Protein AF-0000000073401811 (afdb_homodimer)

Radius of gyration: 30.56 Å; Cα contacts (8 Å, |Δi|>4): 1460; chains: 2; bounding box: 52×94×84 Å

Organism: Burkholderia thailandensis (strain ATCC 700388 / DSM 13276 / CCUG 48851 / CIP 106301 / E264) (NCBI:txid271848)

Foldseek 3Di:
DDDDDDDDAAEDDQFALLQHGPDDFDDQPPPVLSCVVLLLLLLLLVLLLVVLLVCCVVVNFAKAFELFWQLLQLSLLLVLFDLQAEEQEARHNVSVVVSNPQASLLNRCVRRVHCVSQCGDRSNRYGGHDHPFLQSLQVQLVVLLVCVVVVHLYAYEYEGELLSLLDPSNLVSLLSQLVSLGRYEYEYEYQQDDQQDGSVRRDVDPDSQCSSVVNPAHGYEYASLRSSGSNVVSSVSNNCSSVSVTYGYYYHYIHDLDHRISVGDNVVRDDPVVSVVRVSRGNSSNSQSNCVVVVNDDDVVVVVSSVVSNVSSVVSSVVNVPDQDDALLVVVPPPDPDRDPVCVVVSVVSNVPPDDSPVPDD/DDDDDDDDAAEDDQFALLQHGPDDFDPQPPPVLSCVVLLLLLLLLQLLLVVLLVCCVQVNFAKAFRLFWQLLQLSLLLVLFDLQAEEQEARHNVSVVVSNPQASLLNRCVRRVHCVSQCGDRSNRYGGHDHPFQQSLQVQLVVLLVCVVVVHLYAYEYEGELLSLLDPSNLVSLLSQLVSLGRYEYEYEYQQDDQQDGSVRRDVDPDSQCSSVVNPAHGYEYASLRSSGSNVVSSVSNNCSSVSVTYGYYYHYIHDLDHRISVGDNVVRDDPVVSVVRVSRGNSSNSQSNCVVVVNDDDVNVVVSSVVSNVSSVVSVVVNVPDQDDALLVVVPPPDPDRDPVCVVVSVVSNVPPPDSPVPDD

Secondary structure (DSSP, 8-state):
-EEEEEEEEEEE-SB-TTS-BSSPPPGGGSSGGGGHHHHHHHHHHHHHHHHHHHHHHTTSS------TT-HHHHHHHHHH--TTSEEE-BTT-HHHHHHHT--HHHHHHHHTT-GGGGS-SS-TTSPPPB-STTHHHHHHHHHHHHHHHHT----EEEEEEGGGGGSHHHHHHHHHHHHTT--EEEEEEE-SBSSS-BHHHH---S-SGGGGGGGTSEEEEEETT-HHHHHHHHHHHHHHIIIII--EEEEEE----S-SSTT--GGGTS-HHHHHHHHTT-HHHHHHHHHHHTTS--HHHHHHHHHHHHHHHHHHHHHHHHSPPPPGGGGTTTT-SS--HHHHHHHHHHHHSS--TTS---/-EEEEEEEEEEE-SB-TTS-BSSPPPGGGSSGGGGHHHHHHHHHHHHHHHHHHHHHHTTSS------TT-HHHHHHHHHH--TTSEEE-BTT-HHHHHHHT--HHHHHHHHTT-GGGGS-SS-TTS---B-SSSHHHHHHHHHHHHHHHHT----EEEEEEGGGGGSHHHHHHHHHHHHTT--EEEEEEE-SBSSS-BHHHH---S-SGGGGGGGTSEEEEEETT-HHHHHHHHHHHHHHIIIII--EEEEEE----S-SSTT--GGGTS-HHHHHHHHTT-HHHHHHHHHHHTTS--HHHHHHHHHHHHHHHHHHHHHHHHSPPPPGGGGTTTT-SS--HHHHHHHHHHHHSS--TTS---

Solvent-accessible surface area (backbone atoms only — not comparable to full-atom values): 36147 Å² total; per-residue (Å²): 120,43,77,75,46,75,48,70,31,37,37,34,62,30,45,38,61,75,22,46,66,73,44,85,62,56,81,76,55,66,48,61,69,66,46,47,66,56,51,52,50,37,50,36,42,50,42,39,38,55,50,49,54,53,35,30,77,70,64,68,28,46,76,46,45,58,42,52,37,42,38,21,38,25,40,14,45,40,71,43,50,57,91,78,33,28,46,21,33,29,62,50,36,58,37,19,38,43,72,56,43,38,48,67,31,31,52,49,29,39,39,46,73,35,70,74,25,56,62,42,82,68,31,66,72,38,51,54,70,27,74,64,70,24,54,34,38,40,54,25,32,53,50,8,39,50,27,55,76,68,69,44,82,36,33,20,37,20,40,37,46,52,54,19,68,58,36,29,47,30,52,31,23,47,20,51,22,28,38,66,43,13,13,28,34,38,36,30,46,31,32,50,52,36,82,87,47,48,47,79,67,64,30,42,28,90,48,76,20,47,37,24,46,40,18,42,32,50,28,30,32,32,36,13,30,22,37,67,29,29,21,50,54,48,29,53,45,46,52,38,12,40,72,64,66,14,28,33,32,38,25,25,39,43,43,60,71,58,38,57,28,73,85,46,68,47,75,79,79,48,59,66,68,61,53,55,58,49,62,66,49,26,22,65,65,16,51,48,43,31,31,38,74,69,67,69,44,52,68,67,60,49,52,49,48,51,52,51,31,45,50,52,43,49,51,28,49,54,54,40,74,64,53,79,79,79,57,68,62,55,79,57,53,82,74,40,98,63,78,51,76,85,48,47,58,55,49,53,51,46,55,68,65,41,72,64,85,77,79,66,85,124,123,42,77,74,45,76,48,69,29,38,38,36,65,28,45,37,62,74,22,45,68,72,45,85,62,56,80,77,57,65,48,58,67,66,46,48,66,58,51,51,50,37,52,35,40,50,41,40,39,54,48,50,54,52,35,31,76,70,64,69,29,44,75,47,44,59,42,52,38,41,39,22,38,25,42,12,46,39,71,44,50,59,91,76,32,29,45,21,33,28,62,50,36,57,37,20,39,42,72,56,43,38,49,66,31,31,53,48,29,38,38,47,73,34,69,75,24,54,62,42,82,67,30,65,71,38,53,54,69,28,75,63,70,23,54,35,38,39,55,25,34,52,51,9,39,51,27,55,75,68,69,43,80,36,34,21,37,20,40,37,46,52,53,19,68,58,35,28,48,31,53,33,24,46,21,50,22,30,39,64,43,12,13,29,36,38,36,32,46,30,32,50,51,35,81,88,46,48,47,79,66,64,30,41,29,89,49,77,18,47,38,24,45,39,17,42,32,52,28,30,33,32,36,14,31,22,38,67,28,28,22,50,55,46,28,52,44,45,54,36,12,40,73,65,66,14,27,36,31,39,25,26,40,43,42,59,70,57,38,57,28,73,85,45,67,49,77,78,79,46,56,66,68,60,53,55,57,47,62,66,49,26,25,66,63,14,52,50,42,30,32,37,73,69,66,69,44,51,68,68,59,49,53,50,48,52,53,51,32,45,51,53,43,51,52,29,49,54,54,40,73,65,53,77,78,78,58,67,61,54,81,57,54,80,74,41,99,63,77,51,76,84,47,48,58,58,49,53,50,46,56,66,66,40,73,64,86,77,80,65,84,126

Structure (mmCIF, N/CA/C/O backbone):
data_AF-0000000073401811-model_v1
#
loop_
_entity.id
_entity.type
_entity.pdbx_description
1 polymer 'Pyruvate dehydrogenase E1 component subunit alpha'
#
loop_
_atom_site.group_PDB
_atom_site.id
_atom_site.type_symbol
_atom_site.label_atom_id
_atom_site.label_alt_id
_atom_site.label_comp_id
_atom_site.label_asym_id
_atom_site.label_entity_id
_atom_site.label_seq_id
_atom_site.pdbx_PDB_ins_code
_atom_site.Cartn_x
_atom_site.Cartn_y
_atom_site.Cartn_z
_atom_site.occupancy
_atom_site.B_iso_or_equiv
_atom_site.auth_seq_id
_atom_site.auth_comp_id
_atom_site.auth_asym_id
_atom_site.auth_atom_id
_atom_site.pdbx_PDB_model_num
ATOM 1 N N . MET A 1 1 ? 5.414 5.086 26.844 1 85.56 1 MET A N 1
ATOM 2 C CA . MET A 1 1 ? 4.953 4.484 25.594 1 85.56 1 MET A CA 1
ATOM 3 C C . MET A 1 1 ? 4.266 3.148 25.859 1 85.56 1 MET A C 1
ATOM 5 O O . MET A 1 1 ? 4.73 2.359 26.688 1 85.56 1 MET A O 1
ATOM 9 N N . THR A 1 2 ? 3.049 3.033 25.344 1 94.81 2 THR A N 1
ATOM 10 C CA . THR A 1 2 ? 2.264 1.815 25.516 1 94.81 2 THR A CA 1
ATOM 11 C C . THR A 1 2 ? 2.059 1.109 24.172 1 94.81 2 THR A C 1
ATOM 13 O O . THR A 1 2 ? 1.76 1.753 23.172 1 94.81 2 THR A O 1
ATOM 16 N N . THR A 1 3 ? 2.279 -0.188 24.156 1 97.12 3 THR A N 1
ATOM 17 C CA . THR A 1 3 ? 2.002 -0.966 22.953 1 97.12 3 THR A CA 1
ATOM 18 C C . THR A 1 3 ? 0.497 -1.1 22.734 1 97.12 3 THR A C 1
ATOM 20 O O . THR A 1 3 ? -0.226 -1.576 23.609 1 97.12 3 THR A O 1
ATOM 23 N N . ILE A 1 4 ? 0.045 -0.695 21.562 1 97.56 4 ILE A N 1
ATOM 24 C CA . ILE A 1 4 ? -1.397 -0.669 21.344 1 97.56 4 ILE A CA 1
ATOM 25 C C . ILE A 1 4 ? -1.79 -1.746 20.328 1 97.56 4 ILE A C 1
ATOM 27 O O . ILE A 1 4 ? -2.971 -2.074 20.188 1 97.56 4 ILE A O 1
ATOM 31 N N . ALA A 1 5 ? -0.879 -2.301 19.625 1 97.75 5 ALA A N 1
ATOM 32 C CA . ALA A 1 5 ? -1.143 -3.385 18.672 1 97.75 5 ALA A CA 1
ATOM 33 C C . ALA A 1 5 ? 0.094 -4.258 18.484 1 97.75 5 ALA A C 1
ATOM 35 O O . ALA A 1 5 ? 1.223 -3.76 18.516 1 97.75 5 ALA A O 1
ATOM 36 N N . SER A 1 6 ? -0.059 -5.539 18.297 1 98.25 6 SER A N 1
ATOM 37 C CA . SER A 1 6 ? 0.99 -6.512 18.016 1 98.25 6 SER A CA 1
ATOM 38 C C . SER A 1 6 ? 0.578 -7.449 16.875 1 98.25 6 SER A C 1
ATOM 40 O O . SER A 1 6 ? -0.578 -7.875 16.812 1 98.25 6 SER A O 1
ATOM 42 N N . PHE A 1 7 ? 1.518 -7.742 16.016 1 98.31 7 PHE A N 1
ATOM 43 C CA . PHE A 1 7 ? 1.26 -8.594 14.859 1 98.31 7 PHE A CA 1
ATOM 44 C C . PHE A 1 7 ? 2.355 -9.641 14.703 1 98.31 7 PHE A C 1
ATOM 46 O O . PHE A 1 7 ? 3.525 -9.367 14.977 1 98.31 7 PHE A O 1
ATOM 53 N N . ASP A 1 8 ? 1.964 -10.797 14.258 1 98.25 8 ASP A N 1
ATOM 54 C CA . ASP A 1 8 ? 2.914 -11.875 13.992 1 98.25 8 ASP A CA 1
ATOM 55 C C . ASP A 1 8 ? 2.734 -12.43 12.586 1 98.25 8 ASP A C 1
ATOM 57 O O . ASP A 1 8 ? 1.62 -12.453 12.055 1 98.25 8 ASP A O 1
ATOM 61 N N . ILE A 1 9 ? 3.789 -12.828 11.992 1 98.62 9 ILE A N 1
ATOM 62 C CA . ILE A 1 9 ? 3.789 -13.586 10.742 1 98.62 9 ILE A CA 1
ATOM 63 C C . ILE A 1 9 ? 4.336 -14.992 10.984 1 98.62 9 ILE A C 1
ATOM 65 O O . ILE A 1 9 ? 5.465 -15.148 11.469 1 98.62 9 ILE A O 1
ATOM 69 N N . ASP A 1 10 ? 3.555 -15.961 10.625 1 98.5 10 ASP A N 1
ATOM 70 C CA . ASP A 1 10 ? 3.977 -17.344 10.805 1 98.5 10 ASP A CA 1
ATOM 71 C C . ASP A 1 10 ? 4.484 -17.938 9.492 1 98.5 10 ASP A C 1
ATOM 73 O O . ASP A 1 10 ? 4.133 -17.469 8.414 1 98.5 10 ASP A O 1
ATOM 77 N N . TYR A 1 11 ? 5.363 -18.906 9.617 1 98.62 11 TYR A N 1
ATOM 78 C CA . TYR A 1 11 ? 5.883 -19.719 8.523 1 98.62 11 TYR A CA 1
ATOM 79 C C . TYR A 1 11 ? 5.488 -21.188 8.68 1 98.62 11 TYR A C 1
ATOM 81 O O . TYR A 1 11 ? 5.586 -21.734 9.773 1 98.62 11 TYR A O 1
ATOM 89 N N . THR A 1 12 ? 4.996 -21.703 7.594 1 98.56 12 THR A N 1
ATOM 90 C CA . THR A 1 12 ? 4.562 -23.109 7.645 1 98.56 12 THR A CA 1
ATOM 91 C C . THR A 1 12 ? 5.277 -23.938 6.582 1 98.56 12 THR A C 1
ATOM 93 O O . THR A 1 12 ? 5.426 -23.484 5.441 1 98.56 12 THR A O 1
ATOM 96 N N . GLN A 1 13 ? 5.762 -25.031 6.941 1 98.62 13 GLN A N 1
ATOM 97 C CA . GLN A 1 13 ? 6.336 -26.094 6.121 1 98.62 13 GLN A CA 1
ATOM 98 C C . GLN A 1 13 ? 5.945 -27.469 6.648 1 98.62 13 GLN A C 1
ATOM 100 O O . GLN A 1 13 ? 5.926 -27.688 7.859 1 98.62 13 GLN A O 1
ATOM 105 N N . TYR A 1 14 ? 5.598 -28.375 5.789 1 98.75 14 TYR A N 1
ATOM 106 C CA . TYR A 1 14 ? 5.258 -29.719 6.219 1 98.75 14 TYR A CA 1
ATOM 107 C C . TYR A 1 14 ? 6.305 -30.719 5.754 1 98.75 14 TYR A C 1
ATOM 109 O O . TYR A 1 14 ? 6.656 -31.656 6.488 1 98.75 14 TYR A O 1
ATOM 117 N N . LEU A 1 15 ? 6.762 -30.547 4.5 1 98.62 15 LEU A N 1
ATOM 118 C CA . LEU A 1 15 ? 7.824 -31.391 3.953 1 98.62 15 LEU A CA 1
ATOM 119 C C . LEU A 1 15 ? 9.125 -30.594 3.824 1 98.62 15 LEU A C 1
ATOM 121 O O . LEU A 1 15 ? 9.148 -29.531 3.197 1 98.62 15 LEU A O 1
ATOM 125 N N . GLY A 1 16 ? 10.18 -31.109 4.398 1 98 16 GLY A N 1
ATOM 126 C CA . GLY A 1 16 ? 11.484 -30.5 4.215 1 98 16 GLY A CA 1
ATOM 127 C C . GLY A 1 16 ? 12.047 -30.703 2.82 1 98 16 GLY A C 1
ATOM 128 O O . GLY A 1 16 ? 11.469 -31.438 2.014 1 98 16 GLY A O 1
ATOM 129 N N . PRO A 1 17 ? 13.148 -30.047 2.514 1 96.12 17 PRO A N 1
ATOM 130 C CA . PRO A 1 17 ? 13.727 -30.125 1.173 1 96.12 17 PRO A CA 1
ATOM 131 C C . PRO A 1 17 ? 14.07 -31.562 0.77 1 96.12 17 PRO A C 1
ATOM 133 O O . PRO A 1 17 ? 14.117 -31.875 -0.422 1 96.12 17 PRO A O 1
ATOM 136 N N . ASP A 1 18 ? 14.234 -32.438 1.703 1 96.5 18 ASP A N 1
ATOM 137 C CA . ASP A 1 18 ? 14.602 -33.812 1.399 1 96.5 18 ASP A CA 1
ATOM 138 C C . ASP A 1 18 ? 13.359 -34.688 1.319 1 96.5 18 ASP A C 1
ATOM 140 O O . ASP A 1 18 ? 13.469 -35.906 1.2 1 96.5 18 ASP A O 1
ATOM 144 N N . GLY A 1 19 ? 12.211 -34.062 1.489 1 97.56 19 GLY A N 1
ATOM 145 C CA . GLY A 1 19 ? 10.977 -34.812 1.361 1 97.56 19 GLY A CA 1
ATOM 146 C C . GLY A 1 19 ? 10.508 -35.438 2.674 1 97.56 19 GLY A C 1
ATOM 147 O O . GLY A 1 19 ? 9.477 -36.094 2.719 1 97.56 19 GLY A O 1
ATOM 148 N N . GLU A 1 20 ? 11.25 -35.156 3.725 1 98 20 GLU A N 1
ATOM 149 C CA . GLU A 1 20 ? 10.859 -35.656 5.031 1 98 20 GLU A CA 1
ATOM 150 C C . GLU A 1 20 ? 9.93 -34.688 5.75 1 98 20 GLU A C 1
ATOM 152 O O . GLU A 1 20 ? 10.156 -33.469 5.738 1 98 20 GLU A O 1
ATOM 157 N N . PRO A 1 21 ? 8.859 -35.25 6.34 1 98.25 21 PRO A N 1
ATOM 158 C CA . PRO A 1 21 ? 7.992 -34.375 7.121 1 98.25 21 PRO A CA 1
ATOM 159 C C . PRO A 1 21 ? 8.734 -33.656 8.258 1 98.25 21 PRO A C 1
ATOM 161 O O . PRO A 1 21 ? 9.547 -34.281 8.945 1 98.25 21 PRO A O 1
ATOM 164 N N . VAL A 1 22 ? 8.492 -32.406 8.398 1 98.06 22 VAL A N 1
ATOM 165 C CA . VAL A 1 22 ? 9.141 -31.656 9.484 1 98.06 22 VAL A CA 1
ATOM 166 C C . VAL A 1 22 ? 8.125 -31.375 10.594 1 98.06 22 VAL A C 1
ATOM 168 O O . VAL A 1 22 ? 8.469 -30.781 11.617 1 98.06 22 VAL A O 1
ATOM 171 N N . GLN A 1 23 ? 6.941 -31.766 10.438 1 97.94 23 GLN A N 1
ATOM 172 C CA . GLN A 1 23 ? 5.828 -31.766 11.383 1 97.94 23 GLN A CA 1
ATOM 173 C C . GLN A 1 23 ? 4.711 -32.688 10.922 1 97.94 23 GLN A C 1
ATOM 175 O O . GLN A 1 23 ? 4.777 -33.25 9.828 1 97.94 23 GLN A O 1
ATOM 180 N N . SER A 1 24 ? 3.709 -32.812 11.797 1 97.94 24 SER A N 1
ATOM 181 C CA . SER A 1 24 ? 2.6 -33.688 11.422 1 97.94 24 SER A CA 1
ATOM 182 C C . SER A 1 24 ? 1.906 -33.188 10.156 1 97.94 24 SER A C 1
ATOM 184 O O . SER A 1 24 ? 1.579 -32 10.047 1 97.94 24 SER A O 1
ATOM 186 N N . LEU A 1 25 ? 1.757 -34.094 9.234 1 98.44 25 LEU A N 1
ATOM 187 C CA . LEU A 1 25 ? 1.108 -33.75 7.973 1 98.44 25 LEU A CA 1
ATOM 188 C C . LEU A 1 25 ? -0.386 -33.5 8.172 1 98.44 25 LEU A C 1
ATOM 190 O O . LEU A 1 25 ? -0.996 -34.125 9.055 1 98.44 25 LEU A O 1
ATOM 194 N N . PRO A 1 26 ? -0.953 -32.625 7.422 1 98.25 26 PRO A N 1
ATOM 195 C CA . PRO A 1 26 ? -2.406 -32.469 7.496 1 98.25 26 PRO A CA 1
ATOM 196 C C . PRO A 1 26 ? -3.162 -33.688 6.988 1 98.25 26 PRO A C 1
ATOM 198 O O . PRO A 1 26 ? -2.562 -34.562 6.375 1 98.25 26 PRO A O 1
ATOM 201 N N . ALA A 1 27 ? -4.457 -33.719 7.148 1 97.88 27 ALA A N 1
ATOM 202 C CA . ALA A 1 27 ? -5.289 -34.875 6.914 1 97.88 27 ALA A CA 1
ATOM 203 C C . ALA A 1 27 ? -5.18 -35.344 5.465 1 97.88 27 ALA A C 1
ATOM 205 O O . ALA A 1 27 ? -5.004 -36.531 5.199 1 97.88 27 ALA A O 1
ATOM 206 N N . PHE A 1 28 ? -5.191 -34.469 4.535 1 97.31 28 PHE A N 1
ATOM 207 C CA . PHE A 1 28 ? -5.254 -34.844 3.125 1 97.31 28 PHE A CA 1
ATOM 208 C C . PHE A 1 28 ? -3.928 -35.438 2.66 1 97.31 28 PHE A C 1
ATOM 210 O O . PHE A 1 28 ? -3.865 -36.094 1.62 1 97.31 28 PHE A O 1
ATOM 217 N N . ALA A 1 29 ? -2.859 -35.188 3.428 1 98.25 29 ALA A N 1
ATOM 218 C CA . ALA A 1 29 ? -1.52 -35.594 2.998 1 98.25 29 ALA A CA 1
ATOM 219 C C . ALA A 1 29 ? -1.013 -36.781 3.811 1 98.25 29 ALA A C 1
ATOM 221 O O . ALA A 1 29 ? 0.119 -37.219 3.621 1 98.25 29 ALA A O 1
ATOM 222 N N . GLN A 1 30 ? -1.864 -37.344 4.699 1 97.62 30 GLN A N 1
ATOM 223 C CA . GLN A 1 30 ? -1.46 -38.469 5.523 1 97.62 30 GLN A CA 1
ATOM 224 C C . GLN A 1 30 ? -1.23 -39.719 4.676 1 97.62 30 GLN A C 1
ATOM 226 O O . GLN A 1 30 ? -0.322 -40.5 4.949 1 97.62 30 GLN A O 1
ATOM 231 N N . ASP A 1 31 ? -2.17 -39.844 3.713 1 97.31 31 ASP A N 1
ATOM 232 C CA . ASP A 1 31 ? -1.933 -40.875 2.695 1 97.31 31 ASP A CA 1
ATOM 233 C C . ASP A 1 31 ? -1.064 -40.312 1.563 1 97.31 31 ASP A C 1
ATOM 235 O O . ASP A 1 31 ? -1.522 -39.5 0.76 1 97.31 31 ASP A O 1
ATOM 239 N N . ALA A 1 32 ? 0.097 -40.875 1.498 1 97 32 ALA A N 1
ATOM 240 C CA . ALA A 1 32 ? 1.052 -40.344 0.516 1 97 32 ALA A CA 1
ATOM 241 C C . ALA A 1 32 ? 0.519 -40.531 -0.905 1 97 32 ALA A C 1
ATOM 243 O O . ALA A 1 32 ? 0.791 -39.688 -1.778 1 97 32 ALA A O 1
ATOM 244 N N . ALA A 1 33 ? -0.242 -41.531 -1.18 1 97.62 33 ALA A N 1
ATOM 245 C CA . ALA A 1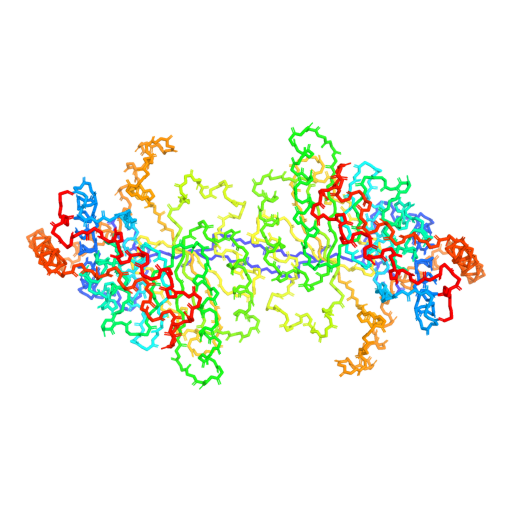 33 ? -0.785 -41.812 -2.51 1 97.62 33 ALA A CA 1
ATOM 246 C C . ALA A 1 33 ? -1.717 -40.688 -2.955 1 97.62 33 ALA A C 1
ATOM 248 O O . ALA A 1 33 ? -1.867 -40.438 -4.152 1 97.62 33 ALA A O 1
ATOM 249 N N . ALA A 1 34 ? -2.264 -40.031 -2.002 1 97.5 34 ALA A N 1
ATOM 250 C CA . ALA A 1 34 ? -3.184 -38.906 -2.289 1 97.5 34 ALA A CA 1
ATOM 251 C C . ALA A 1 34 ? -2.441 -37.719 -2.875 1 97.5 34 ALA A C 1
ATOM 253 O O . ALA A 1 34 ? -3.059 -36.812 -3.439 1 97.5 34 ALA A O 1
ATOM 254 N N . LEU A 1 35 ? -1.111 -37.75 -2.82 1 98.69 35 LEU A N 1
ATOM 255 C CA . LEU A 1 35 ? -0.312 -36.625 -3.311 1 98.69 35 LEU A CA 1
ATOM 256 C C . LEU A 1 35 ? 0.124 -36.844 -4.754 1 98.69 35 LEU A C 1
ATOM 258 O O . LEU A 1 35 ? 0.672 -35.969 -5.395 1 98.69 35 LEU A O 1
ATOM 262 N N . LEU A 1 36 ? -0.117 -38.031 -5.316 1 98.69 36 LEU A N 1
ATOM 263 C CA . LEU A 1 36 ? 0.37 -38.406 -6.637 1 98.69 36 LEU A CA 1
ATOM 264 C C . LEU A 1 36 ? -0.212 -37.5 -7.715 1 98.69 36 LEU A C 1
ATOM 266 O O . LEU A 1 36 ? 0.5 -37.062 -8.633 1 98.69 36 LEU A O 1
ATOM 270 N N . PRO A 1 37 ? -1.519 -37.156 -7.598 1 98.56 37 PRO A N 1
ATOM 271 C CA . PRO A 1 37 ? -2.047 -36.219 -8.609 1 98.56 37 PRO A CA 1
ATOM 272 C C . PRO A 1 37 ? -1.334 -34.875 -8.625 1 98.56 37 PRO A C 1
ATOM 274 O O . PRO A 1 37 ? -1.161 -34.281 -9.688 1 98.56 37 PRO A O 1
ATOM 277 N N . LEU A 1 38 ? -0.934 -34.438 -7.484 1 98.81 38 LEU A N 1
ATOM 278 C CA . LEU A 1 38 ? -0.193 -33.188 -7.41 1 98.81 38 LEU A CA 1
ATOM 279 C C . LEU A 1 38 ? 1.178 -33.312 -8.062 1 98.81 38 LEU A C 1
ATOM 281 O O . LEU A 1 38 ? 1.618 -32.406 -8.789 1 98.81 38 LEU A O 1
ATOM 285 N N . TYR A 1 39 ? 1.82 -34.406 -7.789 1 98.88 39 TYR A N 1
ATOM 286 C CA . TYR A 1 39 ? 3.119 -34.656 -8.398 1 98.88 39 TYR A CA 1
ATOM 287 C C . TYR A 1 39 ? 3.012 -34.719 -9.914 1 98.88 39 TYR A C 1
ATOM 289 O O . TYR A 1 39 ? 3.803 -34.094 -10.625 1 98.88 39 TYR A O 1
ATOM 297 N N . ARG A 1 40 ? 2.064 -35.406 -10.398 1 98.75 40 ARG A N 1
ATOM 298 C CA . ARG A 1 40 ? 1.853 -35.531 -11.836 1 98.75 40 ARG A CA 1
ATOM 299 C C . ARG A 1 40 ? 1.612 -34.188 -12.477 1 98.75 40 ARG A C 1
ATOM 301 O O . ARG A 1 40 ? 2.125 -33.906 -13.562 1 98.75 40 ARG A O 1
ATOM 308 N N . ALA A 1 41 ? 0.819 -33.406 -11.82 1 98.81 41 ALA A N 1
ATOM 309 C CA . ALA A 1 41 ? 0.535 -32.062 -12.336 1 98.81 41 ALA A CA 1
ATOM 310 C C . ALA A 1 41 ? 1.809 -31.234 -12.422 1 98.81 41 ALA A C 1
ATOM 312 O O . ALA A 1 41 ? 2.004 -30.484 -13.391 1 98.81 41 ALA A O 1
ATOM 313 N N . MET A 1 42 ? 2.646 -31.344 -11.445 1 98.88 42 MET A N 1
ATOM 314 C CA . MET A 1 42 ? 3.893 -30.578 -11.453 1 98.88 42 MET A CA 1
ATOM 315 C C . MET A 1 42 ? 4.82 -31.062 -12.555 1 98.88 42 MET A C 1
ATOM 317 O O . MET A 1 42 ? 5.473 -30.266 -13.227 1 98.88 42 MET A O 1
ATOM 321 N N . VAL A 1 43 ? 4.883 -32.375 -12.758 1 98.81 43 VAL A N 1
ATOM 322 C CA . VAL A 1 43 ? 5.723 -32.938 -13.805 1 98.81 43 VAL A CA 1
ATOM 323 C C . VAL A 1 43 ? 5.227 -32.5 -15.172 1 98.81 43 VAL A C 1
ATOM 325 O O . VAL A 1 43 ? 6.023 -32.156 -16.047 1 98.81 43 VAL A O 1
ATOM 328 N N . LEU A 1 44 ? 3.961 -32.531 -15.312 1 98.75 44 LEU A N 1
ATOM 329 C CA . LEU A 1 44 ? 3.381 -32.094 -16.578 1 98.75 44 LEU A CA 1
ATOM 330 C C . LEU A 1 44 ? 3.723 -30.625 -16.844 1 98.75 44 LEU A C 1
ATOM 332 O O . LEU A 1 44 ? 4.062 -30.266 -17.969 1 98.75 44 LEU A O 1
ATOM 336 N N . THR A 1 45 ? 3.574 -29.828 -15.836 1 98.56 45 THR A N 1
ATOM 337 C CA . THR A 1 45 ? 3.893 -28.406 -15.961 1 98.56 45 THR A CA 1
ATOM 338 C C . THR A 1 45 ? 5.344 -28.219 -16.391 1 98.56 45 THR A C 1
ATOM 340 O O . THR A 1 45 ? 5.629 -27.391 -17.266 1 98.56 45 THR A O 1
ATOM 343 N N . ARG A 1 46 ? 6.246 -28.938 -15.781 1 98.25 46 ARG A N 1
ATOM 344 C CA . ARG A 1 46 ? 7.664 -28.844 -16.125 1 98.25 46 ARG A CA 1
ATOM 345 C C . ARG A 1 46 ? 7.914 -29.281 -17.562 1 98.25 46 ARG A C 1
ATOM 347 O O . ARG A 1 46 ? 8.719 -28.672 -18.266 1 98.25 46 ARG A O 1
ATOM 354 N N . ALA A 1 47 ? 7.285 -30.359 -17.938 1 98.56 47 ALA A N 1
ATOM 355 C CA . ALA A 1 47 ? 7.406 -30.812 -19.312 1 98.56 47 ALA A CA 1
ATOM 356 C C . ALA A 1 47 ? 6.93 -29.75 -20.297 1 98.56 47 ALA A C 1
ATOM 358 O O . ALA A 1 47 ? 7.574 -29.5 -21.312 1 98.56 47 ALA A O 1
ATOM 359 N N . PHE A 1 48 ? 5.828 -29.156 -19.953 1 98.62 48 PHE A N 1
ATOM 360 C CA . PHE A 1 48 ? 5.285 -28.094 -20.797 1 98.62 48 PHE A CA 1
ATOM 361 C C . PHE A 1 48 ? 6.258 -26.922 -20.875 1 98.62 48 PHE A C 1
ATOM 363 O O . PHE A 1 48 ? 6.504 -26.391 -21.969 1 98.62 48 PHE A O 1
ATOM 370 N N . ASP A 1 49 ? 6.785 -26.484 -19.75 1 97.75 49 ASP A N 1
ATOM 371 C CA . ASP A 1 49 ? 7.742 -25.391 -19.703 1 97.75 49 ASP A CA 1
ATOM 372 C C . ASP A 1 49 ? 8.93 -25.656 -20.625 1 97.75 49 ASP A C 1
ATOM 374 O O . ASP A 1 49 ? 9.336 -24.781 -21.391 1 97.75 49 ASP A O 1
ATOM 378 N N . THR A 1 50 ? 9.422 -26.797 -20.5 1 97.06 50 THR A N 1
ATOM 379 C CA . THR A 1 50 ? 10.578 -27.188 -21.312 1 97.06 50 THR A CA 1
ATOM 380 C C . THR A 1 50 ? 10.266 -27.078 -22.797 1 97.06 50 THR A C 1
ATOM 382 O O . THR A 1 50 ? 11.039 -26.5 -23.562 1 97.06 50 THR A O 1
ATOM 385 N N . LYS A 1 51 ? 9.18 -27.594 -23.141 1 98 51 LYS A N 1
ATOM 386 C CA . LYS A 1 51 ? 8.781 -27.578 -24.547 1 98 51 LYS A CA 1
ATOM 387 C C . LYS A 1 51 ? 8.484 -26.156 -25.016 1 98 51 LYS A C 1
ATOM 389 O O . LYS A 1 51 ? 8.859 -25.781 -26.125 1 98 51 LYS A O 1
ATOM 394 N N . ALA A 1 52 ? 7.801 -25.406 -24.203 1 97.94 52 ALA A N 1
ATOM 395 C CA . ALA A 1 52 ? 7.441 -24.031 -24.562 1 97.94 52 ALA A CA 1
ATOM 396 C C . ALA A 1 52 ? 8.688 -23.188 -24.797 1 97.94 52 ALA A C 1
ATOM 398 O O . ALA A 1 52 ? 8.727 -22.391 -25.734 1 97.94 52 ALA A O 1
ATOM 399 N N . VAL A 1 53 ? 9.672 -23.312 -24 1 96.81 53 VAL A N 1
ATOM 400 C CA . VAL A 1 53 ? 10.93 -22.594 -24.188 1 96.81 53 VAL A CA 1
ATOM 401 C C . VAL A 1 53 ? 11.555 -22.984 -25.516 1 96.81 53 VAL A C 1
ATOM 403 O O . VAL A 1 53 ? 12.031 -22.109 -26.266 1 96.81 53 VAL A O 1
ATOM 406 N N . ALA A 1 54 ? 11.555 -24.266 -25.797 1 96.81 54 ALA A N 1
ATOM 407 C CA . ALA A 1 54 ? 12.102 -24.734 -27.062 1 96.81 54 ALA A CA 1
ATOM 408 C C . ALA A 1 54 ? 11.32 -24.156 -28.25 1 96.81 54 ALA A C 1
ATOM 410 O O . ALA A 1 54 ? 11.906 -23.781 -29.266 1 96.81 54 ALA A O 1
ATOM 411 N N . LEU A 1 55 ? 10 -24.156 -28.125 1 97.25 55 LEU A N 1
ATOM 412 C CA . LEU A 1 55 ? 9.148 -23.609 -29.172 1 97.25 55 LEU A CA 1
ATOM 413 C C . LEU A 1 55 ? 9.469 -22.125 -29.406 1 97.25 55 LEU A C 1
ATOM 415 O O . LEU A 1 55 ? 9.477 -21.672 -30.547 1 97.25 55 LEU A O 1
ATOM 419 N N . GLN A 1 56 ? 9.656 -21.406 -28.344 1 96.5 56 GLN A N 1
ATOM 420 C CA . GLN A 1 56 ? 9.992 -20 -28.469 1 96.5 56 GLN A CA 1
ATOM 421 C C . GLN A 1 56 ? 11.328 -19.812 -29.188 1 96.5 56 GLN A C 1
ATOM 423 O O . GLN A 1 56 ? 11.461 -18.938 -30.047 1 96.5 56 GLN A O 1
ATOM 428 N N . ARG A 1 57 ? 12.305 -20.609 -28.922 1 94.25 57 ARG A N 1
ATOM 429 C CA . ARG A 1 57 ? 13.633 -20.531 -29.516 1 94.25 57 ARG A CA 1
ATOM 430 C C . ARG A 1 57 ? 13.57 -20.812 -31.016 1 94.25 57 ARG A C 1
ATOM 432 O O . ARG A 1 57 ? 14.383 -20.281 -31.781 1 94.25 57 ARG A O 1
ATOM 439 N N . THR A 1 58 ? 12.555 -21.516 -31.406 1 95.25 58 THR A N 1
ATOM 440 C CA . THR A 1 58 ? 12.406 -21.844 -32.844 1 95.25 58 THR A CA 1
ATOM 441 C C . THR A 1 58 ? 11.359 -20.938 -33.5 1 95.25 58 THR A C 1
ATOM 443 O O . THR A 1 58 ? 10.961 -21.188 -34.625 1 95.25 58 THR A O 1
ATOM 446 N N . GLY A 1 59 ? 10.859 -20.016 -32.75 1 94.44 59 GLY A N 1
ATOM 447 C CA . GLY A 1 59 ? 9.984 -18.984 -33.312 1 94.44 59 GLY A CA 1
ATOM 448 C C . GLY A 1 59 ? 8.547 -19.438 -33.438 1 94.44 59 GLY A C 1
ATOM 449 O O . GLY A 1 59 ? 7.75 -18.797 -34.125 1 94.44 59 GLY A O 1
ATOM 450 N N . LYS A 1 60 ? 8.211 -20.469 -32.75 1 95.44 60 LYS A N 1
ATOM 451 C CA . LYS A 1 60 ? 6.871 -21.047 -32.906 1 95.44 60 LYS A CA 1
ATOM 452 C C . LYS A 1 60 ? 5.898 -20.422 -31.922 1 95.44 60 LYS A C 1
ATOM 454 O O . LYS A 1 60 ? 4.68 -20.562 -32.062 1 95.44 60 LYS A O 1
ATOM 459 N N . ILE A 1 61 ? 6.406 -19.812 -30.906 1 95.62 61 ILE A N 1
ATOM 460 C CA . ILE A 1 61 ? 5.598 -18.984 -30.016 1 95.62 61 ILE A CA 1
ATOM 461 C C . ILE A 1 61 ? 6.355 -17.703 -29.672 1 95.62 61 ILE A C 1
ATOM 463 O O . ILE A 1 61 ? 7.52 -17.547 -30.047 1 95.62 61 ILE A O 1
ATOM 467 N N . GLY A 1 62 ? 5.613 -16.75 -29.094 1 93.88 62 GLY A N 1
ATOM 468 C CA . GLY A 1 62 ? 6.234 -15.508 -28.656 1 93.88 62 GLY A CA 1
ATOM 469 C C . GLY A 1 62 ? 6.945 -15.648 -27.312 1 93.88 62 GLY A C 1
ATOM 470 O O . GLY A 1 62 ? 7.238 -16.766 -26.875 1 93.88 62 GLY A O 1
ATOM 471 N N . THR A 1 63 ? 7.207 -14.516 -26.703 1 94 63 THR A N 1
ATOM 472 C CA . THR A 1 63 ? 7.871 -14.469 -25.406 1 94 63 THR A CA 1
ATOM 473 C C . THR A 1 63 ? 7.105 -15.289 -24.375 1 94 63 THR A C 1
ATOM 475 O O . THR A 1 63 ? 5.879 -15.203 -24.297 1 94 63 THR A O 1
ATOM 478 N N . PHE A 1 64 ? 7.836 -16.156 -23.688 1 95.69 64 PHE A N 1
ATOM 479 C CA . PHE A 1 64 ? 7.234 -17.078 -22.734 1 95.69 64 PHE A CA 1
ATOM 480 C C . PHE A 1 64 ? 7.895 -16.938 -21.375 1 95.69 64 PHE A C 1
ATOM 482 O O . PHE A 1 64 ? 9.109 -16.781 -21.281 1 95.69 64 PHE A O 1
ATOM 489 N N . ALA A 1 65 ? 7.051 -17.016 -20.312 1 95.62 65 ALA A N 1
ATOM 490 C CA . ALA A 1 65 ? 7.52 -16.969 -18.922 1 95.62 65 ALA A CA 1
ATOM 491 C C . ALA A 1 65 ? 7.41 -18.344 -18.266 1 95.62 65 ALA A C 1
ATOM 493 O O . ALA A 1 65 ? 6.328 -18.75 -17.828 1 95.62 65 ALA A O 1
ATOM 494 N N . SER A 1 66 ? 8.547 -18.984 -18.141 1 95.69 66 SER A N 1
ATOM 495 C CA . SER A 1 66 ? 8.594 -20.312 -17.531 1 95.69 66 SER A CA 1
ATOM 496 C C . SER A 1 66 ? 8.281 -20.25 -16.047 1 95.69 66 SER A C 1
ATOM 498 O O . SER A 1 66 ? 8.648 -19.297 -15.367 1 95.69 66 SER A O 1
ATOM 500 N N . SER A 1 67 ? 7.574 -21.266 -15.523 1 96.69 67 SER A N 1
ATOM 501 C CA . SER A 1 67 ? 7.277 -21.359 -14.102 1 96.69 67 SER A CA 1
ATOM 502 C C . SER A 1 67 ? 8.25 -22.297 -13.391 1 96.69 67 SER A C 1
ATOM 504 O O . SER A 1 67 ? 8.023 -22.672 -12.242 1 96.69 67 SER A O 1
ATOM 506 N N . ILE A 1 68 ? 9.352 -22.641 -14.055 1 96.69 68 ILE A N 1
ATOM 507 C CA . ILE A 1 68 ? 10.297 -23.609 -13.523 1 96.69 68 ILE A CA 1
ATOM 508 C C . ILE A 1 68 ? 10.781 -23.156 -12.148 1 96.69 68 ILE A C 1
ATOM 510 O O . ILE A 1 68 ? 11.227 -22.016 -11.984 1 96.69 68 ILE A O 1
ATOM 514 N N . GLY A 1 69 ? 10.617 -24.031 -11.141 1 96.44 69 GLY A N 1
ATOM 515 C CA . GLY A 1 69 ? 11.031 -23.766 -9.773 1 96.44 69 GLY A CA 1
ATOM 516 C C . GLY A 1 69 ? 9.875 -23.422 -8.859 1 96.44 69 GLY A C 1
ATOM 517 O O . GLY A 1 69 ? 10.023 -23.438 -7.633 1 96.44 69 GLY A O 1
ATOM 518 N N . GLN A 1 70 ? 8.727 -23.125 -9.43 1 96.94 70 GLN A N 1
ATOM 519 C CA . GLN A 1 70 ? 7.609 -22.688 -8.609 1 96.94 70 GLN A CA 1
ATOM 520 C C . GLN A 1 70 ? 6.336 -23.469 -8.93 1 96.94 70 GLN A C 1
ATOM 522 O O . GLN A 1 70 ? 5.227 -22.953 -8.75 1 96.94 70 GLN A O 1
ATOM 527 N N . GLU A 1 71 ? 6.406 -24.688 -9.492 1 98.56 71 GLU A N 1
ATOM 528 C CA . GLU A 1 71 ? 5.273 -25.5 -9.914 1 98.56 71 GLU A CA 1
ATOM 529 C C . GLU A 1 71 ? 4.344 -25.797 -8.742 1 98.56 71 GLU A C 1
ATOM 531 O O . GLU A 1 71 ? 3.121 -25.812 -8.898 1 98.56 71 GLU A O 1
ATOM 536 N N . ALA A 1 72 ? 4.949 -25.953 -7.586 1 98.88 72 ALA A N 1
ATOM 537 C CA . ALA A 1 72 ? 4.184 -26.344 -6.406 1 98.88 72 ALA A CA 1
ATOM 538 C C . ALA A 1 72 ? 3.172 -25.281 -6.02 1 98.88 72 ALA A C 1
ATOM 540 O O . ALA A 1 72 ? 2.082 -25.594 -5.535 1 98.88 72 ALA A O 1
ATOM 541 N N . ILE A 1 73 ? 3.502 -24.047 -6.227 1 98.88 73 ILE A N 1
ATOM 542 C CA . ILE A 1 73 ? 2.615 -22.953 -5.844 1 98.88 73 ILE A CA 1
ATOM 543 C C . ILE A 1 73 ? 1.331 -23.016 -6.664 1 98.88 73 ILE A C 1
ATOM 545 O O . ILE A 1 73 ? 0.232 -23.078 -6.105 1 98.88 73 ILE A O 1
ATOM 549 N N . GLY A 1 74 ? 1.487 -23.047 -7.988 1 98.81 74 GLY A N 1
ATOM 550 C CA . GLY A 1 74 ? 0.308 -23.109 -8.836 1 98.81 74 GLY A CA 1
ATOM 551 C C . GLY A 1 74 ? -0.542 -24.344 -8.594 1 98.81 74 GLY A C 1
ATOM 552 O O . GLY A 1 74 ? -1.764 -24.234 -8.461 1 98.81 74 GLY A O 1
ATOM 553 N N . VAL A 1 75 ? 0.099 -25.484 -8.539 1 98.88 75 VAL A N 1
ATOM 554 C CA . VAL A 1 75 ? -0.605 -26.75 -8.359 1 98.88 75 VAL A CA 1
ATOM 555 C C . VAL A 1 75 ? -1.302 -26.766 -7.004 1 98.88 75 VAL A C 1
ATOM 557 O O . VAL A 1 75 ? -2.465 -27.172 -6.902 1 98.88 75 VAL A O 1
ATOM 560 N N . GLY A 1 76 ? -0.573 -26.344 -5.961 1 98.94 76 GLY A N 1
ATOM 561 C CA . GLY A 1 76 ? -1.157 -26.297 -4.629 1 98.94 76 GLY A CA 1
ATOM 562 C C . GLY A 1 76 ? -2.363 -25.375 -4.539 1 98.94 76 GLY A C 1
ATOM 563 O O . GLY A 1 76 ? -3.381 -25.734 -3.943 1 98.94 76 GLY A O 1
ATOM 564 N N . VAL A 1 77 ? -2.279 -24.219 -5.145 1 98.94 77 VAL A N 1
ATOM 565 C CA . VAL A 1 77 ? -3.359 -23.25 -5.129 1 98.94 77 VAL A CA 1
ATOM 566 C C . VAL A 1 77 ? -4.594 -23.828 -5.812 1 98.94 77 VAL A C 1
ATOM 568 O O . VAL A 1 77 ? -5.68 -23.859 -5.223 1 98.94 77 VAL A O 1
ATOM 571 N N . ALA A 1 78 ? -4.43 -24.297 -7.023 1 98.88 78 ALA A N 1
ATOM 572 C CA . ALA A 1 78 ? -5.559 -24.797 -7.805 1 98.88 78 ALA A CA 1
ATOM 573 C C . ALA A 1 78 ? -6.203 -26 -7.129 1 98.88 78 ALA A C 1
ATOM 575 O O . ALA A 1 78 ? -7.426 -26.172 -7.168 1 98.88 78 ALA A O 1
ATOM 576 N N . SER A 1 79 ? -5.387 -26.844 -6.547 1 98.75 79 SER A N 1
ATOM 577 C CA . SER A 1 79 ? -5.898 -28.062 -5.91 1 98.75 79 SER A CA 1
ATOM 578 C C . SER A 1 79 ? -6.762 -27.719 -4.699 1 98.75 79 SER A C 1
ATOM 580 O O . SER A 1 79 ? -7.578 -28.531 -4.27 1 98.75 79 SER A O 1
ATOM 582 N N . ALA A 1 80 ? -6.57 -26.562 -4.145 1 98.69 80 ALA A N 1
ATOM 583 C CA . ALA A 1 80 ? -7.332 -26.141 -2.977 1 98.69 80 ALA A CA 1
ATOM 584 C C . ALA A 1 80 ? -8.641 -25.469 -3.389 1 98.69 80 ALA A C 1
ATOM 586 O O . ALA A 1 80 ? -9.531 -25.266 -2.557 1 98.69 80 ALA A O 1
ATOM 587 N N . MET A 1 81 ? -8.781 -25.141 -4.645 1 98.69 81 MET A N 1
ATOM 588 C CA . MET A 1 81 ? -9.922 -24.375 -5.129 1 98.69 81 MET A CA 1
ATOM 589 C C . MET A 1 81 ? -11.078 -25.297 -5.508 1 98.69 81 MET A C 1
ATOM 591 O O . MET A 1 81 ? -10.852 -26.406 -5.973 1 98.69 81 MET A O 1
ATOM 595 N N . ARG A 1 82 ? -12.266 -24.797 -5.336 1 98.06 82 ARG A N 1
ATOM 596 C CA . ARG A 1 82 ? -13.453 -25.453 -5.875 1 98.06 82 ARG A CA 1
ATOM 597 C C . ARG A 1 82 ? -13.727 -24.984 -7.301 1 98.06 82 ARG A C 1
ATOM 599 O O . ARG A 1 82 ? -13.164 -24 -7.758 1 98.06 82 ARG A O 1
ATOM 606 N N . ALA A 1 83 ? -14.602 -25.734 -7.953 1 96.5 83 ALA A N 1
ATOM 607 C CA . ALA A 1 83 ? -14.914 -25.453 -9.352 1 96.5 83 ALA A CA 1
ATOM 608 C C . ALA A 1 83 ? -15.539 -24.078 -9.516 1 96.5 83 ALA A C 1
ATOM 610 O O . ALA A 1 83 ? -15.336 -23.406 -10.531 1 96.5 83 ALA A O 1
ATOM 611 N N . ASP A 1 84 ? -16.234 -23.625 -8.477 1 96.81 84 ASP A N 1
ATOM 612 C CA . ASP A 1 84 ? -16.969 -22.375 -8.602 1 96.81 84 ASP A CA 1
ATOM 613 C C . ASP A 1 84 ? -16.141 -21.188 -8.102 1 96.81 84 ASP A C 1
ATOM 615 O O . ASP A 1 84 ? -16.562 -20.031 -8.203 1 96.81 84 ASP A O 1
ATOM 619 N N . ASP A 1 85 ? -14.984 -21.469 -7.539 1 98.44 85 ASP A N 1
ATOM 620 C CA . ASP A 1 85 ? -14.047 -20.391 -7.273 1 98.44 85 ASP A CA 1
ATOM 621 C C . ASP A 1 85 ? -13.484 -19.812 -8.57 1 98.44 85 ASP A C 1
ATOM 623 O O . ASP A 1 85 ? -13.664 -20.406 -9.641 1 98.44 85 ASP A O 1
ATOM 627 N N . VAL A 1 86 ? -12.906 -18.609 -8.453 1 98.81 86 VAL A N 1
ATOM 628 C CA . VAL A 1 86 ? -12.422 -17.969 -9.664 1 98.81 86 VAL A CA 1
ATOM 629 C C . VAL A 1 86 ? -10.938 -17.625 -9.5 1 98.81 86 VAL A C 1
ATOM 631 O O . VAL A 1 86 ? -10.547 -17 -8.516 1 98.81 86 VAL A O 1
ATOM 634 N N . LEU A 1 87 ? -10.172 -18.047 -10.461 1 98.81 87 LEU A N 1
ATOM 635 C CA . LEU A 1 87 ? -8.742 -17.781 -10.469 1 98.81 87 LEU A CA 1
ATOM 636 C C . LEU A 1 87 ? -8.43 -16.516 -11.273 1 98.81 87 LEU A C 1
ATOM 638 O O . LEU A 1 87 ? -8.953 -16.328 -12.367 1 98.81 87 LEU A O 1
ATOM 642 N N . PHE A 1 88 ? -7.629 -15.664 -10.703 1 98.69 88 PHE A N 1
ATOM 643 C CA . PHE A 1 88 ? -7.039 -14.5 -11.359 1 98.69 88 PHE A CA 1
ATOM 644 C C . PHE A 1 88 ? -5.523 -14.633 -11.43 1 98.69 88 PHE A C 1
ATOM 646 O O . PHE A 1 88 ? -4.809 -14.148 -10.547 1 98.69 88 PHE A O 1
ATOM 653 N N . PRO A 1 89 ? -5.043 -15.18 -12.484 1 98 89 PRO A N 1
ATOM 654 C CA . PRO A 1 89 ? -3.637 -15.578 -12.57 1 98 89 PRO A CA 1
ATOM 655 C C . PRO A 1 89 ? -2.742 -14.453 -13.094 1 98 89 PRO A C 1
ATOM 657 O O . PRO A 1 89 ? -3.229 -13.523 -13.742 1 98 89 PRO A O 1
ATOM 660 N N . SER A 1 90 ? -1.452 -14.531 -12.695 1 96.44 90 SER A N 1
ATOM 661 C CA . SER A 1 90 ? -0.413 -13.828 -13.438 1 96.44 90 SER A CA 1
ATOM 662 C C . SER A 1 90 ? -0.011 -14.602 -14.688 1 96.44 90 SER A C 1
ATOM 664 O O . SER A 1 90 ? -0.56 -15.672 -14.969 1 96.44 90 SER A O 1
ATOM 666 N N . TYR A 1 91 ? 0.931 -14.086 -15.398 1 95.44 91 TYR A N 1
ATOM 667 C CA . TYR A 1 91 ? 1.363 -14.656 -16.672 1 95.44 91 TYR A CA 1
ATOM 668 C C . TYR A 1 91 ? 2.219 -15.898 -16.453 1 95.44 91 TYR A C 1
ATOM 670 O O . TYR A 1 91 ? 2.619 -16.562 -17.406 1 95.44 91 TYR A O 1
ATOM 678 N N . ARG A 1 92 ? 2.482 -16.25 -15.242 1 96.19 92 ARG A N 1
ATOM 679 C CA . ARG A 1 92 ? 3.389 -17.359 -14.961 1 96.19 92 ARG A CA 1
ATOM 680 C C . ARG A 1 92 ? 2.68 -18.453 -14.188 1 96.19 92 ARG A C 1
ATOM 682 O O . ARG A 1 92 ? 3.328 -19.328 -13.602 1 96.19 92 ARG A O 1
ATOM 689 N N . ASP A 1 93 ? 1.406 -18.453 -14.172 1 97.31 93 ASP A N 1
ATOM 690 C CA . ASP A 1 93 ? 0.667 -19.344 -13.281 1 97.31 93 ASP A CA 1
ATOM 691 C C . ASP A 1 93 ? -0.032 -20.453 -14.062 1 97.31 93 ASP A C 1
ATOM 693 O O . ASP A 1 93 ? -1.128 -20.891 -13.695 1 97.31 93 ASP A O 1
ATOM 697 N N . HIS A 1 94 ? 0.612 -20.969 -15.133 1 97.81 94 HIS A N 1
ATOM 698 C CA . HIS A 1 94 ? -0.046 -21.953 -15.984 1 97.81 94 HIS A CA 1
ATOM 699 C C . HIS A 1 94 ? -0.184 -23.297 -15.266 1 97.81 94 HIS A C 1
ATOM 701 O O . HIS A 1 94 ? -1.039 -24.109 -15.625 1 97.81 94 HIS A O 1
ATOM 707 N N . ALA A 1 95 ? 0.638 -23.562 -14.203 1 98.5 95 ALA A N 1
ATOM 708 C CA . ALA A 1 95 ? 0.421 -24.766 -13.406 1 98.5 95 ALA A CA 1
ATOM 709 C C . ALA A 1 95 ? -0.988 -24.797 -12.82 1 98.5 95 ALA A C 1
ATOM 711 O O . ALA A 1 95 ? -1.674 -25.812 -12.883 1 98.5 95 ALA A O 1
ATOM 712 N N . ALA A 1 96 ? -1.371 -23.688 -12.25 1 98.75 96 ALA A N 1
ATOM 713 C CA . ALA A 1 96 ? -2.719 -23.578 -11.695 1 98.75 96 ALA A CA 1
ATOM 714 C C . ALA A 1 96 ? -3.771 -23.672 -12.797 1 98.75 96 ALA A C 1
ATOM 716 O O . ALA A 1 96 ? -4.781 -24.359 -12.648 1 98.75 96 ALA A O 1
ATOM 717 N N . GLN A 1 97 ? -3.498 -23.016 -13.875 1 98.5 97 GLN A N 1
ATOM 718 C CA . GLN A 1 97 ? -4.441 -22.969 -14.984 1 98.5 97 GLN A CA 1
ATOM 719 C C . GLN A 1 97 ? -4.68 -24.375 -15.555 1 98.5 97 GLN A C 1
ATOM 721 O O . GLN A 1 97 ? -5.82 -24.766 -15.797 1 98.5 97 GLN A O 1
ATOM 726 N N . PHE A 1 98 ? -3.602 -25.125 -15.734 1 98.5 98 PHE A N 1
ATOM 727 C CA . PHE A 1 98 ? -3.727 -26.469 -16.266 1 98.5 98 PHE A CA 1
ATOM 728 C C . PHE A 1 98 ? -4.57 -27.344 -15.344 1 98.5 98 PHE A C 1
ATOM 730 O O . PHE A 1 98 ? -5.445 -28.078 -15.805 1 98.5 98 PHE A O 1
ATOM 737 N N . LEU A 1 99 ? -4.289 -27.234 -14.102 1 97.88 99 LEU A N 1
ATOM 738 C CA . LEU A 1 99 ? -5.023 -28.047 -13.148 1 97.88 99 LEU A CA 1
ATOM 739 C C . LEU A 1 99 ? -6.496 -27.656 -13.117 1 97.88 99 LEU A C 1
ATOM 741 O O . LEU A 1 9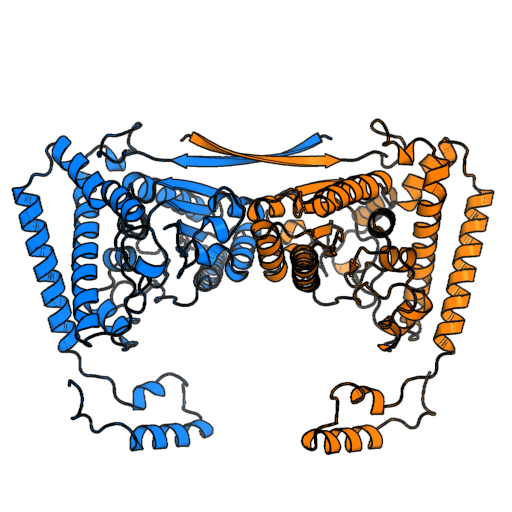9 ? -7.359 -28.5 -12.844 1 97.88 99 LEU A O 1
ATOM 745 N N . ARG A 1 100 ? -6.816 -26.469 -13.438 1 98 100 ARG A N 1
ATOM 746 C CA . ARG A 1 100 ? -8.195 -25.984 -13.406 1 98 100 ARG A CA 1
ATOM 747 C C . ARG A 1 100 ? -8.898 -26.266 -14.734 1 98 100 ARG A C 1
ATOM 749 O O . ARG A 1 100 ? -10.094 -25.984 -14.875 1 98 100 ARG A O 1
ATOM 756 N N . GLY A 1 101 ? -8.094 -26.656 -15.727 1 97.56 101 GLY A N 1
ATOM 757 C CA . GLY A 1 101 ? -8.758 -27.141 -16.922 1 97.56 101 GLY A CA 1
ATOM 758 C C . GLY A 1 101 ? -8.352 -26.391 -18.188 1 97.56 101 GLY A C 1
ATOM 759 O O . GLY A 1 101 ? -8.773 -26.75 -19.281 1 97.56 101 GLY A O 1
ATOM 760 N N . VAL A 1 102 ? -7.555 -25.375 -18.016 1 98.25 102 VAL A N 1
ATOM 761 C CA . VAL A 1 102 ? -7.02 -24.734 -19.219 1 98.25 102 VAL A CA 1
ATOM 762 C C . VAL A 1 102 ? -6.141 -25.719 -19.984 1 98.25 102 VAL A C 1
ATOM 764 O O . VAL A 1 102 ? -5.246 -26.344 -19.406 1 98.25 102 VAL A O 1
ATOM 767 N N . THR A 1 103 ? -6.375 -25.859 -21.234 1 98 103 THR A N 1
ATOM 768 C CA . THR A 1 103 ? -5.586 -26.812 -22.016 1 98 103 THR A CA 1
ATOM 769 C C . THR A 1 103 ? -4.23 -26.219 -22.391 1 98 103 THR A C 1
ATOM 771 O O . THR A 1 103 ? -4.082 -25 -22.453 1 98 103 THR A O 1
ATOM 774 N N . MET A 1 104 ? -3.27 -27.094 -22.578 1 98.5 104 MET A N 1
ATOM 775 C CA . MET A 1 104 ? -1.951 -26.641 -23 1 98.5 104 MET A CA 1
ATOM 776 C C . MET A 1 104 ? -2.029 -25.984 -24.375 1 98.5 104 MET A C 1
ATOM 778 O O . MET A 1 104 ? -1.287 -25.031 -24.656 1 98.5 104 MET A O 1
ATOM 782 N N . THR A 1 105 ? -2.951 -26.422 -25.203 1 98.12 105 THR A N 1
ATOM 783 C CA . THR A 1 105 ? -3.174 -25.797 -26.516 1 98.12 105 THR A CA 1
ATOM 784 C C . THR A 1 105 ? -3.639 -24.359 -26.359 1 98.12 105 THR A C 1
ATOM 786 O O . THR A 1 105 ? -3.139 -23.469 -27.047 1 98.12 105 THR A O 1
ATOM 789 N N . GLU A 1 106 ? -4.551 -24.125 -25.5 1 97.81 106 GLU A N 1
ATOM 790 C CA . GLU A 1 106 ? -5.016 -22.766 -25.219 1 97.81 106 GLU A CA 1
ATOM 791 C C . GLU A 1 106 ? -3.867 -21.875 -24.75 1 97.81 106 GLU A C 1
ATOM 793 O O . GLU A 1 106 ? -3.744 -20.734 -25.188 1 97.81 106 GLU A O 1
ATOM 798 N N . SER A 1 107 ? -3.084 -22.422 -23.844 1 97.94 107 SER A N 1
ATOM 799 C CA . SER A 1 107 ? -1.928 -21.688 -23.359 1 97.94 107 SER A CA 1
ATOM 800 C C . SER A 1 107 ? -0.969 -21.344 -24.5 1 97.94 107 SER A C 1
ATOM 802 O O . SER A 1 107 ? -0.477 -20.219 -24.594 1 97.94 107 SER A O 1
ATOM 804 N N . LEU A 1 108 ? -0.7 -22.297 -25.375 1 98 108 LEU A N 1
ATOM 805 C CA . LEU A 1 108 ? 0.2 -22.094 -26.5 1 98 108 LEU A CA 1
ATOM 806 C C . LEU A 1 108 ? -0.378 -21.062 -27.469 1 98 108 LEU A C 1
ATOM 808 O O . LEU A 1 108 ? 0.361 -20.266 -28.047 1 98 108 LEU A O 1
ATOM 812 N N . LEU A 1 109 ? -1.651 -21.109 -27.672 1 96.44 109 LEU A N 1
ATOM 813 C CA . LEU A 1 109 ? -2.291 -20.094 -28.516 1 96.44 109 LEU A CA 1
ATOM 814 C C . LEU A 1 109 ? -2.043 -18.703 -27.969 1 96.44 109 LEU A C 1
ATOM 816 O O . LEU A 1 109 ? -1.608 -17.812 -28.703 1 96.44 109 LEU A O 1
ATOM 820 N N . TYR A 1 110 ? -2.256 -18.516 -26.719 1 95.5 110 TYR A N 1
ATOM 821 C CA . TYR A 1 110 ? -2.033 -17.219 -26.078 1 95.5 110 TYR A CA 1
ATOM 822 C C . TYR A 1 110 ? -0.592 -16.75 -26.266 1 95.5 110 TYR A C 1
ATOM 824 O O . TYR A 1 110 ? -0.347 -15.641 -26.734 1 95.5 110 TYR A O 1
ATOM 832 N N . TRP A 1 111 ? 0.315 -17.609 -25.969 1 95.81 111 TRP A N 1
ATOM 833 C CA . TRP A 1 111 ? 1.725 -17.25 -26.047 1 95.81 111 TRP A CA 1
ATOM 834 C C . TRP A 1 111 ? 2.182 -17.156 -27.5 1 95.81 111 TRP A C 1
ATOM 836 O O . TRP A 1 111 ? 3.238 -16.594 -27.797 1 95.81 111 TRP A O 1
ATOM 846 N N . GLY A 1 112 ? 1.408 -17.734 -28.375 1 93.69 112 GLY A N 1
ATOM 847 C CA . GLY A 1 112 ? 1.651 -17.578 -29.812 1 93.69 112 GLY A CA 1
ATOM 848 C C . GLY A 1 112 ? 1.071 -16.312 -30.391 1 93.69 112 GLY A C 1
ATOM 849 O O . GLY A 1 112 ? 1.212 -16.047 -31.578 1 93.69 112 GLY A O 1
ATOM 850 N N . GLY A 1 113 ? 0.387 -15.555 -29.609 1 91.25 113 GLY A N 1
ATOM 851 C CA . GLY A 1 113 ? -0.156 -14.273 -30.031 1 91.25 113 GLY A CA 1
ATOM 852 C C . GLY A 1 113 ? -1.608 -14.359 -30.469 1 91.25 113 GLY A C 1
ATOM 853 O O . GLY A 1 113 ? -2.117 -13.453 -31.125 1 91.25 113 GLY A O 1
ATOM 854 N N . ASP A 1 114 ? -2.252 -15.438 -30.172 1 91.25 114 ASP A N 1
ATOM 855 C CA . ASP A 1 114 ? -3.643 -15.688 -30.547 1 91.25 114 ASP A CA 1
ATOM 856 C C . ASP A 1 114 ? -4.562 -15.602 -29.328 1 91.25 114 ASP A C 1
ATOM 858 O O . ASP A 1 114 ? -4.586 -16.516 -28.5 1 91.25 114 ASP A O 1
ATOM 862 N N . GLU A 1 115 ? -5.434 -14.586 -29.219 1 88.38 115 GLU A N 1
ATOM 863 C CA . GLU A 1 115 ? -6.25 -14.305 -28.047 1 88.38 115 GLU A CA 1
ATOM 864 C C . GLU A 1 115 ? -7.355 -15.344 -27.875 1 88.38 115 GLU A C 1
ATOM 866 O O . GLU A 1 115 ? -7.996 -15.414 -26.828 1 88.38 115 GLU A O 1
ATOM 871 N N . ARG A 1 116 ? -7.617 -16.141 -28.984 1 89.5 116 ARG A N 1
ATOM 872 C CA . ARG A 1 116 ? -8.555 -17.25 -28.844 1 89.5 116 ARG A CA 1
ATOM 873 C C . ARG A 1 116 ? -8.117 -18.188 -27.734 1 89.5 116 ARG A C 1
ATOM 875 O O . ARG A 1 116 ? -8.93 -18.938 -27.172 1 89.5 116 ARG A O 1
ATOM 882 N N . GLY A 1 117 ? -6.789 -18.078 -27.312 1 92.94 117 GLY A N 1
ATOM 883 C CA . GLY A 1 117 ? -6.227 -18.859 -26.219 1 92.94 117 GLY A CA 1
ATOM 884 C C . GLY A 1 117 ? -6.738 -18.438 -24.859 1 92.94 117 GLY A C 1
ATOM 885 O O . GLY A 1 117 ? -6.578 -19.156 -23.875 1 92.94 117 GLY A O 1
ATOM 886 N N . SER A 1 118 ? -7.293 -17.297 -24.797 1 93 118 SER A N 1
ATOM 887 C CA . SER A 1 118 ? -7.797 -16.781 -23.531 1 93 118 SER A CA 1
ATOM 888 C C . SER A 1 118 ? -9.266 -17.141 -23.328 1 93 118 SER A C 1
ATOM 890 O O . SER A 1 118 ? -9.844 -16.859 -22.281 1 93 118 SER A O 1
ATOM 892 N N . ASP A 1 119 ? -9.875 -17.672 -24.344 1 92.88 119 ASP A N 1
ATOM 893 C CA . ASP A 1 119 ? -11.258 -18.141 -24.25 1 92.88 119 ASP A CA 1
ATOM 894 C C . ASP A 1 119 ? -11.32 -19.578 -23.781 1 92.88 119 ASP A C 1
ATOM 896 O O . ASP A 1 119 ? -11.633 -20.484 -24.562 1 92.88 119 ASP A O 1
ATOM 900 N N . PHE A 1 120 ? -11.172 -19.766 -22.5 1 95.56 120 PHE A N 1
ATOM 901 C CA . PHE A 1 120 ? -11.031 -21.109 -21.922 1 95.56 120 PHE A CA 1
ATOM 902 C C . PHE A 1 120 ? -12.328 -21.891 -22.047 1 95.56 120 PHE A C 1
ATOM 904 O O . PHE A 1 120 ? -13.391 -21.422 -21.625 1 95.56 120 PHE A O 1
ATOM 911 N N . ALA A 1 121 ? -12.227 -23.047 -22.5 1 94.88 121 ALA A N 1
ATOM 912 C CA . ALA A 1 121 ? -13.414 -23.875 -22.688 1 94.88 121 ALA A CA 1
ATOM 913 C C . ALA A 1 121 ? -13.906 -24.438 -21.375 1 94.88 121 ALA A C 1
ATOM 915 O O . ALA A 1 121 ? -15.109 -24.438 -21.094 1 94.88 121 ALA A O 1
ATOM 916 N N . ALA A 1 122 ? -12.992 -24.938 -20.578 1 94.88 122 ALA A N 1
ATOM 917 C CA . ALA A 1 122 ? -13.359 -25.625 -19.359 1 94.88 122 ALA A CA 1
ATOM 918 C C . ALA A 1 122 ? -13.328 -24.688 -18.156 1 94.88 122 ALA A C 1
ATOM 920 O O . ALA A 1 122 ? -14.227 -24.719 -17.312 1 94.88 122 ALA A O 1
ATOM 921 N N . ALA A 1 123 ? -12.344 -23.828 -18.078 1 94.88 123 ALA A N 1
ATOM 922 C CA . ALA A 1 123 ? -12.195 -22.875 -16.984 1 94.88 123 ALA A CA 1
ATOM 923 C C . ALA A 1 123 ? -12.906 -21.562 -17.312 1 94.88 123 ALA A C 1
ATOM 925 O O . ALA A 1 123 ? -12.281 -20.5 -17.297 1 94.88 123 ALA A O 1
ATOM 926 N N . ARG A 1 124 ? -14.172 -21.562 -17.406 1 93.69 124 ARG A N 1
ATOM 927 C CA . ARG A 1 124 ? -14.969 -20.469 -17.969 1 93.69 124 ARG A CA 1
ATOM 928 C C . ARG A 1 124 ? -15.023 -19.281 -17 1 93.69 124 ARG A C 1
ATOM 930 O O . ARG A 1 124 ? -15.18 -18.141 -17.438 1 93.69 124 ARG A O 1
ATOM 937 N N . LEU A 1 125 ? -14.867 -19.594 -15.758 1 95.94 125 LEU A N 1
ATOM 938 C CA . LEU A 1 125 ? -15.023 -18.531 -14.758 1 95.94 125 LEU A CA 1
ATOM 939 C C . LEU A 1 125 ? -13.688 -17.844 -14.492 1 95.94 125 LEU A C 1
ATOM 941 O O . LEU A 1 125 ? -13.656 -16.734 -13.953 1 95.94 125 LEU A O 1
ATOM 945 N N . ASP A 1 126 ? -12.578 -18.547 -14.789 1 97.81 126 ASP A N 1
ATOM 946 C CA . ASP A 1 126 ? -11.25 -18.016 -14.5 1 97.81 126 ASP A CA 1
ATOM 947 C C . ASP A 1 126 ? -10.891 -16.891 -15.461 1 97.81 126 ASP A C 1
ATOM 949 O O . ASP A 1 126 ? -11.383 -16.844 -16.594 1 97.81 126 ASP A O 1
ATOM 953 N N . PHE A 1 127 ? -10.102 -15.977 -15.008 1 97.19 127 PHE A N 1
ATOM 954 C CA . PHE A 1 127 ? -9.688 -14.844 -15.82 1 97.19 127 PHE A CA 1
ATOM 955 C C . PHE A 1 127 ? -8.438 -15.188 -16.625 1 97.19 127 PHE A C 1
ATOM 957 O O . PHE A 1 127 ? -7.688 -16.094 -16.266 1 97.19 127 PHE A O 1
ATOM 964 N N . PRO A 1 128 ? -8.242 -14.477 -17.75 1 94.56 128 PRO A N 1
ATOM 965 C CA . PRO A 1 128 ? -7.023 -14.695 -18.547 1 94.56 128 PRO A CA 1
ATOM 966 C C . PRO A 1 128 ? -5.766 -14.188 -17.844 1 94.56 128 PRO A C 1
ATOM 968 O O . PRO A 1 128 ? -5.852 -13.586 -16.781 1 94.56 128 PRO A O 1
ATOM 971 N N . ASN A 1 129 ? -4.664 -14.477 -18.453 1 94.44 129 ASN A N 1
ATOM 972 C CA . ASN A 1 129 ? -3.377 -14.016 -17.938 1 94.44 129 ASN A CA 1
ATOM 973 C C . ASN A 1 129 ? -3.34 -12.5 -17.781 1 94.44 129 ASN A C 1
ATOM 975 O O . ASN A 1 129 ? -3.865 -11.773 -18.625 1 94.44 129 ASN A O 1
ATOM 979 N N . CYS A 1 130 ? -2.818 -12.133 -16.703 1 92.69 130 CYS A N 1
ATOM 980 C CA . CYS A 1 130 ? -2.486 -10.727 -16.516 1 92.69 130 CYS A CA 1
ATOM 981 C C . CYS A 1 130 ? -0.984 -10.5 -16.625 1 92.69 130 CYS A C 1
ATOM 983 O O . CYS A 1 130 ? -0.214 -11 -15.805 1 92.69 130 CYS A O 1
ATOM 985 N N . VAL A 1 131 ? -0.606 -9.711 -17.562 1 87.25 131 VAL A N 1
ATOM 986 C CA . VAL A 1 131 ? 0.812 -9.484 -17.812 1 87.25 131 VAL A CA 1
ATOM 987 C C . VAL A 1 131 ? 1.31 -8.32 -16.969 1 87.25 131 VAL A C 1
ATOM 989 O O . VAL A 1 131 ? 2.383 -8.391 -16.359 1 87.25 131 VAL A O 1
ATOM 992 N N . PRO A 1 132 ? 0.48 -7.207 -16.984 1 85.06 132 PRO A N 1
ATOM 993 C CA . PRO A 1 132 ? 0.904 -6.188 -16.016 1 85.06 132 PRO A CA 1
ATOM 994 C C . PRO A 1 132 ? 0.893 -6.691 -14.578 1 85.06 132 PRO A C 1
ATOM 996 O O . PRO A 1 132 ? -0.029 -7.406 -14.18 1 85.06 132 PRO A O 1
ATOM 999 N N . ILE A 1 133 ? 1.887 -6.25 -13.875 1 85 133 ILE A N 1
ATOM 1000 C CA . ILE A 1 133 ? 2.033 -6.832 -12.547 1 85 133 ILE A CA 1
ATOM 1001 C C . ILE A 1 133 ? 1.087 -6.133 -11.57 1 85 133 ILE A C 1
ATOM 1003 O O . ILE A 1 133 ? 0.993 -4.902 -11.562 1 85 133 ILE A O 1
ATOM 1007 N N . GLY A 1 134 ? 0.207 -6.859 -10.898 1 91.25 134 GLY A N 1
ATOM 1008 C CA . GLY A 1 134 ? -0.607 -6.359 -9.805 1 91.25 134 GLY A CA 1
ATOM 1009 C C . GLY A 1 134 ? -2.043 -6.082 -10.203 1 91.25 134 GLY A C 1
ATOM 1010 O O . GLY A 1 134 ? -2.93 -6.008 -9.352 1 91.25 134 GLY A O 1
ATOM 1011 N N . THR A 1 135 ? -2.344 -5.93 -11.5 1 92.81 135 THR A N 1
ATOM 1012 C CA . THR A 1 135 ? -3.672 -5.535 -11.961 1 92.81 135 THR A CA 1
ATOM 1013 C C . THR A 1 135 ? -4.707 -6.598 -11.602 1 92.81 135 THR A C 1
ATOM 1015 O O . THR A 1 135 ? -5.859 -6.277 -11.305 1 92.81 135 THR A O 1
ATOM 1018 N N . GLN A 1 136 ? -4.289 -7.848 -11.664 1 95.56 136 GLN A N 1
ATOM 1019 C CA . GLN A 1 136 ? -5.23 -8.938 -11.414 1 95.56 136 GLN A CA 1
ATOM 1020 C C . GLN A 1 136 ? -5.781 -8.875 -9.992 1 95.56 136 GLN A C 1
ATOM 1022 O O . GLN A 1 136 ? -6.875 -9.383 -9.727 1 95.56 136 GLN A O 1
ATOM 1027 N N . VAL A 1 137 ? -5.043 -8.25 -9.094 1 97.69 137 VAL A N 1
ATOM 1028 C CA . VAL A 1 137 ? -5.531 -8.148 -7.719 1 97.69 137 VAL A CA 1
ATOM 1029 C C . VAL A 1 137 ? -6.75 -7.234 -7.672 1 97.69 137 VAL A C 1
ATOM 1031 O O . VAL A 1 137 ? -7.703 -7.496 -6.934 1 97.69 137 VAL A O 1
ATOM 1034 N N . CYS A 1 138 ? -6.723 -6.125 -8.43 1 97.31 138 CYS A N 1
ATOM 1035 C CA . CYS A 1 138 ? -7.875 -5.234 -8.508 1 97.31 138 CYS A CA 1
ATOM 1036 C C . CYS A 1 138 ? -9.094 -5.965 -9.047 1 97.31 138 CYS A C 1
ATOM 1038 O O . CYS A 1 138 ? -10.195 -5.84 -8.508 1 97.31 138 CYS A O 1
ATOM 1040 N N . HIS A 1 139 ? -8.906 -6.746 -10.172 1 97.94 139 HIS A N 1
ATOM 1041 C CA . HIS A 1 139 ? -9.992 -7.531 -10.742 1 97.94 139 HIS A CA 1
ATOM 1042 C C . HIS A 1 139 ? -10.562 -8.516 -9.727 1 97.94 139 HIS A C 1
ATOM 1044 O O . HIS A 1 139 ? -11.781 -8.648 -9.594 1 97.94 139 HIS A O 1
ATOM 1050 N N . ALA A 1 140 ? -9.68 -9.18 -9.07 1 98.75 140 ALA A N 1
ATOM 1051 C CA . ALA A 1 140 ? -10.078 -10.18 -8.078 1 98.75 140 ALA A CA 1
ATOM 1052 C C . ALA A 1 140 ? -10.875 -9.539 -6.949 1 98.75 140 ALA A C 1
ATOM 1054 O O . ALA A 1 140 ? -11.875 -10.094 -6.488 1 98.75 140 ALA A O 1
ATOM 1055 N N . ALA A 1 141 ? -10.398 -8.398 -6.445 1 98.38 141 ALA A N 1
ATOM 1056 C CA . ALA A 1 141 ? -11.117 -7.691 -5.387 1 98.38 141 ALA A CA 1
ATOM 1057 C C . ALA A 1 141 ? -12.531 -7.324 -5.828 1 98.38 141 ALA A C 1
ATOM 1059 O O . ALA A 1 141 ? -13.484 -7.461 -5.055 1 98.38 141 ALA A O 1
ATOM 1060 N N . GLY A 1 142 ? -12.594 -6.816 -7.066 1 98.12 142 GLY A N 1
ATOM 1061 C CA . GLY A 1 142 ? -13.914 -6.516 -7.602 1 98.12 142 GLY A CA 1
ATOM 1062 C C . GLY A 1 142 ? -14.82 -7.727 -7.652 1 98.12 142 GLY A C 1
ATOM 1063 O O . GLY A 1 142 ? -15.992 -7.648 -7.27 1 98.12 142 GLY A O 1
ATOM 1064 N N . ALA A 1 143 ? -14.32 -8.828 -8.172 1 98.62 143 ALA A N 1
ATOM 1065 C CA . ALA A 1 143 ? -15.094 -10.062 -8.258 1 98.62 143 ALA A CA 1
ATOM 1066 C C . ALA A 1 143 ? -15.5 -10.547 -6.867 1 98.62 143 ALA A C 1
ATOM 1068 O O . ALA A 1 143 ? -16.656 -10.938 -6.648 1 98.62 143 ALA A O 1
ATOM 1069 N N . ALA A 1 144 ? -14.555 -10.578 -5.953 1 98.75 144 ALA A N 1
ATOM 1070 C CA . ALA A 1 144 ? -14.828 -11 -4.586 1 98.75 144 ALA A CA 1
ATOM 1071 C C . ALA A 1 144 ? -15.961 -10.18 -3.971 1 98.75 144 ALA A C 1
ATOM 1073 O O . ALA A 1 144 ? -16.844 -10.727 -3.307 1 98.75 144 ALA A O 1
ATOM 1074 N N . TYR A 1 145 ? -15.867 -8.914 -4.191 1 97.69 145 TYR A N 1
ATOM 1075 C CA . TYR A 1 145 ? -16.922 -8.047 -3.676 1 97.69 145 TYR A CA 1
ATOM 1076 C C . TYR A 1 145 ? -18.266 -8.391 -4.301 1 97.69 145 TYR A C 1
ATOM 1078 O O . TYR A 1 145 ? -19.297 -8.375 -3.619 1 97.69 145 TYR A O 1
ATOM 1086 N N . ALA A 1 146 ? -18.281 -8.633 -5.617 1 98 146 ALA A N 1
ATOM 1087 C CA . ALA A 1 146 ? -19.516 -9.047 -6.293 1 98 146 ALA A CA 1
ATOM 1088 C C . ALA A 1 146 ? -20.094 -10.312 -5.664 1 98 146 ALA A C 1
ATOM 1090 O O . ALA A 1 146 ? -21.297 -10.422 -5.484 1 98 146 ALA A O 1
ATOM 1091 N N . PHE A 1 147 ? -19.203 -11.344 -5.371 1 98.44 147 PHE A N 1
ATOM 1092 C CA . PHE A 1 147 ? -19.656 -12.562 -4.719 1 98.44 147 PHE A CA 1
ATOM 1093 C C . PHE A 1 147 ? -20.344 -12.25 -3.396 1 98.44 147 PHE A C 1
ATOM 1095 O O . PHE A 1 147 ? -21.422 -12.773 -3.111 1 98.44 147 PHE A O 1
ATOM 1102 N N . ALA A 1 148 ? -19.719 -11.383 -2.596 1 96.88 148 ALA A N 1
ATOM 1103 C CA . ALA A 1 148 ? -20.266 -10.992 -1.3 1 96.88 148 ALA A CA 1
ATOM 1104 C C . ALA A 1 148 ? -21.625 -10.32 -1.464 1 96.88 148 ALA A C 1
ATOM 1106 O O . ALA A 1 148 ? -22.578 -10.648 -0.755 1 96.88 148 ALA A O 1
ATOM 1107 N N . LEU A 1 149 ? -21.734 -9.438 -2.371 1 96.75 149 LEU A N 1
ATOM 1108 C CA . LEU A 1 149 ? -22.969 -8.695 -2.609 1 96.75 149 LEU A CA 1
ATOM 1109 C C . LEU A 1 149 ? -24.094 -9.633 -3.025 1 96.75 149 LEU A C 1
ATOM 1111 O O . LEU A 1 149 ? -25.25 -9.422 -2.658 1 96.75 149 LEU A O 1
ATOM 1115 N N . ARG A 1 150 ? -23.719 -10.641 -3.744 1 97.56 150 ARG A N 1
ATOM 1116 C CA . ARG A 1 150 ? -24.719 -11.562 -4.281 1 97.56 150 ARG A CA 1
ATOM 1117 C C . ARG A 1 150 ? -24.969 -12.727 -3.318 1 97.56 150 ARG A C 1
ATOM 1119 O O . ARG A 1 150 ? -25.781 -13.609 -3.6 1 97.56 150 ARG A O 1
ATOM 1126 N N . GLY A 1 151 ? -24.234 -12.805 -2.25 1 97 151 GLY A N 1
ATOM 1127 C CA . GLY A 1 151 ? -24.375 -13.867 -1.272 1 97 151 GLY A CA 1
ATOM 1128 C C . GLY A 1 151 ? -23.906 -15.219 -1.78 1 97 151 GLY A C 1
ATOM 1129 O O . GLY A 1 151 ? -24.469 -16.25 -1.433 1 97 151 GLY A O 1
ATOM 1130 N N . GLU A 1 152 ? -22.969 -15.188 -2.732 1 97.5 152 GLU A N 1
ATOM 1131 C CA . GLU A 1 152 ? -22.422 -16.422 -3.287 1 97.5 152 GLU A CA 1
ATOM 1132 C C . GLU A 1 152 ? -21.25 -16.938 -2.447 1 97.5 152 GLU A C 1
ATOM 1134 O O . GLU A 1 152 ? -20.359 -16.172 -2.076 1 97.5 152 GLU A O 1
ATOM 1139 N N . ALA A 1 153 ? -21.281 -18.188 -2.162 1 97.25 153 ALA A N 1
ATOM 1140 C CA . ALA A 1 153 ? -20.203 -18.812 -1.404 1 97.25 153 ALA A CA 1
ATOM 1141 C C . ALA A 1 153 ? -19.031 -19.172 -2.314 1 97.25 153 ALA A C 1
ATOM 1143 O O . ALA A 1 153 ? -18.609 -20.328 -2.373 1 97.25 153 ALA A O 1
ATOM 1144 N N . ARG A 1 154 ? -18.516 -18.141 -3.01 1 97.88 154 ARG A N 1
ATOM 1145 C CA . ARG A 1 154 ? -17.391 -18.25 -3.92 1 97.88 154 ARG A CA 1
ATOM 1146 C C . ARG A 1 154 ? -16.203 -17.422 -3.432 1 97.88 154 ARG A C 1
ATOM 1148 O O . ARG A 1 154 ? -16.375 -16.516 -2.605 1 97.88 154 ARG A O 1
ATOM 1155 N N . VAL A 1 155 ? -15.094 -17.781 -3.895 1 98.88 155 VAL A N 1
ATOM 1156 C CA . VAL A 1 155 ? -13.875 -17.078 -3.5 1 98.88 155 VAL A CA 1
ATOM 1157 C C . VAL A 1 155 ? -13.078 -16.703 -4.742 1 98.88 155 VAL A C 1
ATOM 1159 O O . VAL A 1 155 ? -12.969 -17.484 -5.688 1 98.88 155 VAL A O 1
ATOM 1162 N N . ALA A 1 156 ? -12.602 -15.422 -4.758 1 98.94 156 ALA A N 1
ATOM 1163 C CA . ALA A 1 156 ? -11.609 -15.016 -5.758 1 98.94 156 ALA A CA 1
ATOM 1164 C C . ALA A 1 156 ? -10.195 -15.312 -5.281 1 98.94 156 ALA A C 1
ATOM 1166 O O . ALA A 1 156 ? -9.836 -14.992 -4.145 1 98.94 156 ALA A O 1
ATOM 1167 N N . VAL A 1 157 ? -9.406 -15.961 -6.098 1 98.94 157 VAL A N 1
ATOM 1168 C CA . VAL A 1 157 ? -8.008 -16.266 -5.793 1 98.94 157 VAL A CA 1
ATOM 1169 C C . VAL A 1 157 ? -7.098 -15.539 -6.785 1 98.94 157 VAL A C 1
ATOM 1171 O O . VAL A 1 157 ? -7.09 -15.867 -7.977 1 98.94 157 VAL A O 1
ATOM 1174 N N . ALA A 1 158 ? -6.367 -14.594 -6.266 1 98.88 158 ALA A N 1
ATOM 1175 C CA . ALA A 1 158 ? -5.438 -13.844 -7.105 1 98.88 158 ALA A CA 1
ATOM 1176 C C . ALA A 1 158 ? -4 -14.305 -6.871 1 98.88 158 ALA A C 1
ATOM 1178 O O . ALA A 1 158 ? -3.57 -14.461 -5.727 1 98.88 158 ALA A O 1
ATOM 1179 N N . MET A 1 159 ? -3.289 -14.523 -7.949 1 98.69 159 MET A N 1
ATOM 1180 C CA . MET A 1 159 ? -1.872 -14.867 -7.879 1 98.69 159 MET A CA 1
ATOM 1181 C C . MET A 1 159 ? -1.016 -13.773 -8.516 1 98.69 159 MET A C 1
ATOM 1183 O O . MET A 1 159 ? -1.351 -13.258 -9.586 1 98.69 159 MET A O 1
ATOM 1187 N N . LEU A 1 160 ? 0.06 -13.383 -7.844 1 98 160 LEU A N 1
ATOM 1188 C CA . LEU A 1 160 ? 0.99 -12.398 -8.375 1 98 160 LEU A CA 1
ATOM 1189 C C . LEU A 1 160 ? 2.408 -12.656 -7.879 1 98 160 LEU A C 1
ATOM 1191 O O . LEU A 1 160 ? 2.604 -13.406 -6.918 1 98 160 LEU A O 1
ATOM 1195 N N . GLY A 1 161 ? 3.33 -12.086 -8.586 1 97.31 161 GLY A N 1
ATOM 1196 C CA . GLY A 1 161 ? 4.723 -12.203 -8.18 1 97.31 161 GLY A CA 1
ATOM 1197 C C . GLY A 1 161 ? 5.117 -11.211 -7.105 1 97.31 161 GLY A C 1
ATOM 1198 O O . GLY A 1 161 ? 4.371 -10.273 -6.816 1 97.31 161 GLY A O 1
ATOM 1199 N N . ASP A 1 162 ? 6.324 -11.453 -6.531 1 97.31 162 ASP A N 1
ATOM 1200 C CA . ASP A 1 162 ? 6.852 -10.562 -5.496 1 97.31 162 ASP A CA 1
ATOM 1201 C C . ASP A 1 162 ? 6.949 -9.125 -6.004 1 97.31 162 ASP A C 1
ATOM 1203 O O . ASP A 1 162 ? 6.637 -8.18 -5.277 1 97.31 162 ASP A O 1
ATOM 1207 N N . GLY A 1 163 ? 7.367 -8.953 -7.223 1 96.06 163 GLY A N 1
ATOM 1208 C CA . GLY A 1 163 ? 7.473 -7.613 -7.777 1 96.06 163 GLY A CA 1
ATOM 1209 C C . GLY A 1 163 ? 6.16 -6.852 -7.758 1 96.06 163 GLY A C 1
ATOM 1210 O O . GLY A 1 163 ? 6.145 -5.641 -7.531 1 96.06 163 GLY A O 1
ATOM 1211 N N . GLY A 1 164 ? 5.102 -7.543 -8.008 1 96.38 164 GLY A N 1
ATOM 1212 C CA . GLY A 1 164 ? 3.785 -6.926 -8.055 1 96.38 164 GLY A CA 1
ATOM 1213 C C . GLY A 1 164 ? 3.338 -6.375 -6.715 1 96.38 164 GLY A C 1
ATOM 1214 O O . GLY A 1 164 ? 2.416 -5.559 -6.648 1 96.38 164 GLY A O 1
ATOM 1215 N N . THR A 1 165 ? 3.984 -6.766 -5.605 1 97.31 165 THR A N 1
ATOM 1216 C CA . THR A 1 165 ? 3.572 -6.359 -4.266 1 97.31 165 THR A CA 1
ATOM 1217 C C . THR A 1 165 ? 4.07 -4.953 -3.951 1 97.31 165 THR A C 1
ATOM 1219 O O . THR A 1 165 ? 3.785 -4.41 -2.879 1 97.31 165 THR A O 1
ATOM 1222 N N . SER A 1 166 ? 4.805 -4.34 -4.852 1 95.69 166 SER A N 1
ATOM 1223 C CA . SER A 1 166 ? 5.277 -2.973 -4.672 1 95.69 166 SER A CA 1
ATOM 1224 C C . SER A 1 166 ? 4.379 -1.977 -5.395 1 95.69 166 SER A C 1
ATOM 1226 O O . SER A 1 166 ? 4.562 -0.764 -5.273 1 95.69 166 SER A O 1
ATOM 1228 N N . LYS A 1 167 ? 3.428 -2.484 -6.113 1 94.06 167 LYS A N 1
ATOM 1229 C CA . LYS A 1 167 ? 2.537 -1.631 -6.895 1 94.06 167 LYS A CA 1
ATOM 1230 C C . LYS A 1 167 ? 1.388 -1.106 -6.039 1 94.06 167 LYS A C 1
ATOM 1232 O O . LYS A 1 167 ? 0.885 -1.814 -5.164 1 94.06 167 LYS A O 1
ATOM 1237 N N . GLY A 1 168 ? 0.903 0.078 -6.367 1 95.19 168 GLY A N 1
ATOM 1238 C CA . GLY A 1 168 ? -0.243 0.664 -5.691 1 95.19 168 GLY A CA 1
ATOM 1239 C C . GLY A 1 168 ? -1.513 -0.15 -5.852 1 95.19 168 GLY A C 1
ATOM 1240 O O . GLY A 1 168 ? -2.322 -0.239 -4.93 1 95.19 168 GLY A O 1
ATOM 1241 N N . ASP A 1 169 ? -1.673 -0.758 -6.977 1 94.81 169 ASP A N 1
ATOM 1242 C CA . ASP A 1 169 ? -2.834 -1.594 -7.262 1 94.81 169 ASP A CA 1
ATOM 1243 C C . ASP A 1 169 ? -2.982 -2.705 -6.227 1 94.81 169 ASP A C 1
ATOM 1245 O O . ASP A 1 169 ? -4.09 -2.986 -5.766 1 94.81 169 ASP A O 1
ATOM 1249 N N . PHE A 1 170 ? -1.876 -3.225 -5.965 1 97.75 170 PHE A N 1
ATOM 1250 C CA . PHE A 1 170 ? -1.837 -4.312 -4.996 1 97.75 170 PHE A CA 1
ATOM 1251 C C . PHE A 1 170 ? -2.357 -3.85 -3.639 1 97.75 170 PHE A C 1
ATOM 1253 O O . PHE A 1 170 ? -3.238 -4.484 -3.057 1 97.75 170 PHE A O 1
ATOM 1260 N N . TYR A 1 171 ? -1.951 -2.77 -3.152 1 97.44 171 TYR A N 1
ATOM 1261 C CA . TYR A 1 171 ? -2.305 -2.258 -1.834 1 97.44 171 TYR A CA 1
ATOM 1262 C C . TYR A 1 171 ? -3.75 -1.773 -1.807 1 97.44 171 TYR A C 1
ATOM 1264 O O . TYR A 1 171 ? -4.48 -2.033 -0.848 1 97.44 171 TYR A O 1
ATOM 1272 N N . GLU A 1 172 ? -4.133 -1.037 -2.789 1 97.56 172 GLU A N 1
ATOM 1273 C CA . GLU A 1 172 ? -5.492 -0.503 -2.844 1 97.56 172 GLU A CA 1
ATOM 1274 C C . GLU A 1 172 ? -6.527 -1.625 -2.873 1 97.56 172 GLU A C 1
ATOM 1276 O O . GLU A 1 172 ? -7.527 -1.572 -2.152 1 97.56 172 GLU A O 1
ATOM 1281 N N . ALA A 1 173 ? -6.254 -2.609 -3.748 1 98.06 173 ALA A N 1
ATOM 1282 C CA . ALA A 1 173 ? -7.168 -3.74 -3.865 1 98.06 173 ALA A CA 1
ATOM 1283 C C . ALA A 1 173 ? -7.25 -4.52 -2.557 1 98.06 173 ALA A C 1
ATOM 1285 O 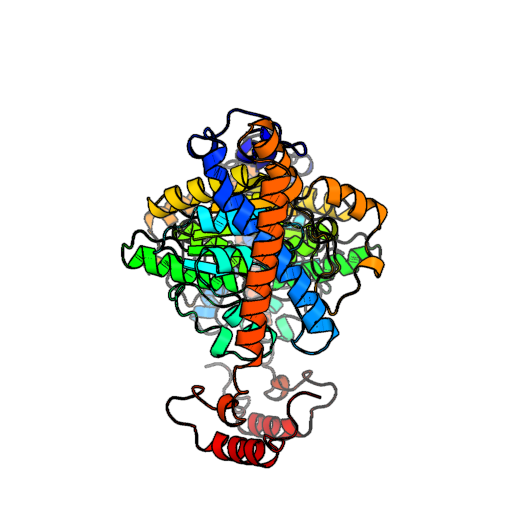O . ALA A 1 173 ? -8.344 -4.887 -2.113 1 98.06 173 ALA A O 1
ATOM 1286 N N . MET A 1 174 ? -6.09 -4.77 -1.992 1 98.31 174 MET A N 1
ATOM 1287 C CA . MET A 1 174 ? -6.039 -5.492 -0.725 1 98.31 174 MET A CA 1
ATOM 1288 C C . MET A 1 174 ? -6.766 -4.723 0.371 1 98.31 174 MET A C 1
ATOM 1290 O O . MET A 1 174 ? -7.523 -5.305 1.147 1 98.31 174 MET A O 1
ATOM 1294 N N . ASN A 1 175 ? -6.566 -3.418 0.448 1 98.12 175 ASN A N 1
ATOM 1295 C CA . ASN A 1 175 ? -7.234 -2.568 1.427 1 98.12 175 ASN A CA 1
ATOM 1296 C C . ASN A 1 175 ? -8.75 -2.609 1.26 1 98.12 175 ASN A C 1
ATOM 1298 O O . ASN A 1 175 ? -9.484 -2.725 2.242 1 98.12 175 ASN A O 1
ATOM 1302 N N . LEU A 1 176 ? -9.203 -2.496 0.05 1 97.38 176 LEU A N 1
ATOM 1303 C CA . LEU A 1 176 ? -10.633 -2.562 -0.238 1 97.38 176 LEU A CA 1
ATOM 1304 C C . LEU A 1 176 ? -11.219 -3.889 0.231 1 97.38 176 LEU A C 1
ATOM 1306 O O . LEU A 1 176 ? -12.281 -3.916 0.858 1 97.38 176 LEU A O 1
ATOM 1310 N N . ALA A 1 177 ? -10.492 -4.941 -0.108 1 98.38 177 ALA A N 1
ATOM 1311 C CA . ALA A 1 177 ? -10.969 -6.27 0.27 1 98.38 177 ALA A CA 1
ATOM 1312 C C . ALA A 1 177 ? -11.086 -6.398 1.786 1 98.38 177 ALA A C 1
ATOM 1314 O O . ALA A 1 177 ? -12.047 -6.984 2.293 1 98.38 177 ALA A O 1
ATOM 1315 N N . GLY A 1 178 ? -10.109 -5.945 2.508 1 98.25 178 GLY A N 1
ATOM 1316 C CA . GLY A 1 178 ? -10.164 -5.953 3.961 1 98.25 178 GLY A CA 1
ATOM 1317 C C . GLY A 1 178 ? -11.328 -5.156 4.52 1 98.25 178 GLY A C 1
ATOM 1318 O O . GLY A 1 178 ? -12.094 -5.66 5.348 1 98.25 178 GLY A O 1
ATOM 1319 N N . ALA A 1 179 ? -11.453 -3.926 4.047 1 97.31 179 ALA A N 1
ATOM 1320 C CA . ALA A 1 179 ? -12.477 -3.014 4.539 1 97.31 179 ALA A CA 1
ATOM 1321 C C . ALA A 1 179 ? -13.875 -3.582 4.309 1 97.31 179 ALA A C 1
ATOM 1323 O O . ALA A 1 179 ? -14.766 -3.42 5.148 1 97.31 179 ALA A O 1
ATOM 1324 N N . TRP A 1 180 ? -14.031 -4.277 3.217 1 96.62 180 TRP A N 1
ATOM 1325 C CA . TRP A 1 180 ? -15.352 -4.754 2.836 1 96.62 180 TRP A CA 1
ATOM 1326 C C . TRP A 1 180 ? -15.508 -6.242 3.148 1 96.62 180 TRP A C 1
ATOM 1328 O O . TRP A 1 180 ? -16.516 -6.859 2.779 1 96.62 180 TRP A O 1
ATOM 1338 N N . ARG A 1 181 ? -14.508 -6.824 3.727 1 97.19 181 ARG A N 1
ATOM 1339 C CA . ARG A 1 181 ? -14.5 -8.234 4.109 1 97.19 181 ARG A CA 1
ATOM 1340 C C . ARG A 1 181 ? -14.82 -9.125 2.918 1 97.19 181 ARG A C 1
ATOM 1342 O O . ARG A 1 181 ? -15.664 -10.016 3.016 1 97.19 181 ARG A O 1
ATOM 1349 N N . ALA A 1 182 ? -14.281 -8.758 1.754 1 98.38 182 ALA A N 1
ATOM 1350 C CA . ALA A 1 182 ? -14.516 -9.516 0.528 1 98.38 182 ALA A CA 1
ATOM 1351 C C . ALA A 1 182 ? -13.805 -10.867 0.571 1 98.38 182 ALA A C 1
ATOM 1353 O O . ALA A 1 182 ? -12.703 -10.977 1.125 1 98.38 182 ALA A O 1
ATOM 1354 N N . PRO A 1 183 ? -14.398 -11.914 -0 1 98.88 183 PRO A N 1
ATOM 1355 C CA . PRO A 1 183 ? -13.781 -13.234 -0.004 1 98.88 183 PRO A CA 1
ATOM 1356 C C . PRO A 1 183 ? -12.656 -13.359 -1.031 1 98.88 183 PRO A C 1
ATOM 1358 O O . PRO A 1 183 ? -12.828 -14.008 -2.066 1 98.88 183 PRO A O 1
ATOM 1361 N N . LEU A 1 184 ? -11.57 -12.812 -0.727 1 98.94 184 LEU A N 1
ATOM 1362 C CA . LEU A 1 184 ? -10.391 -12.742 -1.581 1 98.94 184 LEU A CA 1
ATOM 1363 C C . LEU A 1 184 ? -9.195 -13.414 -0.913 1 98.94 184 LEU A C 1
ATOM 1365 O O . LEU A 1 184 ? -8.914 -13.172 0.263 1 98.94 184 LEU A O 1
ATOM 1369 N N . VAL A 1 185 ? -8.555 -14.289 -1.64 1 98.94 185 VAL A N 1
ATOM 1370 C CA . VAL A 1 185 ? -7.266 -14.836 -1.222 1 98.94 185 VAL A CA 1
ATOM 1371 C C . VAL A 1 185 ? -6.176 -14.398 -2.201 1 98.94 185 VAL A C 1
ATOM 1373 O O . VAL A 1 185 ? -6.277 -14.656 -3.404 1 98.94 185 VAL A O 1
ATOM 1376 N N . ILE A 1 186 ? -5.23 -13.719 -1.666 1 98.94 186 ILE A N 1
ATOM 1377 C CA . ILE A 1 186 ? -4.094 -13.266 -2.465 1 98.94 186 ILE A CA 1
ATOM 1378 C C . ILE A 1 186 ? -2.896 -14.188 -2.221 1 98.94 186 ILE A C 1
ATOM 1380 O O . ILE A 1 186 ? -2.463 -14.359 -1.08 1 98.94 186 ILE A O 1
ATOM 1384 N N . VAL A 1 187 ? -2.387 -14.742 -3.264 1 98.94 187 VAL A N 1
ATOM 1385 C CA . VAL A 1 187 ? -1.211 -15.602 -3.17 1 98.94 187 VAL A CA 1
ATOM 1386 C C . VAL A 1 187 ? -0.029 -14.938 -3.875 1 98.94 187 VAL A C 1
ATOM 1388 O O . VAL A 1 187 ? -0.067 -14.711 -5.086 1 98.94 187 VAL A O 1
ATOM 1391 N N . VAL A 1 188 ? 0.986 -14.664 -3.105 1 98.81 188 VAL A N 1
ATOM 1392 C CA . VAL A 1 188 ? 2.197 -14.055 -3.652 1 98.81 188 VAL A CA 1
ATOM 1393 C C . VAL A 1 188 ? 3.234 -15.141 -3.932 1 98.81 188 VAL A C 1
ATOM 1395 O O . VAL A 1 188 ? 3.709 -15.812 -3.01 1 98.81 188 VAL A O 1
ATOM 1398 N N . ASN A 1 189 ? 3.475 -15.328 -5.191 1 98.38 189 ASN A N 1
ATOM 1399 C CA . ASN A 1 189 ? 4.625 -16.141 -5.578 1 98.38 189 ASN A CA 1
ATOM 1400 C C . ASN A 1 189 ? 5.934 -15.383 -5.398 1 98.38 189 ASN A C 1
ATOM 1402 O O . ASN A 1 189 ? 6.375 -14.672 -6.305 1 98.38 189 ASN A O 1
ATOM 1406 N N . ASN A 1 190 ? 6.551 -15.594 -4.262 1 98.44 190 ASN A N 1
ATOM 1407 C CA . ASN A 1 190 ? 7.832 -14.945 -3.998 1 98.44 190 ASN A CA 1
ATOM 1408 C C . ASN A 1 190 ? 9 -15.797 -4.484 1 98.44 190 ASN A C 1
ATOM 1410 O O . ASN A 1 190 ? 9.648 -16.484 -3.693 1 98.44 190 ASN A O 1
ATOM 1414 N N . ASN A 1 191 ? 9.242 -15.625 -5.758 1 97.19 191 ASN A N 1
ATOM 1415 C CA . ASN A 1 191 ? 10.344 -16.375 -6.344 1 97.19 191 ASN A CA 1
ATOM 1416 C C . ASN A 1 191 ? 11.656 -15.602 -6.285 1 97.19 191 ASN A C 1
ATOM 1418 O O . ASN A 1 191 ? 12.594 -15.906 -7.02 1 97.19 191 ASN A O 1
ATOM 1422 N N . GLN A 1 192 ? 11.695 -14.5 -5.531 1 96.31 192 GLN A N 1
ATOM 1423 C CA . GLN A 1 192 ? 12.859 -13.75 -5.078 1 96.31 192 GLN A CA 1
ATOM 1424 C C . GLN A 1 192 ? 13.312 -12.742 -6.129 1 96.31 192 GLN A C 1
ATOM 1426 O O . GLN A 1 192 ? 14.203 -11.93 -5.875 1 96.31 192 GLN A O 1
ATOM 1431 N N . TRP A 1 193 ? 12.648 -12.773 -7.297 1 93.75 193 TRP A N 1
ATOM 1432 C CA . TRP A 1 193 ? 13.133 -11.898 -8.367 1 93.75 193 TRP A CA 1
ATOM 1433 C C . TRP A 1 193 ? 11.969 -11.297 -9.141 1 93.75 193 TRP A C 1
ATOM 1435 O O . TRP A 1 193 ? 11.094 -12.016 -9.633 1 93.75 193 TRP A O 1
ATOM 1445 N N . ALA A 1 194 ? 12.016 -9.945 -9.242 1 92.06 194 ALA A N 1
ATOM 1446 C CA . ALA A 1 194 ? 11.219 -9.359 -10.312 1 92.06 194 ALA A CA 1
ATOM 1447 C C . ALA A 1 194 ? 11.859 -9.617 -11.68 1 92.06 194 ALA A C 1
ATOM 1449 O O . ALA A 1 194 ? 12.336 -10.719 -11.945 1 92.06 194 ALA A O 1
ATOM 1450 N N . ILE A 1 195 ? 11.844 -8.656 -12.602 1 87.38 195 ILE A N 1
ATOM 1451 C CA . ILE A 1 195 ? 12.531 -8.93 -13.859 1 87.38 195 ILE A CA 1
ATOM 1452 C C . ILE A 1 195 ? 14.016 -9.164 -13.594 1 87.38 195 ILE A C 1
ATOM 1454 O O . ILE A 1 195 ? 14.516 -10.281 -13.75 1 87.38 195 ILE A O 1
ATOM 1458 N N . SER A 1 196 ? 14.688 -8.211 -13.047 1 88.75 196 SER A N 1
ATOM 1459 C CA . SER A 1 196 ? 16.109 -8.297 -12.766 1 88.75 196 SER A CA 1
ATOM 1460 C C . SER A 1 196 ? 16.438 -7.75 -11.375 1 88.75 196 SER A C 1
ATOM 1462 O O . SER A 1 196 ? 17.609 -7.641 -11.008 1 88.75 196 SER A O 1
ATOM 1464 N N . LEU A 1 197 ? 15.484 -7.434 -10.633 1 91.06 197 LEU A N 1
ATOM 1465 C CA . LEU A 1 197 ? 15.656 -6.84 -9.312 1 91.06 197 LEU A CA 1
ATOM 1466 C C . LEU A 1 197 ? 15.398 -7.867 -8.211 1 91.06 197 LEU A C 1
ATOM 1468 O O . LEU A 1 197 ? 14.297 -8.422 -8.117 1 91.06 197 LEU A O 1
ATOM 1472 N N . PRO A 1 198 ? 16.422 -8.102 -7.379 1 94.25 198 PRO A N 1
ATOM 1473 C CA . PRO A 1 198 ? 16.188 -9.039 -6.277 1 94.25 198 PRO A CA 1
ATOM 1474 C C . PRO A 1 198 ? 15.188 -8.508 -5.254 1 94.25 198 PRO A C 1
ATOM 1476 O O . PRO A 1 198 ? 15.125 -7.301 -5.012 1 94.25 198 PRO A O 1
ATOM 1479 N N . ARG A 1 199 ? 14.469 -9.367 -4.652 1 93.81 199 ARG A N 1
ATOM 1480 C CA . ARG A 1 199 ? 13.438 -9.055 -3.664 1 93.81 199 ARG A CA 1
ATOM 1481 C C . ARG A 1 199 ? 13.992 -8.141 -2.576 1 93.81 199 ARG A C 1
ATOM 1483 O O . ARG A 1 199 ? 13.32 -7.203 -2.143 1 93.81 199 ARG A O 1
ATOM 1490 N N . ALA A 1 200 ? 15.219 -8.32 -2.178 1 92.88 200 ALA A N 1
ATOM 1491 C CA . ALA A 1 200 ? 15.82 -7.594 -1.063 1 92.88 200 ALA A CA 1
ATOM 1492 C C . ALA A 1 200 ? 16 -6.121 -1.409 1 92.88 200 ALA A C 1
ATOM 1494 O O . ALA A 1 200 ? 16.109 -5.273 -0.516 1 92.88 200 ALA A O 1
ATOM 1495 N N . ARG A 1 201 ? 15.992 -5.812 -2.684 1 94.31 201 ARG A N 1
ATOM 1496 C CA . ARG A 1 201 ? 16.188 -4.43 -3.113 1 94.31 201 ARG A CA 1
ATOM 1497 C C . ARG A 1 201 ? 14.844 -3.77 -3.436 1 94.31 201 ARG A C 1
ATOM 1499 O O . ARG A 1 201 ? 14.773 -2.549 -3.596 1 94.31 201 ARG A O 1
ATOM 1506 N N . GLN A 1 202 ? 13.906 -4.562 -3.494 1 94.25 202 GLN A N 1
ATOM 1507 C CA . GLN A 1 202 ? 12.586 -4.098 -3.887 1 94.25 202 GLN A CA 1
ATOM 1508 C C . GLN A 1 202 ? 11.844 -3.473 -2.707 1 94.25 202 GLN A C 1
ATOM 1510 O O . GLN A 1 202 ? 11.047 -2.547 -2.885 1 94.25 202 GLN A O 1
ATOM 1515 N N . THR A 1 203 ? 12.016 -3.938 -1.576 1 97 203 THR A N 1
ATOM 1516 C CA . THR A 1 203 ? 11.305 -3.525 -0.372 1 97 203 THR A CA 1
ATOM 1517 C C . THR A 1 203 ? 12.133 -3.824 0.875 1 97 203 THR A C 1
ATOM 1519 O O . THR A 1 203 ? 12.914 -4.777 0.894 1 97 203 THR A O 1
ATOM 1522 N N . ALA A 1 204 ? 11.93 -3.033 1.911 1 97.69 204 ALA A N 1
ATOM 1523 C CA . ALA A 1 204 ? 12.625 -3.246 3.18 1 97.69 204 ALA A CA 1
ATOM 1524 C C . ALA A 1 204 ? 11.82 -4.168 4.094 1 97.69 204 ALA A C 1
ATOM 1526 O O . ALA A 1 204 ? 12.289 -4.543 5.172 1 97.69 204 ALA A O 1
ATOM 1527 N N . ALA A 1 205 ? 10.641 -4.57 3.668 1 97.88 205 ALA A N 1
ATOM 1528 C CA . ALA A 1 205 ? 9.836 -5.496 4.465 1 97.88 205 ALA A CA 1
ATOM 1529 C C . ALA A 1 205 ? 10.562 -6.828 4.648 1 97.88 205 ALA A C 1
ATOM 1531 O O . ALA A 1 205 ? 11.117 -7.379 3.695 1 97.88 205 ALA A O 1
ATOM 1532 N N . ARG A 1 206 ? 10.508 -7.324 5.832 1 97.5 206 ARG A N 1
ATOM 1533 C CA . ARG A 1 206 ? 11.141 -8.602 6.137 1 97.5 206 ARG A CA 1
ATOM 1534 C C . ARG A 1 206 ? 10.469 -9.742 5.387 1 97.5 206 ARG A C 1
ATOM 1536 O O . ARG A 1 206 ? 11.141 -10.641 4.879 1 97.5 206 ARG A O 1
ATOM 1543 N N . THR A 1 207 ? 9.188 -9.766 5.379 1 98.44 207 THR A N 1
ATOM 1544 C CA . THR A 1 207 ? 8.367 -10.688 4.605 1 98.44 207 THR A CA 1
ATOM 1545 C C . THR A 1 207 ? 7.355 -9.938 3.75 1 98.44 207 THR A C 1
ATOM 1547 O O . THR A 1 207 ? 6.977 -8.805 4.074 1 98.44 207 THR A O 1
ATOM 1550 N N . LEU A 1 208 ? 6.988 -10.539 2.656 1 98.69 208 LEU A N 1
ATOM 1551 C CA . LEU A 1 208 ? 5.918 -9.938 1.874 1 98.69 208 LEU A CA 1
ATOM 1552 C C . LEU A 1 208 ? 4.559 -10.195 2.521 1 98.69 208 LEU A C 1
ATOM 1554 O O . LEU A 1 208 ? 3.625 -9.406 2.346 1 98.69 208 LEU A O 1
ATOM 1558 N N . ALA A 1 209 ? 4.441 -11.242 3.354 1 98.88 209 ALA A N 1
ATOM 1559 C CA . ALA A 1 209 ? 3.221 -11.555 4.094 1 98.88 209 ALA A CA 1
ATOM 1560 C C . ALA A 1 209 ? 2.846 -10.414 5.039 1 98.88 209 ALA A C 1
ATOM 1562 O O . ALA A 1 209 ? 1.663 -10.156 5.262 1 98.88 209 ALA A O 1
ATOM 1563 N N . GLN A 1 210 ? 3.816 -9.734 5.605 1 98.81 210 GLN A N 1
ATOM 1564 C CA . GLN A 1 210 ? 3.551 -8.68 6.57 1 98.81 210 GLN A CA 1
ATOM 1565 C C . GLN A 1 210 ? 2.822 -7.504 5.918 1 98.81 210 GLN A C 1
ATOM 1567 O O . GLN A 1 210 ? 2.281 -6.641 6.613 1 98.81 210 GLN A O 1
ATOM 1572 N N . LYS A 1 211 ? 2.859 -7.406 4.578 1 98.81 211 LYS A N 1
ATOM 1573 C CA . LYS A 1 211 ? 2.135 -6.348 3.881 1 98.81 211 LYS A CA 1
ATOM 1574 C C . LYS A 1 211 ? 0.633 -6.453 4.129 1 98.81 211 LYS A C 1
ATOM 1576 O O . LYS A 1 211 ? -0.086 -5.457 4.059 1 98.81 211 LYS A O 1
ATOM 1581 N N . ALA A 1 212 ? 0.135 -7.641 4.504 1 98.88 212 ALA A N 1
ATOM 1582 C CA . ALA A 1 212 ? -1.268 -7.863 4.848 1 98.88 212 ALA A CA 1
ATOM 1583 C C . ALA A 1 212 ? -1.673 -7.035 6.062 1 98.88 212 ALA A C 1
ATOM 1585 O O . ALA A 1 212 ? -2.826 -6.617 6.18 1 98.88 212 ALA A O 1
ATOM 1586 N N . ILE A 1 213 ? -0.737 -6.793 6.965 1 98.75 213 ILE A N 1
ATOM 1587 C CA . ILE A 1 213 ? -0.995 -6.051 8.195 1 98.75 213 ILE A CA 1
ATOM 1588 C C . ILE A 1 213 ? -1.504 -4.652 7.852 1 98.75 213 ILE A C 1
ATOM 1590 O O . ILE A 1 213 ? -2.367 -4.113 8.547 1 98.75 213 ILE A O 1
ATOM 1594 N N . ALA A 1 214 ? -1.029 -4.082 6.742 1 98.5 214 ALA A N 1
ATOM 1595 C CA . ALA A 1 214 ? -1.402 -2.732 6.328 1 98.5 214 ALA A CA 1
ATOM 1596 C C . ALA A 1 214 ? -2.885 -2.658 5.973 1 98.5 214 ALA A C 1
ATOM 1598 O O . ALA A 1 214 ? -3.492 -1.587 6.039 1 98.5 214 ALA A O 1
ATOM 1599 N N . ALA A 1 215 ? -3.463 -3.799 5.602 1 98.25 215 ALA A N 1
ATOM 1600 C CA . ALA A 1 215 ? -4.871 -3.844 5.211 1 98.25 215 ALA A CA 1
ATOM 1601 C C . ALA A 1 215 ? -5.734 -4.414 6.332 1 98.25 215 ALA A C 1
ATOM 1603 O O . ALA A 1 215 ? -6.949 -4.562 6.176 1 98.25 215 ALA A O 1
ATOM 1604 N N . GLY A 1 216 ? -5.098 -4.801 7.43 1 98.31 216 GLY A N 1
ATOM 1605 C CA . GLY A 1 216 ? -5.824 -5.383 8.547 1 98.31 216 GLY A CA 1
ATOM 1606 C C . GLY A 1 216 ? -6.32 -6.789 8.266 1 98.31 216 GLY A C 1
ATOM 1607 O O . GLY A 1 216 ? -7.391 -7.184 8.742 1 98.31 216 GLY A O 1
ATOM 1608 N N . ILE A 1 217 ? -5.625 -7.52 7.457 1 98.56 217 ILE A N 1
ATOM 1609 C CA . ILE A 1 217 ? -6.043 -8.883 7.137 1 98.56 217 ILE A CA 1
ATOM 1610 C C . ILE A 1 217 ? -4.945 -9.867 7.527 1 98.56 217 ILE A C 1
ATOM 1612 O O . ILE A 1 217 ? -3.832 -9.461 7.871 1 98.56 217 ILE A O 1
ATOM 1616 N N . GLU A 1 218 ? -5.262 -11.117 7.457 1 98.06 218 GLU A N 1
ATOM 1617 C CA . GLU A 1 218 ? -4.305 -12.156 7.828 1 98.06 218 GLU A CA 1
ATOM 1618 C C . GLU A 1 218 ? -3.242 -12.336 6.746 1 98.06 218 GLU A C 1
ATOM 1620 O O . GLU A 1 218 ? -3.551 -12.297 5.555 1 98.06 218 GLU A O 1
ATOM 1625 N N . GLY A 1 219 ? -2.012 -12.414 7.18 1 98.62 219 GLY A N 1
ATOM 1626 C CA . GLY A 1 219 ? -0.889 -12.766 6.324 1 98.62 219 GLY A CA 1
ATOM 1627 C C . GLY A 1 219 ? -0.055 -13.906 6.879 1 98.62 219 GLY A C 1
ATOM 1628 O O . GLY A 1 219 ? 0.204 -13.969 8.078 1 98.62 219 GLY A O 1
ATOM 1629 N N . ARG A 1 220 ? 0.331 -14.797 6.016 1 98.56 220 ARG A N 1
ATOM 1630 C CA . ARG A 1 220 ? 1.21 -15.875 6.461 1 98.56 220 ARG A CA 1
ATOM 1631 C C . ARG A 1 220 ? 2.225 -16.234 5.379 1 98.56 220 ARG A C 1
ATOM 1633 O O . ARG A 1 220 ? 1.983 -16 4.191 1 98.56 220 ARG A O 1
ATOM 1640 N N . GLN A 1 221 ? 3.299 -16.688 5.82 1 98.88 221 GLN A N 1
ATOM 1641 C CA . GLN A 1 221 ? 4.359 -17.141 4.934 1 98.88 221 GLN A CA 1
ATOM 1642 C C . GLN A 1 221 ? 4.445 -18.672 4.934 1 98.88 221 GLN A C 1
ATOM 1644 O O . GLN A 1 221 ? 4.293 -19.312 5.98 1 98.88 221 GLN A O 1
ATOM 1649 N N . ILE A 1 222 ? 4.691 -19.25 3.793 1 98.88 222 ILE A N 1
ATOM 1650 C CA . ILE A 1 222 ? 4.801 -20.703 3.695 1 98.88 222 ILE A CA 1
ATOM 1651 C C . ILE A 1 222 ? 5.973 -21.062 2.785 1 98.88 222 ILE A C 1
ATOM 1653 O O . ILE A 1 222 ? 6.48 -20.219 2.043 1 98.88 222 ILE A O 1
ATOM 1657 N N . ASP A 1 223 ? 6.375 -22.297 2.904 1 98.81 223 ASP A N 1
ATOM 1658 C CA . ASP A 1 223 ? 7.285 -22.844 1.905 1 98.81 223 ASP A CA 1
ATOM 1659 C C . ASP A 1 223 ? 6.555 -23.156 0.602 1 98.81 223 ASP A C 1
ATOM 1661 O O . ASP A 1 223 ? 5.828 -24.156 0.51 1 98.81 223 ASP A O 1
ATOM 1665 N N . GLY A 1 224 ? 6.828 -22.344 -0.392 1 98.81 224 GLY A N 1
ATOM 1666 C CA . GLY A 1 224 ? 6.121 -22.453 -1.657 1 98.81 224 GLY A CA 1
ATOM 1667 C C . GLY A 1 224 ? 6.551 -23.656 -2.477 1 98.81 224 GLY A C 1
ATOM 1668 O O . GLY A 1 224 ? 5.879 -24.031 -3.439 1 98.81 224 GLY A O 1
ATOM 1669 N N . ASN A 1 225 ? 7.66 -24.297 -2.098 1 98.75 225 ASN A N 1
ATOM 1670 C CA . ASN A 1 225 ? 8.125 -25.484 -2.793 1 98.75 225 ASN A CA 1
ATOM 1671 C C . ASN A 1 225 ? 7.602 -26.75 -2.127 1 98.75 225 ASN A C 1
ATOM 1673 O O . ASN A 1 225 ? 7.848 -27.859 -2.611 1 98.75 225 ASN A O 1
ATOM 1677 N N . ASP A 1 226 ? 6.957 -26.609 -1.035 1 98.81 226 ASP A N 1
ATOM 1678 C CA . ASP A 1 226 ? 6.199 -27.656 -0.362 1 98.81 226 ASP A CA 1
ATOM 1679 C C . ASP A 1 226 ? 4.727 -27.609 -0.756 1 98.81 226 ASP A C 1
ATOM 1681 O O . ASP A 1 226 ? 3.938 -26.875 -0.146 1 98.81 226 ASP A O 1
ATOM 1685 N N . VAL A 1 227 ? 4.391 -28.469 -1.691 1 98.88 227 VAL A N 1
ATOM 1686 C CA . VAL A 1 227 ? 3.049 -28.422 -2.256 1 98.88 227 VAL A CA 1
ATOM 1687 C C . VAL A 1 227 ? 2.018 -28.719 -1.17 1 98.88 227 VAL A C 1
ATOM 1689 O O . VAL A 1 227 ? 0.887 -28.234 -1.227 1 98.88 227 VAL A O 1
ATOM 1692 N N . VAL A 1 228 ? 2.381 -29.453 -0.135 1 98.88 228 VAL A N 1
ATOM 1693 C CA . VAL A 1 228 ? 1.487 -29.75 0.983 1 98.88 228 VAL A CA 1
ATOM 1694 C C . VAL A 1 228 ? 1.208 -28.469 1.762 1 98.88 228 VAL A C 1
ATOM 1696 O O . VAL A 1 228 ? 0.059 -28.172 2.107 1 98.88 228 VAL A O 1
ATOM 1699 N N . ALA A 1 229 ? 2.201 -27.688 2 1 98.88 229 ALA A N 1
ATOM 1700 C CA . ALA A 1 229 ? 2.043 -26.422 2.709 1 98.88 229 ALA A CA 1
ATOM 1701 C C . ALA A 1 229 ? 1.182 -25.453 1.909 1 98.88 229 ALA A C 1
ATOM 1703 O O . ALA A 1 229 ? 0.318 -24.766 2.469 1 98.88 229 ALA A O 1
ATOM 1704 N N . VAL A 1 230 ? 1.457 -25.406 0.596 1 98.94 230 VAL A N 1
ATOM 1705 C CA . VAL A 1 230 ? 0.702 -24.484 -0.256 1 98.94 230 VAL A CA 1
ATOM 1706 C C . VAL A 1 230 ? -0.779 -24.859 -0.229 1 98.94 230 VAL A C 1
ATOM 1708 O O . VAL A 1 230 ? -1.633 -24.031 0.06 1 98.94 230 VAL A O 1
ATOM 1711 N N . ARG A 1 231 ? -1.06 -26.062 -0.525 1 98.88 231 ARG A N 1
ATOM 1712 C CA . ARG A 1 231 ? -2.449 -26.5 -0.592 1 98.88 231 ARG A CA 1
ATOM 1713 C C . ARG A 1 231 ? -3.156 -26.281 0.743 1 98.88 231 ARG A C 1
ATOM 1715 O O . ARG A 1 231 ? -4.301 -25.828 0.781 1 98.88 231 ARG A O 1
ATOM 1722 N N . GLN A 1 232 ? -2.49 -26.625 1.801 1 98.81 232 GLN A N 1
ATOM 1723 C CA . GLN A 1 232 ? -3.088 -26.516 3.127 1 98.81 232 GLN A CA 1
ATOM 1724 C C . GLN A 1 232 ? -3.383 -25.047 3.469 1 98.81 232 GLN A C 1
ATOM 1726 O O . GLN A 1 232 ? -4.504 -24.719 3.855 1 98.81 232 GLN A O 1
ATOM 1731 N N . ALA A 1 233 ? -2.41 -24.219 3.375 1 98.81 233 ALA A N 1
ATOM 1732 C CA . ALA A 1 233 ? -2.541 -22.812 3.777 1 98.81 233 ALA A CA 1
ATOM 1733 C C . ALA A 1 233 ? -3.557 -22.094 2.904 1 98.81 233 ALA A C 1
ATOM 1735 O O . ALA A 1 233 ? -4.395 -21.344 3.41 1 98.81 233 ALA A O 1
ATOM 1736 N N . VAL A 1 234 ? -3.449 -22.297 1.606 1 98.94 234 VAL A N 1
ATOM 1737 C CA . VAL A 1 234 ? -4.379 -21.641 0.688 1 98.94 234 VAL A CA 1
ATOM 1738 C C . VAL A 1 234 ? -5.789 -22.188 0.91 1 98.94 234 VAL A C 1
ATOM 1740 O O . VAL A 1 234 ? -6.762 -21.422 0.896 1 98.94 234 VAL A O 1
ATOM 1743 N N . GLY A 1 235 ? -5.883 -23.5 1.074 1 98.88 235 GLY A N 1
ATOM 1744 C CA . GLY A 1 235 ? -7.176 -24.094 1.367 1 98.88 235 GLY A CA 1
ATOM 1745 C C . GLY A 1 235 ? -7.832 -23.516 2.607 1 98.88 235 GLY A C 1
ATOM 1746 O O . GLY A 1 235 ? -9.023 -23.219 2.602 1 98.88 235 GLY A O 1
ATOM 1747 N N . GLU A 1 236 ? -7.074 -23.375 3.676 1 98.75 236 GLU A N 1
ATOM 1748 C CA . GLU A 1 236 ? -7.582 -22.781 4.906 1 98.75 236 GLU A CA 1
ATOM 1749 C C . GLU A 1 236 ? -8.047 -21.344 4.672 1 98.75 236 GLU A C 1
ATOM 1751 O O . GLU A 1 236 ? -9.109 -20.953 5.16 1 98.75 236 GLU A O 1
ATOM 1756 N N . ALA A 1 237 ? -7.27 -20.594 3.953 1 98.81 237 ALA A N 1
ATOM 1757 C CA . ALA A 1 237 ? -7.625 -19.203 3.65 1 98.81 237 ALA A CA 1
ATOM 1758 C C . ALA A 1 237 ? -8.906 -19.141 2.826 1 98.81 237 ALA A C 1
ATOM 1760 O O . ALA A 1 237 ? -9.766 -18.281 3.072 1 98.81 237 ALA A O 1
ATOM 1761 N N . ILE A 1 238 ? -9.016 -20.031 1.846 1 98.88 238 ILE A N 1
ATOM 1762 C CA . ILE A 1 238 ? -10.18 -20.078 0.964 1 98.88 238 ILE A CA 1
ATOM 1763 C C . ILE A 1 238 ? -11.43 -20.391 1.776 1 98.88 238 ILE A C 1
ATOM 1765 O O . ILE A 1 238 ? -12.445 -19.703 1.656 1 98.88 238 ILE A O 1
ATOM 1769 N N . GLU A 1 239 ? -11.375 -21.375 2.561 1 98.75 239 GLU A N 1
ATOM 1770 C CA . GLU A 1 239 ? -12.539 -21.766 3.346 1 98.75 239 GLU A CA 1
ATOM 1771 C C . GLU A 1 239 ? -12.93 -20.656 4.328 1 98.75 239 GLU A C 1
ATOM 1773 O O . GLU A 1 239 ? -14.117 -20.406 4.535 1 98.75 239 GLU A O 1
ATOM 1778 N N . ARG A 1 240 ? -11.969 -20.078 4.953 1 98.38 240 ARG A N 1
ATOM 1779 C CA . ARG A 1 240 ? -12.25 -18.953 5.844 1 98.38 240 ARG A CA 1
ATOM 1780 C C . ARG A 1 240 ? -12.938 -17.812 5.094 1 98.38 240 ARG A C 1
ATOM 1782 O O . ARG A 1 240 ? -13.938 -17.266 5.562 1 98.38 240 ARG A O 1
ATOM 1789 N N . ALA A 1 241 ? -12.391 -17.469 3.971 1 98.69 241 ALA A N 1
ATOM 1790 C CA . ALA A 1 241 ? -12.961 -16.406 3.158 1 98.69 241 ALA A CA 1
ATOM 1791 C C . ALA A 1 241 ? -14.383 -16.734 2.727 1 98.69 241 ALA A C 1
ATOM 1793 O O . ALA A 1 241 ? -15.281 -15.891 2.795 1 98.69 241 ALA A O 1
ATOM 1794 N N . ARG A 1 242 ? -14.547 -17.953 2.283 1 98.31 242 ARG A N 1
ATOM 1795 C CA . ARG A 1 242 ? -15.852 -18.422 1.827 1 98.31 242 ARG A CA 1
ATOM 1796 C C . ARG A 1 242 ? -16.891 -18.297 2.932 1 98.31 242 ARG A C 1
ATOM 1798 O O . ARG A 1 242 ? -18.062 -18 2.662 1 98.31 242 ARG A O 1
ATOM 1805 N N . GLY A 1 243 ? -16.469 -18.562 4.164 1 97.12 243 GLY A N 1
ATOM 1806 C CA . GLY A 1 243 ? -17.375 -18.547 5.305 1 97.12 243 GLY A CA 1
ATOM 1807 C C . GLY A 1 243 ? -17.562 -17.172 5.895 1 97.12 243 GLY A C 1
ATOM 1808 O O . GLY A 1 243 ? -18.188 -17.031 6.953 1 97.12 243 GLY A O 1
ATOM 1809 N N . GLY A 1 244 ? -16.984 -16.203 5.328 1 96.5 244 GLY A N 1
ATOM 1810 C CA . GLY A 1 244 ? -17.203 -14.844 5.801 1 96.5 244 GLY A CA 1
ATOM 1811 C C . GLY A 1 244 ? -16.047 -14.32 6.641 1 96.5 244 GLY A C 1
ATOM 1812 O O . GLY A 1 244 ? -16.141 -13.234 7.219 1 96.5 244 GLY A O 1
ATOM 1813 N N . GLY A 1 245 ? -14.984 -15.016 6.688 1 96.75 245 GLY A N 1
ATOM 1814 C CA . GLY A 1 245 ? -13.844 -14.625 7.5 1 96.75 245 GLY A CA 1
ATOM 1815 C C . GLY A 1 245 ? -13 -13.539 6.867 1 96.75 245 GLY A C 1
ATOM 1816 O O . GLY A 1 245 ? -12.078 -13.016 7.496 1 96.75 245 GLY A O 1
ATOM 1817 N N . GLY A 1 246 ? -13.289 -13.172 5.637 1 97.25 246 GLY A N 1
ATOM 1818 C CA . GLY A 1 246 ? -12.602 -12.07 4.98 1 97.25 246 GLY A CA 1
ATOM 1819 C C . GLY A 1 246 ? -11.375 -12.516 4.215 1 97.25 246 GLY A C 1
ATOM 1820 O O . GLY A 1 246 ? -11.109 -13.711 4.086 1 97.25 246 GLY A O 1
ATOM 1821 N N . PRO A 1 247 ? -10.719 -11.555 3.656 1 98.81 247 PRO A N 1
ATOM 1822 C CA . PRO A 1 247 ? -9.57 -11.844 2.799 1 98.81 247 PRO A CA 1
ATOM 1823 C C . PRO A 1 247 ? -8.328 -12.242 3.594 1 98.81 247 PRO A C 1
ATOM 1825 O O . PRO A 1 247 ? -8.266 -12.023 4.805 1 98.81 247 PRO A O 1
ATOM 1828 N N . ALA A 1 248 ? -7.344 -12.82 2.844 1 98.88 248 ALA A N 1
ATOM 1829 C CA . ALA A 1 248 ? -6.047 -13.188 3.406 1 98.88 248 ALA A CA 1
ATOM 1830 C C . ALA A 1 248 ? -4.953 -13.125 2.346 1 98.88 248 ALA A C 1
ATOM 1832 O O . ALA A 1 248 ? -5.238 -13.125 1.146 1 98.88 248 ALA A O 1
ATOM 1833 N N . LEU A 1 249 ? -3.756 -12.977 2.832 1 98.94 249 LEU A N 1
ATOM 1834 C CA . LEU A 1 249 ? -2.576 -13 1.976 1 98.94 249 LEU A CA 1
ATOM 1835 C C . LEU A 1 249 ? -1.653 -14.148 2.357 1 98.94 249 LEU A C 1
ATOM 1837 O O . LEU A 1 249 ? -1.35 -14.344 3.537 1 98.94 249 LEU A O 1
ATOM 1841 N N . VAL A 1 250 ? -1.286 -14.945 1.383 1 98.94 250 VAL A N 1
ATOM 1842 C CA . VAL A 1 250 ? -0.325 -16.031 1.574 1 98.94 250 VAL A CA 1
ATOM 1843 C C . VAL A 1 250 ? 0.924 -15.766 0.738 1 98.94 250 VAL A C 1
ATOM 1845 O O . VAL A 1 250 ? 0.845 -15.641 -0.487 1 98.94 250 VAL A O 1
ATOM 1848 N N . GLU A 1 251 ? 2.006 -15.602 1.405 1 98.94 251 GLU A N 1
ATOM 1849 C CA . GLU A 1 251 ? 3.299 -15.516 0.729 1 98.94 251 GLU A CA 1
ATOM 1850 C C . GLU A 1 251 ? 3.938 -16.891 0.594 1 98.94 251 GLU A C 1
ATOM 1852 O O . GLU A 1 251 ? 4.27 -17.531 1.596 1 98.94 251 GLU A O 1
ATOM 1857 N N . ALA A 1 252 ? 4.098 -17.328 -0.583 1 98.94 252 ALA A N 1
ATOM 1858 C CA . ALA A 1 252 ? 4.742 -18.609 -0.868 1 98.94 252 ALA A CA 1
ATOM 1859 C C . ALA A 1 252 ? 6.176 -18.406 -1.346 1 98.94 252 ALA A C 1
ATOM 1861 O O . ALA A 1 252 ? 6.406 -17.859 -2.428 1 98.94 252 ALA A O 1
ATOM 1862 N N . LEU A 1 253 ? 7.137 -18.922 -0.58 1 98.69 253 LEU A N 1
ATOM 1863 C CA . LEU A 1 253 ? 8.547 -18.766 -0.902 1 98.69 253 LEU A CA 1
ATOM 1864 C C . LEU A 1 253 ? 9 -19.797 -1.917 1 98.69 253 LEU A C 1
ATOM 1866 O O . LEU A 1 253 ? 8.719 -20.984 -1.761 1 98.69 253 LEU A O 1
ATOM 1870 N N . SER A 1 254 ? 9.594 -19.344 -2.902 1 98 254 SER A N 1
ATOM 1871 C CA . SER A 1 254 ? 10.219 -20.188 -3.914 1 98 254 SER A CA 1
ATOM 1872 C C . SER A 1 254 ? 11.43 -19.5 -4.535 1 98 254 SER A C 1
ATOM 1874 O O . SER A 1 254 ? 12.039 -18.641 -3.91 1 98 254 SER A O 1
ATOM 1876 N N . TYR A 1 255 ? 11.922 -20.031 -5.66 1 97.19 255 TYR A N 1
ATOM 1877 C CA . TYR A 1 255 ? 13.023 -19.438 -6.406 1 97.19 255 TYR A CA 1
ATOM 1878 C C . TYR A 1 255 ? 12.852 -19.656 -7.902 1 97.19 255 TYR A C 1
ATOM 1880 O O . TYR A 1 255 ? 12.578 -20.766 -8.352 1 97.19 255 TYR A O 1
ATOM 1888 N N . ARG A 1 256 ? 12.922 -18.578 -8.625 1 95.62 256 ARG A N 1
ATOM 1889 C CA . ARG A 1 256 ? 12.852 -18.703 -10.078 1 95.62 256 ARG A CA 1
ATOM 1890 C C . ARG A 1 256 ? 14.109 -19.375 -10.633 1 95.62 256 ARG A C 1
ATOM 1892 O O . ARG A 1 256 ? 15.188 -18.781 -10.609 1 95.62 256 ARG A O 1
ATOM 1899 N N . LEU A 1 257 ? 13.984 -20.516 -11.203 1 96.12 257 LEU A N 1
ATOM 1900 C CA . LEU A 1 257 ? 15.156 -21.281 -11.609 1 96.12 257 LEU A CA 1
ATOM 1901 C C . LEU A 1 257 ? 15.531 -20.969 -13.055 1 96.12 257 LEU A C 1
ATOM 1903 O O . LEU A 1 257 ? 16.641 -21.297 -13.5 1 96.12 257 LEU A O 1
ATOM 1907 N N . GLY A 1 258 ? 14.664 -20.359 -13.773 1 93.44 258 GLY A N 1
ATOM 1908 C CA . GLY A 1 258 ? 14.93 -19.938 -15.141 1 93.44 258 GLY A CA 1
ATOM 1909 C C . GLY A 1 258 ? 15.008 -18.422 -15.297 1 93.44 258 GLY A C 1
ATOM 1910 O O . GLY A 1 258 ? 15.117 -17.703 -14.312 1 93.44 258 GLY A O 1
ATOM 1911 N N . ASP A 1 259 ? 15.023 -17.984 -16.547 1 92.69 259 ASP A N 1
ATOM 1912 C CA . ASP A 1 259 ? 14.992 -16.562 -16.859 1 92.69 259 ASP A CA 1
ATOM 1913 C C . ASP A 1 259 ? 13.641 -15.953 -16.5 1 92.69 259 ASP A C 1
ATOM 1915 O O . ASP A 1 259 ? 12.664 -16.672 -16.281 1 92.69 259 ASP A O 1
ATOM 1919 N N . HIS A 1 260 ? 13.648 -14.641 -16.406 1 92.69 260 HIS A N 1
ATOM 1920 C CA . HIS A 1 260 ? 12.352 -13.984 -16.25 1 92.69 260 HIS A CA 1
ATOM 1921 C C . HIS A 1 260 ? 11.391 -14.391 -17.359 1 92.69 260 HIS A C 1
ATOM 1923 O O . HIS A 1 260 ? 10.266 -14.812 -17.078 1 92.69 260 HIS A O 1
ATOM 1929 N N . THR A 1 261 ? 11.789 -14.141 -18.547 1 91.69 261 THR A N 1
ATOM 1930 C CA . THR A 1 261 ? 11.164 -14.648 -19.766 1 91.69 261 THR A CA 1
ATOM 1931 C C . THR A 1 261 ? 12.219 -15.133 -20.766 1 91.69 261 THR A C 1
ATOM 1933 O O . THR A 1 261 ? 13.414 -15 -20.516 1 91.69 261 THR A O 1
ATOM 1936 N N . THR A 1 262 ? 11.766 -15.68 -21.828 1 88.69 262 THR A N 1
ATOM 1937 C CA . THR A 1 262 ? 12.68 -16.125 -22.875 1 88.69 262 THR A CA 1
ATOM 1938 C C . THR A 1 262 ? 13.383 -14.938 -23.531 1 88.69 262 THR A C 1
ATOM 1940 O O . THR A 1 262 ? 14.344 -15.109 -24.281 1 88.69 262 THR A O 1
ATOM 1943 N N . ALA A 1 263 ? 12.992 -13.734 -23.172 1 84.81 263 ALA A N 1
ATOM 1944 C CA . ALA A 1 263 ? 13.633 -12.531 -23.688 1 84.81 263 ALA A CA 1
ATOM 1945 C C . ALA A 1 263 ? 14.711 -12.031 -22.734 1 84.81 263 ALA A C 1
ATOM 1947 O O . ALA A 1 263 ? 15.383 -11.031 -23.016 1 84.81 263 ALA A O 1
ATOM 1948 N N . ASP A 1 264 ? 14.859 -12.711 -21.719 1 86 264 ASP A N 1
ATOM 1949 C CA . ASP A 1 264 ? 15.773 -12.336 -20.641 1 86 264 ASP A CA 1
ATOM 1950 C C . ASP A 1 264 ? 16.984 -13.273 -20.578 1 86 264 ASP A C 1
ATOM 1952 O O . ASP A 1 264 ? 16.922 -14.391 -21.094 1 86 264 ASP A O 1
ATOM 1956 N N . ASP A 1 265 ? 18.078 -12.688 -20.094 1 88.94 265 ASP A N 1
ATOM 1957 C CA . ASP A 1 265 ? 19.266 -13.477 -19.75 1 88.94 265 ASP A CA 1
ATOM 1958 C C . ASP A 1 265 ? 19.688 -13.25 -18.297 1 88.94 265 ASP A C 1
ATOM 1960 O O . ASP A 1 265 ? 20.516 -12.383 -18.016 1 88.94 265 ASP A O 1
ATOM 1964 N N . ALA A 1 266 ? 19.203 -14.133 -17.453 1 88.44 266 ALA A N 1
ATOM 1965 C CA . ALA A 1 266 ? 19.359 -13.977 -16 1 88.44 266 ALA A CA 1
ATOM 1966 C C . ALA A 1 266 ? 20.828 -14.148 -15.594 1 88.44 266 ALA A C 1
ATOM 1968 O O . ALA A 1 266 ? 21.219 -13.758 -14.492 1 88.44 266 ALA A O 1
ATOM 1969 N N . THR A 1 267 ? 21.672 -14.766 -16.375 1 86.5 267 THR A N 1
ATOM 1970 C CA . THR A 1 267 ? 23.062 -14.969 -16.047 1 86.5 267 THR A CA 1
ATOM 1971 C C . THR A 1 267 ? 23.797 -13.633 -15.891 1 86.5 267 THR A C 1
ATOM 1973 O O . THR A 1 267 ? 24.875 -13.57 -15.312 1 86.5 267 THR A O 1
ATOM 1976 N N . ARG A 1 268 ? 23.188 -12.633 -16.375 1 87.19 268 ARG A N 1
ATOM 1977 C CA . ARG A 1 268 ? 23.797 -11.312 -16.344 1 87.19 268 ARG A CA 1
ATOM 1978 C C . ARG A 1 268 ? 23.703 -10.695 -14.953 1 87.19 268 ARG A C 1
ATOM 1980 O O . ARG A 1 268 ? 24.438 -9.758 -14.625 1 87.19 268 ARG A O 1
ATOM 1987 N N . TYR A 1 269 ? 22.766 -11.258 -14.125 1 90 269 TYR A N 1
ATOM 1988 C CA . TYR A 1 269 ? 22.594 -10.555 -12.859 1 90 269 TYR A CA 1
ATOM 1989 C C . TYR A 1 269 ? 22.438 -11.531 -11.703 1 90 269 TYR A C 1
ATOM 1991 O O . TYR A 1 269 ? 22.297 -11.125 -10.547 1 90 269 TYR A O 1
ATOM 1999 N N . ARG A 1 270 ? 22.469 -12.781 -11.984 1 91.94 270 ARG A N 1
ATOM 2000 C CA . ARG A 1 270 ? 22.359 -13.766 -10.914 1 91.94 270 ARG A CA 1
ATOM 2001 C C . ARG A 1 270 ? 23.609 -14.625 -10.828 1 91.94 270 ARG A C 1
ATOM 2003 O O . ARG A 1 270 ? 24.203 -14.977 -11.852 1 91.94 270 ARG A O 1
ATOM 2010 N N . ASP A 1 271 ? 23.938 -15.023 -9.617 1 91.75 271 ASP A N 1
ATOM 2011 C CA . ASP A 1 271 ? 25.078 -15.906 -9.352 1 91.75 271 ASP A CA 1
ATOM 2012 C C . ASP A 1 271 ? 24.719 -17.359 -9.672 1 91.75 271 ASP A C 1
ATOM 2014 O O . ASP A 1 271 ? 23.812 -17.922 -9.078 1 91.75 271 ASP A O 1
ATOM 2018 N N . ALA A 1 272 ? 25.5 -17.938 -10.5 1 92.5 272 ALA A N 1
ATOM 2019 C CA . ALA A 1 272 ? 25.234 -19.297 -10.969 1 92.5 272 ALA A CA 1
ATOM 2020 C C . ALA A 1 272 ? 25.266 -20.297 -9.805 1 92.5 272 ALA A C 1
ATOM 2022 O O . ALA A 1 272 ? 24.5 -21.25 -9.781 1 92.5 272 ALA A O 1
ATOM 2023 N N . ASP A 1 273 ? 26.188 -20.078 -8.93 1 94.44 273 ASP A N 1
ATOM 2024 C CA . ASP A 1 273 ? 26.297 -20.969 -7.777 1 94.44 273 ASP A CA 1
ATOM 2025 C C . ASP A 1 273 ? 25.047 -20.875 -6.887 1 94.44 273 ASP A C 1
ATOM 2027 O O . ASP A 1 273 ? 24.578 -21.875 -6.363 1 94.44 273 ASP A O 1
ATOM 2031 N N . ALA A 1 274 ? 24.609 -19.688 -6.742 1 93 274 ALA A N 1
ATOM 2032 C CA . ALA A 1 274 ? 23.406 -19.469 -5.949 1 93 274 ALA A CA 1
ATOM 2033 C C . ALA A 1 274 ? 22.203 -20.172 -6.582 1 93 274 ALA A C 1
ATOM 2035 O O . ALA A 1 274 ? 21.406 -20.797 -5.887 1 93 274 ALA A O 1
ATOM 2036 N N . VAL A 1 275 ? 22.094 -20.078 -7.867 1 94.69 275 VAL A N 1
ATOM 2037 C CA . VAL A 1 275 ? 21 -20.719 -8.586 1 94.69 275 VAL A CA 1
ATOM 2038 C C . VAL A 1 275 ? 21.125 -22.234 -8.469 1 94.69 275 VAL A C 1
ATOM 2040 O O . VAL A 1 275 ? 20.141 -22.938 -8.281 1 94.69 275 VAL A O 1
ATOM 2043 N N . GLY A 1 276 ? 22.375 -22.734 -8.586 1 95.88 276 GLY A N 1
ATOM 2044 C CA . GLY A 1 276 ? 22.625 -24.172 -8.445 1 95.88 276 GLY A CA 1
ATOM 2045 C C . GLY A 1 276 ? 22.141 -24.719 -7.117 1 95.88 276 GLY A C 1
ATOM 2046 O O . GLY A 1 276 ? 21.531 -25.797 -7.074 1 95.88 276 GLY A O 1
ATOM 2047 N N . LYS A 1 277 ? 22.375 -24.016 -6.094 1 96.25 277 LYS A N 1
ATOM 2048 C CA . LYS A 1 277 ? 21.938 -24.422 -4.762 1 96.25 277 LYS A CA 1
ATOM 2049 C C . LYS A 1 277 ? 20.422 -24.453 -4.668 1 96.25 277 LYS A C 1
ATOM 2051 O O . LYS A 1 277 ? 19.844 -25.281 -3.955 1 96.25 277 LYS A O 1
ATOM 2056 N N . GLN A 1 278 ? 19.812 -23.562 -5.383 1 96.38 278 GLN A N 1
ATOM 2057 C CA . GLN A 1 278 ? 18.359 -23.484 -5.344 1 96.38 278 GLN A CA 1
ATOM 2058 C C . GLN A 1 278 ? 17.734 -24.672 -6.07 1 96.38 278 GLN A C 1
ATOM 2060 O O . GLN A 1 278 ? 16.609 -25.094 -5.75 1 96.38 278 GLN A O 1
ATOM 2065 N N . TRP A 1 279 ? 18.438 -25.297 -7.039 1 96.25 279 TRP A N 1
ATOM 2066 C CA . TRP A 1 279 ? 17.953 -26.469 -7.75 1 96.25 279 TRP A CA 1
ATOM 2067 C C . TRP A 1 279 ? 17.781 -27.656 -6.797 1 96.25 279 TRP A C 1
ATOM 2069 O O . TRP A 1 279 ? 16.938 -28.531 -7.023 1 96.25 279 TRP A O 1
ATOM 2079 N N . GLU A 1 280 ? 18.469 -27.609 -5.73 1 96.12 280 GLU A N 1
ATOM 2080 C CA . GLU A 1 280 ? 18.391 -28.688 -4.75 1 96.12 280 GLU A CA 1
ATOM 2081 C C . GLU A 1 280 ? 17.125 -28.578 -3.916 1 96.12 280 GLU A C 1
ATOM 2083 O O . GLU A 1 280 ? 16.734 -29.531 -3.24 1 96.12 280 GLU A O 1
ATOM 2088 N N . LEU A 1 281 ? 16.469 -27.469 -4.023 1 97.12 281 LEU A N 1
ATOM 2089 C CA . LEU A 1 281 ? 15.312 -27.188 -3.184 1 97.12 281 LEU A CA 1
ATOM 2090 C C . LEU A 1 281 ? 14.031 -27.203 -4.004 1 97.12 281 LEU A C 1
ATOM 2092 O O . LEU A 1 281 ? 12.945 -26.922 -3.48 1 97.12 281 LEU A O 1
ATOM 2096 N N . GLU A 1 282 ? 14.109 -27.531 -5.285 1 96.94 282 GLU A N 1
ATOM 2097 C CA . GLU A 1 282 ? 12.977 -27.391 -6.195 1 96.94 282 GLU A CA 1
ATOM 2098 C C . GLU A 1 282 ? 11.875 -28.391 -5.852 1 96.94 282 GLU A C 1
ATOM 2100 O O . GLU A 1 282 ? 12.133 -29.406 -5.199 1 96.94 282 GLU A O 1
ATOM 2105 N N . PRO A 1 283 ? 10.641 -28.125 -6.16 1 98.31 283 PRO A N 1
ATOM 2106 C CA . PRO A 1 283 ? 9.477 -28.781 -5.57 1 98.31 283 PRO A CA 1
ATOM 2107 C C . PRO A 1 283 ? 9.289 -30.219 -6.086 1 98.31 283 PRO A C 1
ATOM 2109 O O . PRO A 1 283 ? 8.758 -31.062 -5.375 1 98.31 283 PRO A O 1
ATOM 2112 N N . LEU A 1 284 ? 9.633 -30.562 -7.332 1 98.44 284 LEU A N 1
ATOM 2113 C CA . LEU A 1 284 ? 9.422 -31.906 -7.855 1 98.44 284 LEU A CA 1
ATOM 2114 C C . LEU A 1 284 ? 10.305 -32.906 -7.129 1 98.44 284 LEU A C 1
ATOM 2116 O O . LEU A 1 284 ? 9.836 -33.969 -6.719 1 98.44 284 LEU A O 1
ATOM 2120 N N . LEU A 1 285 ? 11.578 -32.531 -7.004 1 97.81 285 LEU A N 1
ATOM 2121 C CA . LEU A 1 285 ? 12.523 -33.406 -6.312 1 97.81 285 LEU A CA 1
ATOM 2122 C C . LEU A 1 285 ? 12.039 -33.688 -4.898 1 97.81 285 LEU A C 1
ATOM 2124 O O . LEU A 1 285 ? 12.094 -34.844 -4.453 1 97.81 285 LEU A O 1
ATOM 2128 N N . ARG A 1 286 ? 11.594 -32.688 -4.238 1 98.31 286 ARG A N 1
ATOM 2129 C CA . ARG A 1 286 ? 11.141 -32.781 -2.854 1 98.31 286 ARG A CA 1
ATOM 2130 C C . ARG A 1 286 ? 9.992 -33.781 -2.727 1 98.31 286 ARG A C 1
ATOM 2132 O O . ARG A 1 286 ? 10.031 -34.688 -1.886 1 98.31 286 ARG A O 1
ATOM 2139 N N . LEU A 1 287 ? 8.945 -33.594 -3.514 1 98.81 287 LEU A N 1
ATOM 2140 C CA . LEU A 1 287 ? 7.777 -34.469 -3.398 1 98.81 287 LEU A CA 1
ATOM 2141 C C . LEU A 1 287 ? 8.102 -35.875 -3.873 1 98.81 287 LEU A C 1
ATOM 2143 O O . LEU A 1 287 ? 7.613 -36.875 -3.303 1 98.81 287 LEU A O 1
ATOM 2147 N N . ARG A 1 288 ? 8.898 -36.031 -4.934 1 98.62 288 ARG A N 1
ATOM 2148 C CA . ARG A 1 288 ? 9.297 -37.344 -5.43 1 98.62 288 ARG A CA 1
ATOM 2149 C C . ARG A 1 288 ? 9.977 -38.156 -4.336 1 98.62 288 ARG A C 1
ATOM 2151 O O . ARG A 1 288 ? 9.656 -39.312 -4.137 1 98.62 288 ARG A O 1
ATOM 2158 N N . LYS A 1 289 ? 10.898 -37.5 -3.656 1 98.44 289 LYS A N 1
ATOM 2159 C CA . LYS A 1 289 ? 11.594 -38.156 -2.561 1 98.44 289 LYS A CA 1
ATOM 2160 C C . LYS A 1 289 ? 10.609 -38.656 -1.5 1 98.44 289 LYS A C 1
ATOM 2162 O O . LYS A 1 289 ? 10.734 -39.781 -0.997 1 98.44 289 LYS A O 1
ATOM 2167 N N . HIS A 1 290 ? 9.656 -37.812 -1.177 1 98.75 290 HIS A N 1
ATOM 2168 C CA . HIS A 1 290 ? 8.648 -38.188 -0.185 1 98.75 290 HIS A CA 1
ATOM 2169 C C . HIS A 1 290 ? 7.836 -39.375 -0.64 1 98.75 290 HIS A C 1
ATOM 2171 O O . HIS A 1 290 ? 7.648 -40.344 0.124 1 98.75 290 HIS A O 1
ATOM 2177 N N . LEU A 1 291 ? 7.391 -39.375 -1.884 1 98.81 291 LEU A N 1
ATOM 2178 C CA . LEU A 1 291 ? 6.559 -40.438 -2.432 1 98.81 291 LEU A CA 1
ATOM 2179 C C . LEU A 1 291 ? 7.332 -41.75 -2.498 1 98.81 291 LEU A C 1
ATOM 2181 O O . LEU A 1 291 ? 6.793 -42.812 -2.186 1 98.81 291 LEU A O 1
ATOM 2185 N N . MET A 1 292 ? 8.57 -41.688 -2.881 1 98.44 292 MET A N 1
ATOM 2186 C CA . MET A 1 292 ? 9.422 -42.844 -2.973 1 98.44 292 MET A CA 1
ATOM 2187 C C . MET A 1 292 ? 9.68 -43.438 -1.59 1 98.44 292 MET A C 1
ATOM 2189 O O . MET A 1 292 ? 9.617 -44.656 -1.405 1 98.44 292 MET A O 1
ATOM 2193 N N . ARG A 1 293 ? 9.93 -42.625 -0.651 1 97.62 293 ARG A N 1
ATOM 2194 C CA . ARG A 1 293 ? 10.188 -43.062 0.717 1 97.62 293 ARG A CA 1
ATOM 2195 C C . ARG A 1 293 ? 8.969 -43.719 1.321 1 97.62 293 ARG A C 1
ATOM 2197 O O . ARG A 1 293 ? 9.094 -44.656 2.133 1 97.62 293 ARG A O 1
ATOM 2204 N N . ARG A 1 294 ? 7.828 -43.312 0.904 1 97.94 294 ARG A N 1
ATOM 2205 C CA . ARG A 1 294 ? 6.582 -43.844 1.428 1 97.94 294 ARG A CA 1
ATOM 2206 C C . ARG A 1 294 ? 6.137 -45.062 0.614 1 97.94 294 ARG A C 1
ATOM 2208 O O . ARG A 1 294 ? 5.055 -45.594 0.848 1 97.94 294 ARG A O 1
ATOM 2215 N N . ASN A 1 295 ? 6.91 -45.406 -0.363 1 97.69 295 ASN A N 1
ATOM 2216 C CA . ASN A 1 295 ? 6.758 -46.594 -1.177 1 97.69 295 ASN A CA 1
ATOM 2217 C C . ASN A 1 295 ? 5.473 -46.562 -2 1 97.69 295 ASN A C 1
ATOM 2219 O O . ASN A 1 295 ? 4.805 -47.594 -2.168 1 97.69 295 ASN A O 1
ATOM 2223 N N . VAL A 1 296 ? 5.086 -45.375 -2.402 1 98.25 296 VAL A N 1
ATOM 2224 C CA . VAL A 1 296 ? 3.922 -45.281 -3.275 1 98.25 296 VAL A CA 1
ATOM 2225 C C . VAL A 1 296 ? 4.359 -44.844 -4.672 1 98.25 296 VAL A C 1
ATOM 2227 O O . VAL A 1 296 ? 3.521 -44.562 -5.531 1 98.25 296 VAL A O 1
ATOM 2230 N N . TRP A 1 297 ? 5.656 -44.75 -4.891 1 98.06 297 TRP A N 1
ATOM 2231 C CA . TRP A 1 297 ? 6.258 -44.312 -6.145 1 98.06 297 TRP A CA 1
ATOM 2232 C C . TRP A 1 297 ? 7.633 -44.938 -6.34 1 98.06 297 TRP A C 1
ATOM 2234 O O . TRP A 1 297 ? 8.258 -45.406 -5.375 1 98.06 297 TRP A O 1
ATOM 2244 N N . ASP A 1 298 ? 8.062 -45.094 -7.559 1 98.19 298 ASP A N 1
ATOM 2245 C CA . ASP A 1 298 ? 9.375 -45.656 -7.84 1 98.19 298 ASP A CA 1
ATOM 2246 C C . ASP A 1 298 ? 9.93 -45.125 -9.164 1 98.19 298 ASP A C 1
ATOM 2248 O O . ASP A 1 298 ? 9.258 -44.375 -9.859 1 98.19 298 ASP A O 1
ATOM 2252 N N . ASP A 1 299 ? 11.07 -45.531 -9.453 1 98 299 ASP A N 1
ATOM 2253 C CA . ASP A 1 299 ? 11.789 -44.969 -10.602 1 98 299 ASP A CA 1
ATOM 2254 C C . ASP A 1 299 ? 11.094 -45.344 -11.906 1 98 299 ASP A C 1
ATOM 2256 O O . ASP A 1 299 ? 11.039 -44.562 -12.836 1 98 299 ASP A O 1
ATOM 2260 N N . ALA A 1 300 ? 10.633 -46.5 -12.008 1 98.31 300 ALA A N 1
ATOM 2261 C CA . ALA A 1 300 ? 9.977 -46.969 -13.234 1 98.31 300 ALA A CA 1
ATOM 2262 C C . ALA A 1 300 ? 8.711 -46.156 -13.516 1 98.31 300 ALA A C 1
ATOM 2264 O O . ALA A 1 300 ? 8.484 -45.719 -14.648 1 98.31 300 ALA A O 1
ATOM 2265 N N . ARG A 1 301 ? 7.879 -46 -12.484 1 98.38 301 ARG A N 1
ATOM 2266 C CA . ARG A 1 301 ? 6.668 -45.188 -12.617 1 98.38 301 ARG A CA 1
ATOM 2267 C C . ARG A 1 301 ? 7.008 -43.75 -12.938 1 98.38 301 ARG A C 1
ATOM 2269 O O . ARG A 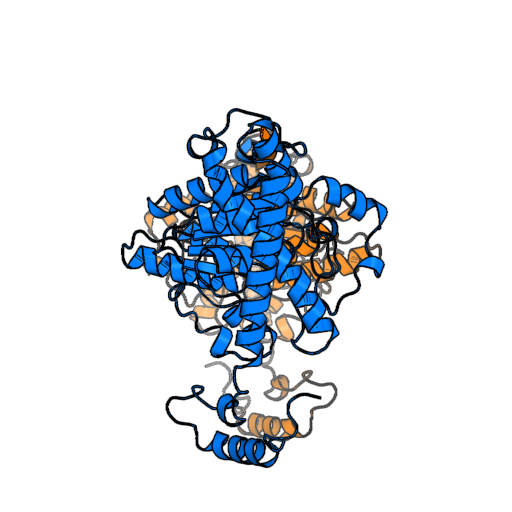1 301 ? 6.285 -43.094 -13.688 1 98.38 301 ARG A O 1
ATOM 2276 N N . ASP A 1 302 ? 8.078 -43.25 -12.328 1 98.38 302 ASP A N 1
ATOM 2277 C CA . ASP A 1 302 ? 8.508 -41.875 -12.57 1 98.38 302 ASP A CA 1
ATOM 2278 C C . ASP A 1 302 ? 8.922 -41.688 -14.023 1 98.38 302 ASP A C 1
ATOM 2280 O O . ASP A 1 302 ? 8.555 -40.688 -14.648 1 98.38 302 ASP A O 1
ATOM 2284 N N . GLU A 1 303 ? 9.688 -42.562 -14.539 1 98.12 303 GLU A N 1
ATOM 2285 C CA . GLU A 1 303 ? 10.102 -42.531 -15.938 1 98.12 303 GLU A CA 1
ATOM 2286 C C . GLU A 1 303 ? 8.898 -42.594 -16.875 1 98.12 303 GLU A C 1
ATOM 2288 O O . GLU A 1 303 ? 8.828 -41.875 -17.859 1 98.12 303 GLU A O 1
ATOM 2293 N N . ALA A 1 304 ? 8.008 -43.469 -16.578 1 98.56 304 ALA A N 1
ATOM 2294 C CA . ALA A 1 304 ? 6.793 -43.594 -17.375 1 98.56 304 ALA A CA 1
ATOM 2295 C C . ALA A 1 304 ? 5.969 -42.312 -17.359 1 98.56 304 ALA A C 1
ATOM 2297 O O . ALA A 1 304 ? 5.41 -41.938 -18.391 1 98.56 304 ALA A O 1
ATOM 2298 N N . LEU A 1 305 ? 5.871 -41.75 -16.219 1 98.56 305 LEU A N 1
ATOM 2299 C CA . LEU A 1 305 ? 5.145 -40.469 -16.109 1 98.56 305 LEU A CA 1
ATOM 2300 C C . LEU A 1 305 ? 5.801 -39.406 -16.969 1 98.56 305 LEU A C 1
ATOM 2302 O O . LEU A 1 305 ? 5.113 -38.625 -17.656 1 98.56 305 LEU A O 1
ATOM 2306 N N . GLY A 1 306 ? 7.094 -39.281 -16.859 1 98.44 306 GLY A N 1
ATOM 2307 C CA . GLY A 1 306 ? 7.812 -38.312 -17.688 1 98.44 306 GLY A CA 1
ATOM 2308 C C . GLY A 1 306 ? 7.52 -38.469 -19.156 1 98.44 306 GLY A C 1
ATOM 2309 O O . GLY A 1 306 ? 7.238 -37.5 -19.844 1 98.44 306 GLY A O 1
ATOM 2310 N N . LYS A 1 307 ? 7.574 -39.719 -19.625 1 98.31 307 LYS A N 1
ATOM 2311 C CA . LYS A 1 307 ? 7.297 -40 -21.031 1 98.31 307 LYS A CA 1
ATOM 2312 C C . LYS A 1 307 ? 5.855 -39.625 -21.391 1 98.31 307 LYS A C 1
ATOM 2314 O O . LYS A 1 307 ? 5.605 -39.062 -22.453 1 98.31 307 LYS A O 1
ATOM 2319 N N . ALA A 1 308 ? 5.023 -40 -20.547 1 98.56 308 ALA A N 1
ATOM 2320 C CA . ALA A 1 308 ? 3.611 -39.719 -20.781 1 98.56 308 ALA A CA 1
ATOM 2321 C C . ALA A 1 308 ? 3.365 -38.219 -20.828 1 98.56 308 ALA A C 1
ATOM 2323 O O . ALA A 1 308 ? 2.574 -37.75 -21.656 1 98.56 308 ALA A O 1
ATOM 2324 N N . CYS A 1 309 ? 3.98 -37.469 -19.938 1 98.56 309 CYS A N 1
ATOM 2325 C CA . CYS A 1 309 ? 3.828 -36.031 -19.906 1 98.56 309 CYS A CA 1
ATOM 2326 C C . CYS A 1 309 ? 4.379 -35.375 -21.172 1 98.56 309 CYS A C 1
ATOM 2328 O O . CYS A 1 309 ? 3.748 -34.5 -21.766 1 98.56 309 CYS A O 1
ATOM 2330 N N . HIS A 1 310 ? 5.523 -35.812 -21.609 1 98.31 310 HIS A N 1
ATOM 2331 C CA . HIS A 1 310 ? 6.098 -35.312 -22.844 1 98.31 310 HIS A CA 1
ATOM 2332 C C . HIS A 1 310 ? 5.199 -35.594 -24.047 1 98.31 310 HIS A C 1
ATOM 2334 O O . HIS A 1 310 ? 5.035 -34.75 -24.922 1 98.31 310 HIS A O 1
ATOM 2340 N N . ALA A 1 311 ? 4.66 -36.75 -24.062 1 98.62 311 ALA A N 1
ATOM 2341 C CA . ALA A 1 311 ? 3.746 -37.125 -25.141 1 98.62 311 ALA A CA 1
ATOM 2342 C C . ALA A 1 311 ? 2.51 -36.219 -25.141 1 98.62 311 ALA A C 1
ATOM 2344 O O . ALA A 1 311 ? 2.031 -35.812 -26.203 1 98.62 311 ALA A O 1
ATOM 2345 N N . GLN A 1 312 ? 2.014 -36.031 -24 1 98.5 312 GLN A N 1
ATOM 2346 C CA . GLN A 1 312 ? 0.855 -35.156 -23.859 1 98.5 312 GLN A CA 1
ATOM 2347 C C . GLN A 1 312 ? 1.173 -33.75 -24.359 1 98.5 312 GLN A C 1
ATOM 2349 O O . GLN A 1 312 ? 0.352 -33.125 -25.031 1 98.5 312 GLN A O 1
ATOM 2354 N N . VAL A 1 313 ? 2.299 -33.188 -24.016 1 98.75 313 VAL A N 1
ATOM 2355 C CA . VAL A 1 313 ? 2.727 -31.875 -24.453 1 98.75 313 VAL A CA 1
ATOM 2356 C C . VAL A 1 313 ? 2.875 -31.844 -25.969 1 98.75 313 VAL A C 1
ATOM 2358 O O . VAL A 1 313 ? 2.438 -30.891 -26.625 1 98.75 313 VAL A O 1
ATOM 2361 N N . ASP A 1 314 ? 3.473 -32.906 -26.5 1 98.56 314 ASP A N 1
ATOM 2362 C CA . ASP A 1 314 ? 3.658 -32.969 -27.953 1 98.56 314 ASP A CA 1
ATOM 2363 C C . ASP A 1 314 ? 2.314 -32.969 -28.672 1 98.56 314 ASP A C 1
ATOM 2365 O O . ASP A 1 314 ? 2.182 -32.344 -29.734 1 98.56 314 ASP A O 1
ATOM 2369 N N . GLU A 1 315 ? 1.438 -33.688 -28.109 1 98.62 315 GLU A N 1
ATOM 2370 C CA . GLU A 1 315 ? 0.096 -33.688 -28.688 1 98.62 315 GLU A CA 1
ATOM 2371 C C . GLU A 1 315 ? -0.518 -32.312 -28.672 1 98.62 315 GLU A C 1
ATOM 2373 O O . GLU A 1 315 ? -1.162 -31.891 -29.641 1 98.62 315 GLU A O 1
ATOM 2378 N N . ALA A 1 316 ? -0.393 -31.609 -27.609 1 98.5 316 ALA A N 1
ATOM 2379 C CA . ALA A 1 316 ? -0.9 -30.234 -27.5 1 98.5 316 ALA A CA 1
ATOM 2380 C C . ALA A 1 316 ? -0.221 -29.312 -28.5 1 98.5 316 ALA A C 1
ATOM 2382 O O . ALA A 1 316 ? -0.858 -28.422 -29.062 1 98.5 316 ALA A O 1
ATOM 2383 N N . VAL A 1 317 ? 1.073 -29.5 -28.703 1 98.44 317 VAL A N 1
ATOM 2384 C CA . VAL A 1 317 ? 1.833 -28.688 -29.656 1 98.44 317 VAL A CA 1
ATOM 2385 C C . VAL A 1 317 ? 1.311 -28.938 -31.062 1 98.44 317 VAL A C 1
ATOM 2387 O O . VAL A 1 317 ? 1.129 -28 -31.844 1 98.44 317 VAL A O 1
ATOM 2390 N N . ARG A 1 318 ? 1.075 -30.203 -31.391 1 98.25 318 ARG A N 1
ATOM 2391 C CA . ARG A 1 318 ? 0.517 -30.516 -32.719 1 98.25 318 ARG A CA 1
ATOM 2392 C C . ARG A 1 318 ? -0.842 -29.859 -32.906 1 98.25 318 ARG A C 1
ATOM 2394 O O . ARG A 1 318 ? -1.12 -29.297 -33.969 1 98.25 318 ARG A O 1
ATOM 2401 N N . ALA A 1 319 ? -1.607 -29.953 -31.906 1 98.12 319 ALA A N 1
ATOM 2402 C CA . ALA A 1 319 ? -2.924 -29.312 -31.953 1 98.12 319 ALA A CA 1
ATOM 2403 C C . ALA A 1 319 ? -2.799 -27.797 -32.125 1 98.12 319 ALA A C 1
ATOM 2405 O O . ALA A 1 319 ? -3.553 -27.188 -32.875 1 98.12 319 ALA A O 1
ATOM 2406 N N . TYR A 1 320 ? -1.953 -27.219 -31.422 1 97.56 320 TYR A N 1
ATOM 2407 C CA . TYR A 1 320 ? -1.691 -25.781 -31.484 1 97.56 320 TYR A CA 1
ATOM 2408 C C . TYR A 1 320 ? -1.262 -25.375 -32.906 1 97.56 320 TYR A C 1
ATOM 2410 O O . TYR A 1 320 ? -1.811 -24.438 -33.469 1 97.56 320 TYR A O 1
ATOM 2418 N N . LEU A 1 321 ? -0.277 -26.109 -33.438 1 96.44 321 LEU A N 1
ATOM 2419 C CA . LEU A 1 321 ? 0.289 -25.781 -34.75 1 96.44 321 LEU A CA 1
ATOM 2420 C C . LEU A 1 321 ? -0.736 -25.984 -35.875 1 96.44 321 LEU A C 1
ATOM 2422 O O . LEU A 1 321 ? -0.6 -25.438 -36.969 1 96.44 321 LEU A O 1
ATOM 2426 N N . ALA A 1 322 ? -1.754 -26.719 -35.531 1 96.62 322 ALA A N 1
ATOM 2427 C CA . ALA A 1 322 ? -2.785 -27.016 -36.531 1 96.62 322 ALA A CA 1
ATOM 2428 C C . ALA A 1 322 ? -3.863 -25.938 -36.531 1 96.62 322 ALA A C 1
ATOM 2430 O O . ALA A 1 322 ? -4.68 -25.891 -37.469 1 96.62 322 ALA A O 1
ATOM 2431 N N . VAL A 1 323 ? -3.891 -25.109 -35.625 1 94.12 323 VAL A N 1
ATOM 2432 C CA . VAL A 1 323 ? -4.898 -24.047 -35.594 1 94.12 323 VAL A CA 1
ATOM 2433 C C . VAL A 1 323 ? -4.578 -22.969 -36.625 1 94.12 323 VAL A C 1
ATOM 2435 O O . VAL A 1 323 ? -3.479 -22.422 -36.625 1 94.12 323 VAL A O 1
ATOM 2438 N N . PRO A 1 324 ? -5.477 -22.656 -37.5 1 91 324 PRO A N 1
ATOM 2439 C CA . PRO A 1 324 ? -5.23 -21.594 -38.469 1 91 324 PRO A CA 1
ATOM 2440 C C . PRO A 1 324 ? -5.078 -20.219 -37.812 1 91 324 PRO A C 1
ATOM 2442 O O . PRO A 1 324 ? -5.785 -19.906 -36.844 1 91 324 PRO A O 1
ATOM 2445 N N . GLN A 1 325 ? -4.168 -19.406 -38.375 1 86.25 325 GLN A N 1
ATOM 2446 C CA . GLN A 1 325 ? -3.988 -18.047 -37.875 1 86.25 325 GLN A CA 1
ATOM 2447 C C . GLN A 1 325 ? -5.238 -17.203 -38.094 1 86.25 325 GLN A C 1
ATOM 2449 O O . GLN A 1 325 ? -5.926 -17.359 -39.125 1 86.25 325 GLN A O 1
ATOM 2454 N N . PRO A 1 326 ? -5.445 -16.359 -37.125 1 85.38 326 PRO A N 1
ATOM 2455 C CA . PRO A 1 326 ? -6.594 -15.484 -37.312 1 85.38 326 PRO A CA 1
ATOM 2456 C C . PRO A 1 326 ? -6.387 -14.516 -38.5 1 85.38 326 PRO A C 1
ATOM 2458 O O . PRO A 1 326 ? -5.246 -14.195 -38.844 1 85.38 326 PRO A O 1
ATOM 2461 N N . ASP A 1 327 ? -7.492 -14.055 -38.969 1 81.38 327 ASP A N 1
ATOM 2462 C CA . ASP A 1 327 ? -7.453 -13.039 -40 1 81.38 327 ASP A CA 1
ATOM 2463 C C . ASP A 1 327 ? -7.121 -11.664 -39.438 1 81.38 327 ASP A C 1
ATOM 2465 O O . ASP A 1 327 ? -7.324 -11.414 -38.25 1 81.38 327 ASP A O 1
ATOM 2469 N N . THR A 1 328 ? -6.621 -10.805 -40.312 1 82.56 328 THR A N 1
ATOM 2470 C CA . THR A 1 328 ? -6.277 -9.438 -39.938 1 82.56 328 THR A CA 1
ATOM 2471 C C . THR A 1 328 ? -7.492 -8.719 -39.344 1 82.56 328 THR A C 1
ATOM 2473 O O . THR A 1 328 ? -7.352 -7.855 -38.469 1 82.56 328 THR A O 1
ATOM 2476 N N . SER A 1 329 ? -8.633 -9.133 -39.75 1 82.31 329 SER A N 1
ATOM 2477 C CA . SER A 1 329 ? -9.852 -8.492 -39.312 1 82.31 329 SER A CA 1
ATOM 2478 C C . SER A 1 329 ? -10.094 -8.766 -37.812 1 82.31 329 SER A C 1
ATOM 2480 O O . SER A 1 329 ? -10.867 -8.055 -37.156 1 82.31 329 SER A O 1
ATOM 2482 N N . ALA A 1 330 ? -9.445 -9.719 -37.312 1 80.81 330 ALA A N 1
ATOM 2483 C CA . ALA A 1 330 ? -9.648 -10.133 -35.906 1 80.81 330 ALA A CA 1
ATOM 2484 C C . ALA A 1 330 ? -9.273 -9.016 -34.938 1 80.81 330 ALA A C 1
ATOM 2486 O O . ALA A 1 330 ? -9.836 -8.914 -33.875 1 80.81 330 ALA A O 1
ATOM 2487 N N . MET A 1 331 ? -8.438 -8.141 -35.406 1 82.81 331 MET A N 1
ATOM 2488 C CA . MET A 1 331 ? -8.008 -7.016 -34.594 1 82.81 331 MET A CA 1
ATOM 2489 C C . MET A 1 331 ? -9.164 -6.059 -34.312 1 82.81 331 MET A C 1
ATOM 2491 O O . MET A 1 331 ? -9.141 -5.285 -33.375 1 82.81 331 MET A O 1
ATOM 2495 N N . PHE A 1 332 ? -10.141 -6.199 -35.125 1 83.94 332 PHE A N 1
ATOM 2496 C CA . PHE A 1 332 ? -11.25 -5.246 -35.062 1 83.94 332 PHE A CA 1
ATOM 2497 C C . PHE A 1 332 ? -12.523 -5.934 -34.594 1 83.94 332 PHE A C 1
ATOM 2499 O O . PHE A 1 332 ? -13.438 -5.273 -34.094 1 83.94 332 PHE A O 1
ATOM 2506 N N . ASP A 1 333 ? -12.344 -7.199 -34.688 1 80.94 333 ASP A N 1
ATOM 2507 C CA . ASP A 1 333 ? -13.531 -7.957 -34.312 1 80.94 333 ASP A CA 1
ATOM 2508 C C . ASP A 1 333 ? -13.789 -7.875 -32.812 1 80.94 333 ASP A C 1
ATOM 2510 O O . ASP A 1 333 ? -12.852 -7.859 -32.031 1 80.94 333 ASP A O 1
ATOM 2514 N N . HIS A 1 334 ? -14.891 -7.598 -32.375 1 80.44 334 HIS A N 1
ATOM 2515 C CA . HIS A 1 334 ? -15.383 -7.699 -31 1 80.44 334 HIS A CA 1
ATOM 2516 C C . HIS A 1 334 ? -15.031 -6.453 -30.203 1 80.44 334 HIS A C 1
ATOM 2518 O O . HIS A 1 334 ? -15.273 -6.402 -29 1 80.44 334 HIS A O 1
ATOM 2524 N N . LEU A 1 335 ? -14.289 -5.504 -30.875 1 81.81 335 LEU A N 1
ATOM 2525 C CA . LEU A 1 335 ? -13.977 -4.254 -30.188 1 81.81 335 LEU A CA 1
ATOM 2526 C C . LEU A 1 335 ? -15.25 -3.479 -29.875 1 81.81 335 LEU A C 1
ATOM 2528 O O . LEU A 1 335 ? -15.344 -2.828 -28.844 1 81.81 335 LEU A O 1
ATOM 2532 N N . TYR A 1 336 ? -16.094 -3.574 -30.844 1 86.06 336 TYR A N 1
ATOM 2533 C CA . TYR A 1 336 ? -17.375 -2.873 -30.734 1 86.06 336 TYR A CA 1
ATOM 2534 C C . TYR A 1 336 ? -18.531 -3.756 -31.203 1 86.06 336 TYR A C 1
ATOM 2536 O O . TYR A 1 336 ? -18.328 -4.688 -31.984 1 86.06 336 TYR A O 1
ATOM 2544 N N . ALA A 1 337 ? -19.641 -3.414 -30.594 1 89.94 337 ALA A N 1
ATOM 2545 C CA . ALA A 1 337 ? -20.812 -4.102 -31.125 1 89.94 337 ALA A CA 1
ATOM 2546 C C . ALA A 1 337 ? -20.953 -3.869 -32.625 1 89.94 337 ALA A C 1
ATOM 2548 O O . ALA A 1 337 ? -21.25 -4.797 -33.375 1 89.94 337 ALA A O 1
ATOM 2549 N N . SER A 1 338 ? -20.828 -2.586 -32.906 1 88.25 338 SER A N 1
ATOM 2550 C CA . SER A 1 338 ? -20.719 -2.166 -34.281 1 88.25 338 SER A CA 1
ATOM 2551 C C . SER A 1 338 ? -19.5 -1.283 -34.531 1 88.25 338 SER A C 1
ATOM 2553 O O . SER A 1 338 ? -19.25 -0.345 -33.75 1 88.25 338 SER A O 1
ATOM 2555 N N . LEU A 1 339 ? -18.75 -1.666 -35.438 1 88.44 339 LEU A N 1
ATOM 2556 C CA . LEU A 1 339 ? -17.516 -0.917 -35.688 1 88.44 339 LEU A CA 1
ATOM 2557 C C . LEU A 1 339 ? -17.828 0.536 -36.031 1 88.44 339 LEU A C 1
ATOM 2559 O O . LEU A 1 339 ? -18.547 0.81 -37 1 88.44 339 LEU A O 1
ATOM 2563 N N . PRO A 1 340 ? -17.266 1.328 -35.219 1 90 340 PRO A N 1
ATOM 2564 C CA . PRO A 1 340 ? -17.484 2.744 -35.5 1 90 340 PRO A CA 1
ATOM 2565 C C . PRO A 1 340 ? -16.953 3.154 -36.875 1 90 340 PRO A C 1
ATOM 2567 O O . PRO A 1 340 ? -15.953 2.598 -37.344 1 90 340 PRO A O 1
ATOM 2570 N N . HIS A 1 341 ? -17.656 4.188 -37.344 1 87.62 341 HIS A N 1
ATOM 2571 C CA . HIS A 1 341 ? -17.297 4.688 -38.688 1 87.62 341 HIS A CA 1
ATOM 2572 C C . HIS A 1 341 ? -15.828 5.102 -38.75 1 87.62 341 HIS A C 1
ATOM 2574 O O . HIS A 1 341 ? -15.148 4.852 -39.75 1 87.62 341 HIS A O 1
ATOM 2580 N N . ALA A 1 342 ? -15.398 5.668 -37.656 1 84.62 342 ALA A N 1
ATOM 2581 C CA . ALA A 1 342 ? -14.039 6.203 -37.594 1 84.62 342 ALA A CA 1
ATOM 2582 C C . ALA A 1 342 ? -13 5.086 -37.719 1 84.62 342 ALA A C 1
ATOM 2584 O O . ALA A 1 342 ? -11.867 5.324 -38.125 1 84.62 342 ALA A O 1
ATOM 2585 N N . MET A 1 343 ? -13.414 3.867 -37.469 1 86.5 343 MET A N 1
ATOM 2586 C CA . MET A 1 343 ? -12.445 2.773 -37.438 1 86.5 343 MET A CA 1
ATOM 2587 C C . MET A 1 343 ? -12.469 1.976 -38.75 1 86.5 343 MET A C 1
ATOM 2589 O O . MET A 1 343 ? -11.625 1.109 -38.969 1 86.5 343 MET A O 1
ATOM 2593 N N . ARG A 1 344 ? -13.367 2.312 -39.562 1 86.56 344 ARG A N 1
ATOM 2594 C CA . ARG A 1 344 ? -13.508 1.561 -40.781 1 86.56 344 ARG A CA 1
ATOM 2595 C C . ARG A 1 344 ? -12.297 1.755 -41.688 1 86.56 344 ARG A C 1
ATOM 2597 O O . ARG A 1 344 ? -11.867 0.822 -42.375 1 86.56 344 ARG A O 1
ATOM 2604 N N . GLU A 1 345 ? -11.891 2.957 -41.625 1 85.88 345 GLU A N 1
ATOM 2605 C CA . GLU A 1 345 ? -10.703 3.221 -42.406 1 85.88 345 GLU A CA 1
ATOM 2606 C C . GLU A 1 345 ? -9.5 2.422 -41.906 1 85.88 345 GLU A C 1
ATOM 2608 O O . GLU A 1 345 ? -8.703 1.923 -42.688 1 85.88 345 GLU A O 1
ATOM 2613 N N . GLN A 1 346 ? -9.367 2.402 -40.688 1 86.38 346 GLN A N 1
ATOM 2614 C CA . GLN A 1 346 ? -8.266 1.644 -40.094 1 86.38 346 GLN A CA 1
ATOM 2615 C C . GLN A 1 346 ? -8.375 0.162 -40.469 1 86.38 346 GLN A C 1
ATOM 2617 O O . GLN A 1 346 ? -7.367 -0.483 -40.75 1 86.38 346 GLN A O 1
ATOM 2622 N N . LEU A 1 347 ? -9.539 -0.333 -40.438 1 87.38 347 LEU A N 1
ATOM 2623 C CA . LEU A 1 347 ? -9.758 -1.728 -40.812 1 87.38 347 LEU A CA 1
ATOM 2624 C C . LEU A 1 347 ? -9.383 -1.972 -42.281 1 87.38 347 LEU A C 1
ATOM 2626 O O . LEU A 1 347 ? -8.68 -2.939 -42.562 1 87.38 347 LEU A O 1
ATOM 2630 N N . ALA A 1 348 ? -9.836 -1.164 -43.062 1 86.75 348 ALA A N 1
ATOM 2631 C CA . ALA A 1 348 ? -9.539 -1.288 -44.469 1 86.75 348 ALA A CA 1
ATOM 2632 C C . ALA A 1 348 ? -8.031 -1.253 -44.719 1 86.75 348 ALA A C 1
ATOM 2634 O O . ALA A 1 348 ? -7.52 -2.012 -45.562 1 86.75 348 ALA A O 1
ATOM 2635 N N . THR A 1 349 ? -7.457 -0.334 -44.062 1 87.25 349 THR A N 1
ATOM 2636 C CA . THR A 1 349 ? -6.008 -0.217 -44.188 1 87.25 349 THR A CA 1
ATOM 2637 C C . THR A 1 349 ? -5.312 -1.487 -43.719 1 87.25 349 THR A C 1
ATOM 2639 O O . THR A 1 349 ? -4.391 -1.98 -44.375 1 87.25 349 THR A O 1
ATOM 2642 N N . ALA A 1 350 ? -5.703 -1.96 -42.594 1 85.19 350 ALA A N 1
ATOM 2643 C CA . ALA A 1 350 ? -5.105 -3.168 -42.031 1 85.19 350 ALA A CA 1
ATOM 2644 C C . ALA A 1 350 ? -5.277 -4.355 -42.969 1 85.19 350 ALA A C 1
ATOM 2646 O O . ALA A 1 350 ? -4.359 -5.164 -43.125 1 85.19 350 ALA A O 1
ATOM 2647 N N . LEU A 1 351 ? -6.402 -4.453 -43.562 1 83.62 351 LEU A N 1
ATOM 2648 C CA . LEU A 1 351 ? -6.691 -5.559 -44.469 1 83.62 351 LEU A CA 1
ATOM 2649 C C . LEU A 1 351 ? -5.855 -5.449 -45.75 1 83.62 351 LEU A C 1
ATOM 2651 O O . LEU A 1 351 ? -5.426 -6.465 -46.312 1 83.62 351 LEU A O 1
ATOM 2655 N N . ALA A 1 352 ? -5.66 -4.285 -46.031 1 83.5 352 ALA A N 1
ATOM 2656 C CA . ALA A 1 352 ? -4.895 -4.051 -47.25 1 83.5 352 ALA A CA 1
ATOM 2657 C C . ALA A 1 352 ? -3.432 -4.449 -47.062 1 83.5 352 ALA A C 1
ATOM 2659 O O . ALA A 1 352 ? -2.777 -4.891 -48.031 1 83.5 352 ALA A O 1
ATOM 2660 N N . PHE A 1 353 ? -2.998 -4.203 -45.938 1 79.19 353 PHE A N 1
ATOM 2661 C CA . PHE A 1 353 ? -1.585 -4.457 -45.688 1 79.19 353 PHE A CA 1
ATOM 2662 C C . PHE A 1 353 ? -1.384 -5.836 -45.094 1 79.19 353 PHE A C 1
ATOM 2664 O O . PHE A 1 353 ? -0.272 -6.191 -44.688 1 79.19 353 PHE A O 1
ATOM 2671 N N . ALA A 1 354 ? -2.492 -6.465 -44.875 1 75.12 354 ALA A N 1
ATOM 2672 C CA . ALA A 1 354 ? -2.402 -7.801 -44.312 1 75.12 354 ALA A CA 1
ATOM 2673 C C . ALA A 1 354 ? -1.558 -8.719 -45.188 1 75.12 354 ALA A C 1
ATOM 2675 O O . ALA A 1 354 ? -1.68 -8.703 -46.406 1 75.12 354 ALA A O 1
ATOM 2676 N N . PRO A 1 355 ? -0.479 -9.219 -44.531 1 63.91 355 PRO A N 1
ATOM 2677 C CA . PRO A 1 355 ? 0.32 -10.141 -45.344 1 63.91 355 PRO A CA 1
ATOM 2678 C C . PRO A 1 355 ? -0.523 -11.219 -46.031 1 63.91 355 PRO A C 1
ATOM 2680 O O . PRO A 1 355 ? -1.57 -11.602 -45.5 1 63.91 355 PRO A O 1
ATOM 2683 N N . ALA A 1 356 ? -0.359 -11.492 -47.25 1 53.28 356 ALA A N 1
ATOM 2684 C CA . ALA A 1 356 ? -1.034 -12.57 -47.969 1 53.28 356 ALA A CA 1
ATOM 2685 C C . ALA A 1 356 ? -0.986 -13.875 -47.156 1 53.28 356 ALA A C 1
ATOM 2687 O O . ALA A 1 356 ? -0.002 -14.148 -46.469 1 53.28 356 ALA A O 1
ATOM 2688 N N . ALA A 1 357 ? -2.182 -14.477 -46.625 1 51.78 357 ALA A N 1
ATOM 2689 C CA . ALA A 1 357 ? -2.33 -15.742 -45.906 1 51.78 357 ALA A CA 1
ATOM 2690 C C . ALA A 1 357 ? -1.161 -16.672 -46.219 1 51.78 357 ALA A C 1
ATOM 2692 O O . ALA A 1 357 ? -0.962 -17.672 -45.5 1 51.78 357 ALA A O 1
ATOM 2693 N N . GLU A 1 358 ? -0.499 -16.609 -47.25 1 43.94 358 GLU A N 1
ATOM 2694 C CA . GLU A 1 358 ? 0.489 -17.641 -47.594 1 43.94 358 GLU A CA 1
ATOM 2695 C C . GLU A 1 358 ? 1.774 -17.438 -46.812 1 43.94 358 GLU A C 1
ATOM 2697 O O . GLU A 1 358 ? 2.602 -18.359 -46.719 1 43.94 358 GLU A O 1
ATOM 2702 N N . LEU A 1 359 ? 2.188 -16.219 -46.531 1 40.41 359 LEU A N 1
ATOM 2703 C CA . LEU A 1 359 ? 3.568 -16.109 -46.062 1 40.41 359 LEU A CA 1
ATOM 2704 C C . LEU A 1 359 ? 3.662 -16.391 -44.562 1 40.41 359 LEU A C 1
ATOM 2706 O O . LEU A 1 359 ? 3.822 -15.477 -43.781 1 40.41 359 LEU A O 1
ATOM 2710 N N . HIS A 1 360 ? 2.832 -17.266 -43.938 1 35.84 360 HIS A N 1
ATOM 2711 C CA . HIS A 1 360 ? 2.738 -17.641 -42.562 1 35.84 360 HIS A CA 1
ATOM 2712 C C . HIS A 1 360 ? 4.109 -17.969 -41.969 1 35.84 360 HIS A C 1
ATOM 2714 O O . HIS A 1 360 ? 4.484 -17.484 -40.906 1 35.84 360 HIS A O 1
ATOM 2720 N N . HIS A 1 361 ? 4.633 -19.375 -42.062 1 32.41 361 HIS A N 1
ATOM 2721 C CA . HIS A 1 361 ? 5.461 -20.141 -41.156 1 32.41 361 HIS A CA 1
ATOM 2722 C C . HIS A 1 361 ? 6.922 -19.703 -41.219 1 32.41 361 HIS A C 1
ATOM 2724 O O . HIS A 1 361 ? 7.77 -20.234 -40.5 1 32.41 361 HIS A O 1
ATOM 2730 N N . GLY A 1 362 ? 7.562 -19.094 -42.312 1 23.3 362 GLY A N 1
ATOM 2731 C CA . GLY A 1 362 ? 8.992 -19.188 -42.094 1 23.3 362 GLY A CA 1
ATOM 2732 C C . GLY A 1 362 ? 9.477 -18.234 -41 1 23.3 362 GLY A C 1
ATOM 2733 O O . GLY A 1 362 ? 8.828 -17.219 -40.75 1 23.3 362 GLY A O 1
ATOM 2734 N N . MET B 1 1 ? 3.732 -24.609 12.859 1 85.62 1 MET B N 1
ATOM 2735 C CA . MET B 1 1 ? 3.828 -23.203 12.461 1 85.62 1 MET B CA 1
ATOM 2736 C C . MET B 1 1 ? 4.773 -22.438 13.391 1 85.62 1 MET B C 1
ATOM 2738 O O . MET B 1 1 ? 4.758 -22.641 14.602 1 85.62 1 MET B O 1
ATOM 2742 N N . THR B 1 2 ? 5.746 -21.781 12.789 1 95 2 THR B N 1
ATOM 2743 C CA . THR B 1 2 ? 6.727 -21 13.539 1 95 2 THR B CA 1
ATOM 2744 C C . THR B 1 2 ? 6.582 -19.516 13.25 1 95 2 THR B C 1
ATOM 2746 O O . THR B 1 2 ? 6.422 -19.109 12.094 1 95 2 THR B O 1
ATOM 2749 N N . THR B 1 3 ? 6.578 -18.719 14.281 1 97.12 3 THR B N 1
ATOM 2750 C CA . THR B 1 3 ? 6.551 -17.266 14.102 1 97.12 3 THR B CA 1
ATOM 2751 C C . THR B 1 3 ? 7.887 -16.766 13.547 1 97.12 3 THR B C 1
ATOM 2753 O O . THR B 1 3 ? 8.938 -17 14.148 1 97.12 3 THR B O 1
ATOM 2756 N N . ILE B 1 4 ? 7.828 -16.062 12.43 1 97.56 4 ILE B N 1
ATOM 2757 C CA . ILE B 1 4 ? 9.086 -15.68 11.789 1 97.56 4 ILE B CA 1
ATOM 2758 C C . ILE B 1 4 ? 9.281 -14.172 11.906 1 97.56 4 ILE B C 1
ATOM 2760 O O . ILE B 1 4 ? 10.375 -13.664 11.664 1 97.56 4 ILE B O 1
ATOM 2764 N N . ALA B 1 5 ? 8.281 -13.43 12.234 1 97.75 5 ALA B N 1
ATOM 2765 C CA . ALA B 1 5 ? 8.375 -11.984 12.43 1 97.75 5 ALA B CA 1
ATOM 2766 C C . ALA B 1 5 ? 7.309 -11.492 13.406 1 97.75 5 ALA B C 1
ATOM 2768 O O . ALA B 1 5 ? 6.195 -12.023 13.43 1 97.75 5 ALA B O 1
ATOM 2769 N N . SER B 1 6 ? 7.602 -10.516 14.211 1 98.25 6 SER B N 1
ATOM 2770 C CA . SER B 1 6 ? 6.688 -9.852 15.141 1 98.25 6 SER B CA 1
ATOM 2771 C C . SER B 1 6 ? 6.832 -8.336 15.07 1 98.25 6 SER B C 1
ATOM 2773 O O . SER B 1 6 ? 7.945 -7.82 14.953 1 98.25 6 SER B O 1
ATOM 2775 N N . PHE B 1 7 ? 5.715 -7.656 15.125 1 98.31 7 PHE B N 1
ATOM 2776 C CA . PHE B 1 7 ? 5.695 -6.203 15.023 1 98.31 7 PHE B CA 1
ATOM 2777 C C . PHE B 1 7 ? 4.805 -5.598 16.109 1 98.31 7 PHE B C 1
ATOM 2779 O O . PHE B 1 7 ? 3.771 -6.172 16.453 1 98.31 7 PHE B O 1
ATOM 2786 N N . ASP B 1 8 ? 5.211 -4.453 16.594 1 98.25 8 ASP B N 1
ATOM 2787 C CA . ASP B 1 8 ? 4.426 -3.727 17.578 1 98.25 8 ASP B CA 1
ATOM 2788 C C . ASP B 1 8 ? 4.203 -2.277 17.156 1 98.25 8 ASP B C 1
ATOM 2790 O O . ASP B 1 8 ? 5.055 -1.684 16.484 1 98.25 8 ASP B O 1
ATOM 2794 N N . ILE B 1 9 ? 3.088 -1.755 17.484 1 98.69 9 ILE B N 1
ATOM 2795 C CA . ILE B 1 9 ? 2.787 -0.333 17.344 1 98.69 9 ILE B CA 1
ATOM 2796 C C . ILE B 1 9 ? 2.602 0.286 18.734 1 98.69 9 ILE B C 1
ATOM 2798 O O . ILE B 1 9 ? 1.754 -0.159 19.516 1 98.69 9 ILE B O 1
ATOM 2802 N N . ASP B 1 10 ? 3.357 1.317 19 1 98.5 10 ASP B N 1
ATOM 2803 C CA . ASP B 1 10 ? 3.264 1.998 20.281 1 98.5 10 ASP B CA 1
ATOM 2804 C C . ASP B 1 10 ? 2.439 3.277 20.172 1 98.5 10 ASP B C 1
ATOM 2806 O O . ASP B 1 10 ? 2.299 3.836 19.078 1 98.5 10 ASP B O 1
ATOM 2810 N N . TYR B 1 11 ? 1.833 3.658 21.281 1 98.62 11 TYR B N 1
ATOM 2811 C CA . TYR B 1 11 ? 1.105 4.91 21.438 1 98.62 11 TYR B CA 1
ATOM 2812 C C . TYR B 1 11 ? 1.765 5.793 22.484 1 98.62 11 TYR B C 1
ATOM 2814 O O . TYR B 1 11 ? 2.146 5.312 23.562 1 98.62 11 TYR B O 1
ATOM 2822 N N . THR B 1 12 ? 1.933 7.023 22.109 1 98.56 12 THR B N 1
ATOM 2823 C CA . THR B 1 12 ? 2.578 7.949 23.031 1 98.56 12 THR B CA 1
ATOM 2824 C C . THR B 1 12 ? 1.687 9.156 23.312 1 98.56 12 THR B C 1
ATOM 2826 O O . THR B 1 12 ? 1.081 9.703 22.391 1 98.56 12 THR B O 1
ATOM 2829 N N . GLN B 1 13 ? 1.54 9.508 24.5 1 98.62 13 GLN B N 1
ATOM 2830 C CA . GLN B 1 13 ? 0.901 10.703 25.031 1 98.62 13 GLN B CA 1
ATOM 2831 C C . GLN B 1 13 ? 1.674 11.25 26.219 1 98.62 13 GLN B C 1
ATOM 2833 O O . GLN B 1 13 ? 2.158 10.484 27.062 1 98.62 13 GLN B O 1
ATOM 2838 N N . TYR B 1 14 ? 1.854 12.539 26.297 1 98.75 14 TYR B N 1
ATOM 2839 C CA . TYR B 1 14 ? 2.543 13.141 27.438 1 98.75 14 TYR B CA 1
ATOM 2840 C C . TYR B 1 14 ? 1.576 13.945 28.297 1 98.75 14 TYR B C 1
ATOM 2842 O O . TYR B 1 14 ? 1.664 13.93 29.531 1 98.75 14 TYR B O 1
ATOM 2850 N N . LEU B 1 15 ? 0.688 14.695 27.625 1 98.62 15 LEU B N 1
ATOM 2851 C CA . LEU B 1 15 ? -0.344 15.461 28.312 1 98.62 15 LEU B CA 1
ATOM 2852 C C . LEU B 1 15 ? -1.719 14.836 28.094 1 98.62 15 LEU B C 1
ATOM 2854 O O . LEU B 1 15 ? -2.139 14.625 26.953 1 98.62 15 LEU B O 1
ATOM 2858 N N . GLY B 1 16 ? -2.402 14.555 29.172 1 97.94 16 GLY B N 1
ATOM 2859 C CA . GLY B 1 16 ? -3.773 14.086 29.062 1 97.94 16 GLY B CA 1
ATOM 2860 C C . GLY B 1 16 ? -4.742 15.164 28.625 1 97.94 16 GLY B C 1
ATOM 2861 O O . GLY B 1 16 ? -4.367 16.328 28.516 1 97.94 16 GLY B O 1
ATOM 2862 N N . PRO B 1 17 ? -5.984 14.781 28.328 1 96.06 17 PRO B N 1
ATOM 2863 C CA . PRO B 1 17 ? -6.973 15.742 27.844 1 96.06 17 PRO B CA 1
ATOM 2864 C C . PRO B 1 17 ? -7.195 16.906 28.812 1 96.06 17 PRO B C 1
ATOM 2866 O O . PRO B 1 17 ? -7.598 17.984 28.391 1 96.06 17 PRO B O 1
ATOM 2869 N N . ASP B 1 18 ? -6.863 16.734 30.047 1 96.5 18 ASP B N 1
ATOM 2870 C CA . ASP B 1 18 ? -7.078 17.781 31.047 1 96.5 18 ASP B CA 1
ATOM 2871 C C . ASP B 1 18 ? -5.816 18.609 31.234 1 96.5 18 ASP B C 1
ATOM 2873 O O . ASP B 1 18 ? -5.758 19.469 32.125 1 96.5 18 ASP B O 1
ATOM 2877 N N . GLY B 1 19 ? -4.809 18.281 30.469 1 97.56 19 GLY B N 1
ATOM 2878 C CA . GLY B 1 19 ? -3.586 19.062 30.531 1 97.56 19 GLY B CA 1
ATOM 2879 C C . GLY B 1 19 ? -2.598 18.547 31.562 1 97.56 19 GLY B C 1
ATOM 2880 O O . GLY B 1 19 ? -1.515 19.109 31.734 1 97.56 19 GLY B O 1
ATOM 2881 N N . GLU B 1 20 ? -2.969 17.469 32.188 1 98 20 GLU B N 1
ATOM 2882 C CA . GLU B 1 20 ? -2.064 16.875 33.188 1 98 20 GLU B CA 1
ATOM 2883 C C . GLU B 1 20 ? -1.117 15.875 32.531 1 98 20 GLU B C 1
ATOM 2885 O O . GLU B 1 20 ? -1.533 15.078 31.688 1 98 20 GLU B O 1
ATOM 2890 N N . PRO B 1 21 ? 0.171 15.969 32.906 1 98.31 21 PRO B N 1
ATOM 2891 C CA . PRO B 1 21 ? 1.094 14.961 32.375 1 98.31 21 PRO B CA 1
ATOM 2892 C C . PRO B 1 21 ? 0.694 13.539 32.75 1 98.31 21 PRO B C 1
ATOM 2894 O O . PRO B 1 21 ? 0.303 13.289 33.906 1 98.31 21 PRO B O 1
ATOM 2897 N N . VAL B 1 22 ? 0.746 12.664 31.797 1 98.06 22 VAL B N 1
ATOM 2898 C CA . VAL B 1 22 ? 0.409 11.273 32.062 1 98.06 22 VAL B CA 1
ATOM 2899 C C . VAL B 1 22 ? 1.686 10.438 32.125 1 98.06 22 VAL B C 1
ATOM 2901 O O . VAL B 1 22 ? 1.632 9.227 32.375 1 98.06 22 VAL B O 1
ATOM 2904 N N . GLN B 1 23 ? 2.781 10.992 31.922 1 97.94 23 GLN B N 1
ATOM 2905 C CA . GLN B 1 23 ? 4.137 10.469 32.062 1 97.94 23 GLN B CA 1
ATOM 2906 C C . GLN B 1 23 ? 5.16 11.602 32.125 1 97.94 23 GLN B C 1
ATOM 2908 O O . GLN B 1 23 ? 4.809 12.766 31.938 1 97.94 23 GLN B O 1
ATOM 2913 N N . SER B 1 24 ? 6.414 11.203 32.344 1 97.94 24 SER B N 1
ATOM 2914 C CA . SER B 1 24 ? 7.453 12.227 32.406 1 97.94 24 SER B CA 1
ATOM 2915 C C . SER B 1 24 ? 7.57 12.969 31.094 1 97.94 24 SER B C 1
ATOM 2917 O O . SER B 1 24 ? 7.637 12.352 30.031 1 97.94 24 SER B O 1
ATOM 2919 N N . LEU B 1 25 ? 7.535 14.258 31.188 1 98.44 25 LEU B N 1
ATOM 2920 C CA . LEU B 1 25 ? 7.637 15.086 30 1 98.44 25 LEU B CA 1
ATOM 2921 C C . LEU B 1 25 ? 9.047 15.047 29.422 1 98.44 25 LEU B C 1
ATOM 2923 O O . LEU B 1 25 ? 10.023 14.867 30.156 1 98.44 25 LEU B O 1
ATOM 2927 N N . PRO B 1 26 ? 9.164 15.133 28.141 1 98.25 26 PRO B N 1
ATOM 2928 C CA . PRO B 1 26 ? 10.5 15.227 27.547 1 98.25 26 PRO B CA 1
ATOM 2929 C C . PRO B 1 26 ? 11.227 16.516 27.922 1 98.25 26 PRO B C 1
ATOM 2931 O O . PRO B 1 26 ? 10.602 17.438 28.453 1 98.25 26 PRO B O 1
ATOM 2934 N N . ALA B 1 27 ? 12.492 16.625 27.594 1 97.81 27 ALA B N 1
ATOM 2935 C CA . ALA B 1 27 ? 13.367 17.688 28.047 1 97.81 27 ALA B CA 1
ATOM 2936 C C . ALA B 1 27 ? 12.844 19.062 27.625 1 97.81 27 ALA B C 1
ATOM 2938 O O . ALA B 1 27 ? 12.781 19.984 28.438 1 97.81 27 ALA B O 1
ATOM 2939 N N . PHE B 1 28 ? 12.383 19.188 26.438 1 97.25 28 PHE B N 1
ATOM 2940 C CA . PHE B 1 28 ? 12.008 20.5 25.891 1 97.25 28 PHE B CA 1
ATOM 2941 C C . PHE B 1 28 ? 10.719 21 26.531 1 97.25 28 PHE B C 1
ATOM 2943 O O . PHE B 1 28 ? 10.406 22.188 26.469 1 97.25 28 PHE B O 1
ATOM 2950 N N . ALA B 1 29 ? 9.961 20.094 27.156 1 98.19 29 ALA B N 1
ATOM 2951 C CA . ALA B 1 29 ? 8.641 20.438 27.672 1 98.19 29 ALA B CA 1
ATOM 2952 C C . ALA B 1 29 ? 8.648 20.5 29.203 1 98.19 29 ALA B C 1
ATOM 2954 O O . ALA B 1 29 ? 7.613 20.734 29.828 1 98.19 29 ALA B O 1
ATOM 2955 N N . GLN B 1 30 ? 9.836 20.344 29.828 1 97.62 30 GLN B N 1
ATOM 2956 C CA . GLN B 1 30 ? 9.938 20.375 31.281 1 97.62 30 GLN B CA 1
ATOM 2957 C C . GLN B 1 30 ? 9.641 21.781 31.812 1 97.62 30 GLN B C 1
ATOM 2959 O O . GLN B 1 30 ? 9.023 21.922 32.875 1 97.62 30 GLN B O 1
ATOM 2964 N N . ASP B 1 31 ? 10.195 22.734 31.047 1 97.31 31 ASP B N 1
ATOM 2965 C CA . ASP B 1 31 ? 9.797 24.109 31.328 1 97.31 31 ASP B CA 1
ATOM 2966 C C . ASP B 1 31 ? 8.516 24.469 30.594 1 97.31 31 ASP B C 1
ATOM 2968 O O . ASP B 1 31 ? 8.523 24.625 29.359 1 97.31 31 ASP B O 1
ATOM 2972 N N . ALA B 1 32 ? 7.508 24.672 31.359 1 97 32 ALA B N 1
ATOM 2973 C CA . ALA B 1 32 ? 6.203 24.922 30.75 1 97 32 ALA B CA 1
ATOM 2974 C C . ALA B 1 32 ? 6.23 26.188 29.891 1 97 32 ALA B C 1
ATOM 2976 O O . ALA B 1 32 ? 5.539 26.266 28.875 1 97 32 ALA B O 1
ATOM 2977 N N . ALA B 1 33 ? 6.996 27.172 30.25 1 97.56 33 ALA B N 1
ATOM 2978 C CA . ALA B 1 33 ? 7.078 28.422 29.516 1 97.56 33 ALA B CA 1
ATOM 2979 C C . ALA B 1 33 ? 7.598 28.203 28.094 1 97.56 33 ALA B C 1
ATOM 2981 O O . ALA B 1 33 ? 7.273 28.969 27.172 1 97.56 33 ALA B O 1
ATOM 2982 N N . ALA B 1 34 ? 8.32 27.156 27.938 1 97.5 34 ALA B N 1
ATOM 2983 C CA . ALA B 1 34 ? 8.891 26.828 26.625 1 97.5 34 ALA B CA 1
ATOM 2984 C C . ALA B 1 34 ? 7.805 26.375 25.656 1 97.5 34 ALA B C 1
ATOM 2986 O O . ALA B 1 34 ? 8.023 26.328 24.453 1 97.5 34 ALA B O 1
ATOM 2987 N N . LEU B 1 35 ? 6.602 26.125 26.156 1 98.69 35 LEU B N 1
ATOM 2988 C CA . LEU B 1 35 ? 5.512 25.641 25.312 1 98.69 35 LEU B CA 1
ATOM 2989 C C . LEU B 1 35 ? 4.645 26.797 24.844 1 98.69 35 LEU B C 1
ATOM 2991 O O . LEU B 1 35 ? 3.768 26.609 23.984 1 98.69 35 LEU B O 1
ATOM 2995 N N . LEU B 1 36 ? 4.863 28 25.312 1 98.69 36 LEU B N 1
ATOM 2996 C CA . LEU B 1 36 ? 4.012 29.156 25.031 1 98.69 36 LEU B CA 1
ATOM 2997 C C . LEU B 1 36 ? 4.023 29.484 23.547 1 98.69 36 LEU B C 1
ATOM 2999 O O . LEU B 1 36 ? 2.977 29.781 22.953 1 98.69 36 LEU B O 1
ATOM 3003 N N . PRO B 1 37 ? 5.203 29.391 22.891 1 98.56 37 PRO B N 1
ATOM 3004 C CA . PRO B 1 37 ? 5.188 29.672 21.453 1 98.56 37 PRO B CA 1
ATOM 3005 C C . PRO B 1 37 ? 4.301 28.688 20.672 1 98.56 37 PRO B C 1
ATOM 3007 O O . PRO B 1 37 ? 3.674 29.062 19.688 1 98.56 37 PRO B O 1
ATOM 3010 N N . LEU B 1 38 ? 4.254 27.484 21.125 1 98.81 38 LEU B N 1
ATOM 3011 C CA . LEU B 1 38 ? 3.387 26.5 20.469 1 98.81 38 LEU B CA 1
ATOM 3012 C C . LEU B 1 38 ? 1.918 26.844 20.688 1 98.81 38 LEU B C 1
ATOM 3014 O O . LEU B 1 38 ? 1.11 26.734 19.766 1 98.81 38 LEU B O 1
ATOM 3018 N N . TYR B 1 39 ? 1.608 27.219 21.875 1 98.88 39 TYR B N 1
ATOM 3019 C CA . TYR B 1 39 ? 0.241 27.625 22.188 1 98.88 39 TYR B CA 1
ATOM 3020 C C . TYR B 1 39 ? -0.18 28.812 21.328 1 98.88 39 TYR B C 1
ATOM 3022 O O . TYR B 1 39 ? -1.261 28.812 20.734 1 98.88 39 TYR B O 1
ATOM 3030 N N . ARG B 1 40 ? 0.646 29.781 21.266 1 98.69 40 ARG B N 1
ATOM 3031 C CA . ARG B 1 40 ? 0.362 30.984 20.469 1 98.69 40 ARG B CA 1
ATOM 3032 C C . ARG B 1 40 ? 0.133 30.641 19.016 1 98.69 40 ARG B C 1
ATOM 3034 O O . ARG B 1 40 ? -0.765 31.188 18.375 1 98.69 40 ARG B O 1
ATOM 3041 N N . ALA B 1 41 ? 0.958 29.766 18.516 1 98.81 41 ALA B N 1
ATOM 3042 C CA . ALA B 1 41 ? 0.819 29.344 17.125 1 98.81 41 ALA B CA 1
ATOM 3043 C C . ALA B 1 41 ? -0.526 28.672 16.891 1 98.81 41 ALA B C 1
ATOM 3045 O O . ALA B 1 41 ? -1.162 28.875 15.852 1 98.81 41 ALA B O 1
ATOM 3046 N N . MET B 1 42 ? -0.939 27.859 17.812 1 98.88 42 MET B N 1
ATOM 3047 C CA . MET B 1 42 ? -2.219 27.172 17.656 1 98.88 42 MET B CA 1
ATOM 3048 C C . MET B 1 42 ? -3.379 28.156 17.734 1 98.88 42 MET B C 1
ATOM 3050 O O . MET B 1 42 ? -4.348 28.031 16.984 1 98.88 42 MET B O 1
ATOM 3054 N N . VAL B 1 43 ? -3.287 29.125 18.625 1 98.81 43 VAL B N 1
ATOM 3055 C CA . VAL B 1 43 ? -4.332 30.141 18.766 1 98.81 43 VAL B CA 1
ATOM 3056 C C . VAL B 1 43 ? -4.426 30.969 17.484 1 98.81 43 VAL B C 1
ATOM 3058 O O . VAL B 1 43 ? -5.523 31.25 17 1 98.81 43 VAL B O 1
ATOM 3061 N N . LEU B 1 44 ? -3.303 31.312 16.984 1 98.75 44 LEU B N 1
ATOM 3062 C CA . LEU B 1 44 ? -3.281 32.062 15.742 1 98.75 44 LEU B CA 1
ATOM 3063 C C . LEU B 1 44 ? -3.93 31.281 14.617 1 98.75 44 LEU B C 1
ATOM 3065 O O . LEU B 1 44 ? -4.695 31.828 13.828 1 98.75 44 LEU B O 1
ATOM 3069 N N . THR B 1 45 ? -3.582 30.031 14.539 1 98.56 45 THR B N 1
ATOM 3070 C CA . THR B 1 45 ? -4.152 29.156 13.516 1 98.56 45 THR B CA 1
ATOM 3071 C C . THR B 1 45 ? -5.672 29.109 13.625 1 98.56 45 THR B C 1
ATOM 3073 O O . THR B 1 45 ? -6.379 29.203 12.617 1 98.56 45 THR B O 1
ATOM 3076 N N . ARG B 1 46 ? -6.168 28.969 14.812 1 98.25 46 ARG B N 1
ATOM 3077 C CA . ARG B 1 46 ? -7.605 28.922 15.047 1 98.25 46 ARG B CA 1
ATOM 3078 C C . ARG B 1 46 ? -8.273 30.234 14.648 1 98.25 46 ARG B C 1
ATOM 3080 O O . ARG B 1 46 ? -9.359 30.234 14.078 1 98.25 46 ARG B O 1
ATOM 3087 N N . ALA B 1 47 ? -7.645 31.312 15.039 1 98.56 47 ALA B N 1
ATOM 3088 C CA . ALA B 1 47 ? -8.156 32.625 14.648 1 98.56 47 ALA B CA 1
ATOM 3089 C C . ALA B 1 47 ? -8.242 32.75 13.133 1 98.56 47 ALA B C 1
ATOM 3091 O O . ALA B 1 47 ? -9.227 33.25 12.602 1 98.56 47 ALA B O 1
ATOM 3092 N N . PHE B 1 48 ? -7.203 32.312 12.492 1 98.62 48 PHE B N 1
ATOM 3093 C CA . PHE B 1 48 ? -7.168 32.344 11.031 1 98.62 48 PHE B CA 1
ATOM 3094 C C . PHE B 1 48 ? -8.289 31.516 10.445 1 98.62 48 PHE B C 1
ATOM 3096 O O . PHE B 1 48 ? -8.984 31.953 9.523 1 98.62 48 PHE B O 1
ATOM 3103 N N . ASP B 1 49 ? -8.461 30.297 10.938 1 97.75 49 ASP B N 1
ATOM 3104 C CA . ASP B 1 49 ? -9.508 29.391 10.469 1 97.75 49 ASP B CA 1
ATOM 3105 C C . ASP B 1 49 ? -10.883 30.062 10.562 1 97.75 49 ASP B C 1
ATOM 3107 O O . ASP B 1 49 ? -11.672 30 9.617 1 97.75 49 ASP B O 1
ATOM 3111 N N . THR B 1 50 ? -11.102 30.625 11.672 1 97.06 50 THR B N 1
ATOM 3112 C CA . THR B 1 50 ? -12.391 31.266 11.906 1 97.06 50 THR B CA 1
ATOM 3113 C C . THR B 1 50 ? -12.633 32.375 10.883 1 97.06 50 THR B C 1
ATOM 3115 O O . THR B 1 50 ? -13.711 32.438 10.289 1 97.06 50 THR B O 1
ATOM 3118 N N . LYS B 1 51 ? -11.664 33.156 10.695 1 98 51 LYS B N 1
ATOM 3119 C CA . LYS B 1 51 ? -11.781 34.25 9.758 1 98 51 LYS B CA 1
ATOM 3120 C C . LYS B 1 51 ? -11.914 33.75 8.32 1 98 51 LYS B C 1
ATOM 3122 O O . LYS B 1 51 ? -12.703 34.281 7.543 1 98 51 LYS B O 1
ATOM 3127 N N . ALA B 1 52 ? -11.117 32.781 7.98 1 97.94 52 ALA B N 1
ATOM 3128 C CA . ALA B 1 52 ? -11.141 32.219 6.625 1 97.94 52 ALA B CA 1
ATOM 3129 C C . ALA B 1 52 ? -12.516 31.641 6.285 1 97.94 52 ALA B C 1
ATOM 3131 O O . ALA B 1 52 ? -13.008 31.828 5.172 1 97.94 52 ALA B O 1
ATOM 3132 N N . VAL B 1 53 ? -13.125 30.969 7.176 1 96.81 53 VAL B N 1
ATOM 3133 C CA . VAL B 1 53 ? -14.461 30.422 6.973 1 96.81 53 VAL B CA 1
ATOM 3134 C C . VAL B 1 53 ? -15.445 31.562 6.723 1 96.81 53 VAL B C 1
ATOM 3136 O O . VAL B 1 53 ? -16.297 31.484 5.824 1 96.81 53 VAL B O 1
ATOM 3139 N N . ALA B 1 54 ? -15.336 32.594 7.531 1 96.81 54 ALA B N 1
ATOM 3140 C CA . ALA B 1 54 ? -16.203 33.75 7.363 1 96.81 54 ALA B CA 1
ATOM 3141 C C . ALA B 1 54 ? -15.992 34.406 6 1 96.81 54 ALA B C 1
ATOM 3143 O O . ALA B 1 54 ? -16.953 34.812 5.348 1 96.81 54 ALA B O 1
ATOM 3144 N N . LEU B 1 55 ? -14.734 34.531 5.598 1 97.25 55 LEU B N 1
ATOM 3145 C CA . LEU B 1 55 ? -14.406 35.125 4.297 1 97.25 55 LEU B CA 1
ATOM 3146 C C . LEU B 1 55 ? -15.031 34.312 3.17 1 97.25 55 LEU B C 1
ATOM 3148 O O . LEU B 1 55 ? -15.508 34.844 2.184 1 97.25 55 LEU B O 1
ATOM 3152 N N . GLN B 1 56 ? -14.945 33 3.287 1 96.44 56 GLN B N 1
ATOM 3153 C CA . GLN B 1 56 ? -15.531 32.125 2.271 1 96.44 56 GLN B CA 1
ATOM 3154 C C . GLN B 1 56 ? -17.047 32.344 2.193 1 96.44 56 GLN B C 1
ATOM 3156 O O . GLN B 1 56 ? -17.609 32.406 1.103 1 96.44 56 GLN B O 1
ATOM 3161 N N . ARG B 1 57 ? -17.719 32.469 3.283 1 94.25 57 ARG B N 1
ATOM 3162 C CA . ARG B 1 57 ? -19.172 32.656 3.344 1 94.25 57 ARG B CA 1
ATOM 3163 C C . ARG B 1 57 ? -19.594 33.969 2.688 1 94.25 57 ARG B C 1
ATOM 3165 O O . ARG B 1 57 ? -20.688 34.062 2.15 1 94.25 57 ARG B O 1
ATOM 3172 N N . THR B 1 58 ? -18.672 34.875 2.658 1 95.25 58 THR B N 1
ATOM 3173 C CA . THR B 1 58 ? -18.984 36.156 2.059 1 95.25 58 THR B CA 1
ATOM 3174 C C . THR B 1 58 ? -18.406 36.25 0.651 1 95.25 58 THR B C 1
ATOM 3176 O O . THR B 1 58 ? -18.391 37.344 0.049 1 95.25 58 THR B O 1
ATOM 3179 N N . GLY B 1 59 ? -17.828 35.219 0.186 1 94.31 59 GLY B N 1
ATOM 3180 C CA . GLY B 1 59 ? -17.391 35.125 -1.198 1 94.31 59 GLY B CA 1
ATOM 3181 C C . GLY B 1 59 ? -16.031 35.75 -1.436 1 94.31 59 GLY B C 1
ATOM 3182 O O . GLY B 1 59 ? -15.648 36 -2.58 1 94.31 59 GLY B O 1
ATOM 3183 N N . LYS B 1 60 ? -15.312 35.969 -0.395 1 95.38 60 LYS B N 1
ATOM 3184 C CA . LYS B 1 60 ? -14.039 36.688 -0.522 1 95.38 60 LYS B CA 1
ATOM 3185 C C . LYS B 1 60 ? -12.891 35.688 -0.764 1 95.38 60 LYS B C 1
ATOM 3187 O O . LYS B 1 60 ? -11.805 36.094 -1.184 1 95.38 60 LYS B O 1
ATOM 3192 N N . ILE B 1 61 ? -13.117 34.469 -0.481 1 95.62 61 ILE B N 1
ATOM 3193 C CA . ILE B 1 61 ? -12.195 33.406 -0.885 1 95.62 61 ILE B CA 1
ATOM 3194 C C . ILE B 1 61 ? -12.977 32.188 -1.384 1 95.62 61 ILE B C 1
ATOM 3196 O O . ILE B 1 61 ? -14.211 32.188 -1.312 1 95.62 61 ILE B O 1
ATOM 3200 N N . GLY B 1 62 ? -12.258 31.281 -2.041 1 93.88 62 GLY B N 1
ATOM 3201 C CA . GLY B 1 62 ? -12.875 30.047 -2.498 1 93.88 62 GLY B CA 1
ATOM 3202 C C . GLY B 1 62 ? -13.047 29.016 -1.397 1 93.88 62 GLY B C 1
ATOM 3203 O O . GLY B 1 62 ? -12.977 29.359 -0.213 1 93.88 62 GLY B O 1
ATOM 3204 N N . THR B 1 63 ? -13.25 27.797 -1.814 1 93.94 63 THR B N 1
ATOM 3205 C CA . THR B 1 63 ? -13.422 26.672 -0.887 1 93.94 63 THR B CA 1
ATOM 3206 C C . THR B 1 63 ? -12.219 26.562 0.046 1 93.94 63 THR B C 1
ATOM 3208 O O . THR B 1 63 ? -11.07 26.656 -0.395 1 93.94 63 THR B O 1
ATOM 3211 N N . PHE B 1 64 ? -12.508 26.469 1.321 1 95.69 64 PHE B N 1
ATOM 3212 C CA . PHE B 1 64 ? -11.469 26.453 2.342 1 95.69 64 PHE B CA 1
ATOM 3213 C C . PHE B 1 64 ? -11.625 25.234 3.242 1 95.69 64 PHE B C 1
ATOM 3215 O O . PHE B 1 64 ? -12.742 24.844 3.582 1 95.69 64 PHE B O 1
ATOM 3222 N N . ALA B 1 65 ? -10.469 24.625 3.619 1 95.62 65 ALA B N 1
ATOM 3223 C CA . ALA B 1 65 ? -10.422 23.484 4.523 1 95.62 65 ALA B CA 1
ATOM 3224 C C . ALA B 1 65 ? -9.859 23.875 5.887 1 95.62 65 ALA B C 1
ATOM 3226 O O . ALA B 1 65 ? -8.648 23.984 6.055 1 95.62 65 ALA B O 1
ATOM 3227 N N . SER B 1 66 ? -10.758 24 6.828 1 95.62 66 SER B N 1
ATOM 3228 C CA . SER B 1 66 ? -10.375 24.391 8.18 1 95.62 66 SER B CA 1
ATOM 3229 C C . SER B 1 66 ? -9.57 23.281 8.859 1 95.62 66 SER B C 1
ATOM 3231 O O . SER B 1 66 ? -9.828 22.094 8.648 1 95.62 66 SER B O 1
ATOM 3233 N N . SER B 1 67 ? -8.57 23.656 9.664 1 96.62 67 SER B N 1
ATOM 3234 C CA . SER B 1 67 ? -7.781 22.688 10.43 1 96.62 67 SER B CA 1
ATOM 3235 C C . SER B 1 67 ? -8.273 22.594 11.867 1 96.62 67 SER B C 1
ATOM 3237 O O . SER B 1 67 ? -7.602 22.016 12.719 1 96.62 67 SER B O 1
ATOM 3239 N N . ILE B 1 68 ? -9.461 23.125 12.141 1 96.62 68 ILE B N 1
ATOM 3240 C CA . ILE B 1 68 ? -9.984 23.188 13.5 1 96.62 68 ILE B CA 1
ATOM 3241 C C . ILE B 1 68 ? -10.039 21.797 14.102 1 96.62 68 ILE B C 1
ATOM 3243 O O . ILE B 1 68 ? -10.586 20.859 13.5 1 96.62 68 ILE B O 1
ATOM 3247 N N . GLY B 1 69 ? -9.383 21.625 15.25 1 96.38 69 GLY B N 1
ATOM 3248 C CA . GLY B 1 69 ? -9.336 20.359 15.969 1 96.38 69 GLY B CA 1
ATOM 3249 C C . GLY B 1 69 ? -8.008 19.641 15.828 1 96.38 69 GLY B C 1
ATOM 3250 O O . GLY B 1 69 ? -7.715 18.703 16.578 1 96.38 69 GLY B O 1
ATOM 3251 N N . GLN B 1 70 ? -7.199 20.062 14.883 1 96.88 70 GLN B N 1
ATOM 3252 C CA . GLN B 1 70 ? -5.957 19.344 14.625 1 96.88 70 GLN B CA 1
ATOM 3253 C C . GLN B 1 70 ? -4.766 20.312 14.586 1 96.88 70 GLN B C 1
ATOM 3255 O O . GLN B 1 70 ? -3.762 20.031 13.93 1 96.88 70 GLN B O 1
ATOM 3260 N N . GLU B 1 71 ? -4.824 21.5 15.203 1 98.56 71 GLU B N 1
ATOM 3261 C CA . GLU B 1 71 ? -3.789 22.531 15.188 1 98.56 71 GLU B CA 1
ATOM 3262 C C . GLU B 1 71 ? -2.473 22 15.75 1 98.56 71 GLU B C 1
ATOM 3264 O O . GLU B 1 71 ? -1.397 22.344 15.258 1 98.56 71 GLU B O 1
ATOM 3269 N N . ALA B 1 72 ? -2.605 21.125 16.734 1 98.88 72 ALA B N 1
ATOM 3270 C CA . ALA B 1 72 ? -1.421 20.641 17.422 1 98.88 72 ALA B CA 1
ATOM 3271 C C . ALA B 1 72 ? -0.529 19.828 16.484 1 98.88 72 ALA B C 1
ATOM 3273 O O . ALA B 1 72 ? 0.697 19.844 16.625 1 98.88 72 ALA B O 1
ATOM 3274 N N . ILE B 1 73 ? -1.114 19.125 15.562 1 98.88 73 ILE B N 1
ATOM 3275 C CA . ILE B 1 73 ? -0.343 18.297 14.648 1 98.88 73 ILE B CA 1
ATOM 3276 C C . ILE B 1 73 ? 0.566 19.172 13.789 1 98.88 73 ILE B C 1
ATOM 3278 O O . ILE B 1 73 ? 1.783 18.969 13.766 1 98.88 73 ILE B O 1
ATOM 3282 N N . GLY B 1 74 ? -0.033 20.156 13.125 1 98.81 74 GLY B N 1
ATOM 3283 C CA . GLY B 1 74 ? 0.767 21.031 12.281 1 98.81 74 GLY B CA 1
ATOM 3284 C C . GLY B 1 74 ? 1.839 21.781 13.047 1 98.81 74 GLY B C 1
ATOM 3285 O O . GLY B 1 74 ? 2.998 21.828 12.633 1 98.81 74 GLY B O 1
ATOM 3286 N N . VAL B 1 75 ? 1.461 22.375 14.172 1 98.88 75 VAL B N 1
ATOM 3287 C CA . VAL B 1 75 ? 2.379 23.172 14.977 1 98.88 75 VAL B CA 1
ATOM 3288 C C . VAL B 1 75 ? 3.5 22.281 15.508 1 98.88 75 VAL B C 1
ATOM 3290 O O . VAL B 1 75 ? 4.672 22.656 15.461 1 98.88 75 VAL B O 1
ATOM 3293 N N . GLY B 1 76 ? 3.119 21.094 16.016 1 98.94 76 GLY B N 1
ATOM 3294 C CA . GLY B 1 76 ? 4.117 20.172 16.531 1 98.94 76 GLY B CA 1
ATOM 3295 C C . GLY B 1 76 ? 5.109 19.719 15.477 1 98.94 76 GLY B C 1
ATOM 3296 O O . GLY B 1 76 ? 6.312 19.672 15.734 1 98.94 76 GLY B O 1
ATOM 3297 N N . VAL B 1 77 ? 4.633 19.422 14.305 1 98.94 77 VAL B N 1
ATOM 3298 C CA . VAL B 1 77 ? 5.473 18.953 13.203 1 98.94 77 VAL B CA 1
ATOM 3299 C C . VAL B 1 77 ? 6.469 20.047 12.82 1 98.94 77 VAL B C 1
ATOM 3301 O O . VAL B 1 77 ? 7.68 19.812 12.805 1 98.94 77 VAL B O 1
ATOM 3304 N N . ALA B 1 78 ? 5.969 21.234 12.555 1 98.81 78 ALA B N 1
ATOM 3305 C CA . ALA B 1 78 ? 6.82 22.328 12.094 1 98.81 78 ALA B CA 1
ATOM 3306 C C . ALA B 1 78 ? 7.848 22.703 13.156 1 98.81 78 ALA B C 1
ATOM 3308 O O . ALA B 1 78 ? 8.992 23.047 12.828 1 98.81 78 ALA B O 1
ATOM 3309 N N . SER B 1 79 ? 7.441 22.672 14.406 1 98.75 79 SER B N 1
ATOM 3310 C CA . SER B 1 79 ? 8.336 23.062 15.492 1 98.75 79 SER B CA 1
ATOM 3311 C C . SER B 1 79 ? 9.5 22.078 15.625 1 98.75 79 SER B C 1
ATOM 3313 O O . SER B 1 79 ? 10.539 22.422 16.188 1 98.75 79 SER B O 1
ATOM 3315 N N . ALA B 1 80 ? 9.328 20.891 15.133 1 98.69 80 ALA B N 1
ATOM 3316 C CA . ALA B 1 80 ? 10.359 19.875 15.203 1 98.69 80 ALA B CA 1
ATOM 3317 C C . ALA B 1 80 ? 11.32 19.969 14.023 1 98.69 80 ALA B C 1
ATOM 3319 O O . ALA B 1 80 ? 12.391 19.375 14.023 1 98.69 80 ALA B O 1
ATOM 3320 N N . MET B 1 81 ? 10.945 20.719 13.016 1 98.69 81 MET B N 1
ATOM 3321 C CA . MET B 1 81 ? 11.711 20.781 11.773 1 98.69 81 MET B CA 1
ATOM 3322 C C . MET B 1 81 ? 12.797 21.859 11.852 1 98.69 81 MET B C 1
ATOM 3324 O O . MET B 1 81 ? 12.617 22.875 12.508 1 98.69 81 MET B O 1
ATOM 3328 N N . ARG B 1 82 ? 13.875 21.625 11.172 1 98.06 82 ARG B N 1
ATOM 3329 C CA . ARG B 1 82 ? 14.891 22.641 10.938 1 98.06 82 ARG B CA 1
ATOM 3330 C C . ARG B 1 82 ? 14.562 23.469 9.703 1 98.06 82 ARG B C 1
ATOM 3332 O O . ARG B 1 82 ? 13.719 23.078 8.891 1 98.06 82 ARG B O 1
ATOM 3339 N N . ALA B 1 83 ? 15.258 24.562 9.586 1 96.5 83 ALA B N 1
ATOM 3340 C CA . ALA B 1 83 ? 15.008 25.5 8.484 1 96.5 83 ALA B CA 1
ATOM 3341 C C . ALA B 1 83 ? 15.305 24.844 7.141 1 96.5 83 ALA B C 1
ATOM 3343 O O . ALA B 1 83 ? 14.641 25.141 6.141 1 96.5 83 ALA B O 1
ATOM 3344 N N . ASP B 1 84 ? 16.234 23.906 7.141 1 96.88 84 ASP B N 1
ATOM 3345 C CA . ASP B 1 84 ? 16.656 23.312 5.875 1 96.88 84 ASP B CA 1
ATOM 3346 C C . ASP B 1 84 ? 15.875 22.047 5.562 1 96.88 84 ASP B C 1
ATOM 3348 O O . ASP B 1 84 ? 16.047 21.453 4.496 1 96.88 84 ASP B O 1
ATOM 3352 N N . ASP B 1 85 ? 15.055 21.609 6.48 1 98.44 85 ASP B N 1
ATOM 3353 C CA . ASP B 1 85 ? 14.102 20.547 6.141 1 98.44 85 ASP B CA 1
ATOM 3354 C C . ASP B 1 85 ? 13.039 21.062 5.168 1 98.44 85 ASP B C 1
ATOM 3356 O O . ASP B 1 85 ? 12.938 22.281 4.938 1 98.44 85 ASP B O 1
ATOM 3360 N N . VAL B 1 86 ? 12.352 20.109 4.535 1 98.81 86 VAL B N 1
ATOM 3361 C CA . VAL B 1 86 ? 11.367 20.516 3.541 1 98.81 86 VAL B CA 1
ATOM 3362 C C . VAL B 1 86 ? 10.008 19.922 3.889 1 98.81 86 VAL B C 1
ATOM 3364 O O . VAL B 1 86 ? 9.883 18.719 4.109 1 98.81 86 VAL B O 1
ATOM 3367 N N . LEU B 1 87 ? 9.039 20.797 3.943 1 98.81 87 LEU B N 1
ATOM 3368 C CA . LEU B 1 87 ? 7.668 20.375 4.234 1 98.81 87 LEU B CA 1
ATOM 3369 C C . LEU B 1 87 ? 6.891 20.125 2.947 1 98.81 87 LEU B C 1
ATOM 3371 O O . LEU B 1 87 ? 6.961 20.922 2.008 1 98.81 87 LEU B O 1
ATOM 3375 N N . PHE B 1 88 ? 6.207 19.016 2.898 1 98.69 88 PHE B N 1
ATOM 3376 C CA . PHE B 1 88 ? 5.242 18.656 1.863 1 98.69 88 PHE B CA 1
ATOM 3377 C C . PHE B 1 88 ? 3.842 18.547 2.447 1 98.69 88 PHE B C 1
ATOM 3379 O O . PHE B 1 88 ? 3.412 17.453 2.826 1 98.69 88 PHE B O 1
ATOM 3386 N N . PRO B 1 89 ? 3.125 19.609 2.43 1 98 89 PRO B N 1
ATOM 3387 C CA . PRO B 1 89 ? 1.863 19.672 3.17 1 98 89 PRO B CA 1
ATOM 3388 C C . PRO B 1 89 ? 0.668 19.203 2.344 1 98 89 PRO B C 1
ATOM 3390 O O . PRO B 1 89 ? 0.733 19.188 1.112 1 98 89 PRO B O 1
ATOM 3393 N N . SER B 1 90 ? -0.378 18.75 3.082 1 96.44 90 SER B N 1
ATOM 3394 C CA . SER B 1 90 ? -1.714 18.688 2.498 1 96.44 90 SER B CA 1
ATOM 3395 C C . SER B 1 90 ? -2.389 20.047 2.518 1 96.44 90 SER B C 1
ATOM 3397 O O . SER B 1 90 ? -1.803 21.031 2.98 1 96.44 90 SER B O 1
ATOM 3399 N N . TYR B 1 91 ? -3.586 20.094 2.057 1 95.38 91 TYR B N 1
ATOM 3400 C CA . TYR B 1 91 ? -4.328 21.344 1.921 1 95.38 91 TYR B CA 1
ATOM 3401 C C . TYR B 1 91 ? -4.836 21.828 3.273 1 95.38 91 TYR B C 1
ATOM 3403 O O . TYR B 1 91 ? -5.43 22.906 3.373 1 95.38 91 TYR B O 1
ATOM 3411 N N . ARG B 1 92 ? -4.602 21.094 4.305 1 96.19 92 ARG B N 1
ATOM 3412 C CA . ARG B 1 92 ? -5.156 21.438 5.609 1 96.19 92 ARG B CA 1
ATOM 3413 C C . ARG B 1 92 ? -4.051 21.688 6.625 1 96.19 92 ARG B C 1
ATOM 3415 O O . ARG B 1 92 ? -4.301 21.703 7.832 1 96.19 92 ARG B O 1
ATOM 3422 N N . ASP B 1 93 ? -2.871 21.875 6.188 1 97.31 93 ASP B N 1
ATOM 3423 C CA . ASP B 1 93 ? -1.733 21.906 7.102 1 97.31 93 ASP B CA 1
ATOM 3424 C C . ASP B 1 93 ? -1.176 23.312 7.246 1 97.31 93 ASP B C 1
ATOM 3426 O O . ASP B 1 93 ? 0.035 23.5 7.379 1 97.31 93 ASP B O 1
ATOM 3430 N N . HIS B 1 94 ? -2.059 24.344 7.258 1 97.75 94 HIS B N 1
ATOM 3431 C CA . HIS B 1 94 ? -1.584 25.719 7.289 1 97.75 94 HIS B CA 1
ATOM 3432 C C . HIS B 1 94 ? -0.984 26.062 8.648 1 97.75 94 HIS B C 1
ATOM 3434 O O . HIS B 1 94 ? -0.181 27 8.758 1 97.75 94 HIS B O 1
ATOM 3440 N N . ALA B 1 95 ? -1.332 25.297 9.734 1 98.5 95 ALA B N 1
ATOM 3441 C CA . ALA B 1 95 ? -0.656 25.516 11.008 1 98.5 95 ALA B CA 1
ATOM 3442 C C . ALA B 1 95 ? 0.853 25.328 10.867 1 98.5 95 ALA B C 1
ATOM 3444 O O . ALA B 1 95 ? 1.633 26.141 11.367 1 98.5 95 ALA B O 1
ATOM 3445 N N . ALA B 1 96 ? 1.222 24.25 10.227 1 98.75 96 ALA B N 1
ATOM 3446 C CA . ALA B 1 96 ? 2.641 24 9.992 1 98.75 96 ALA B CA 1
ATOM 3447 C C . ALA B 1 96 ? 3.242 25.047 9.07 1 98.75 96 ALA B C 1
ATOM 3449 O O . ALA B 1 96 ? 4.34 25.547 9.32 1 98.75 96 ALA B O 1
ATOM 3450 N N . GLN B 1 97 ? 2.506 25.391 8.062 1 98.5 97 GLN B N 1
ATOM 3451 C CA . GLN B 1 97 ? 2.98 26.359 7.082 1 98.5 97 GLN B CA 1
ATOM 3452 C C . GLN B 1 97 ? 3.234 27.719 7.73 1 98.5 97 GLN B C 1
ATOM 3454 O O . GLN B 1 97 ? 4.266 28.344 7.488 1 98.5 97 GLN B O 1
ATOM 3459 N N . PHE B 1 98 ? 2.305 28.156 8.57 1 98.5 98 PHE B N 1
ATOM 3460 C CA . PHE B 1 98 ? 2.457 29.453 9.234 1 98.5 98 PHE B CA 1
ATOM 3461 C C . PHE B 1 98 ? 3.701 29.453 10.117 1 98.5 98 PHE B C 1
ATOM 3463 O O . PHE B 1 98 ? 4.469 30.422 10.109 1 98.5 98 PHE B O 1
ATOM 3470 N N . LEU B 1 99 ? 3.852 28.391 10.828 1 97.81 99 LEU B N 1
ATOM 3471 C CA . LEU B 1 99 ? 5 28.328 11.727 1 97.81 99 LEU B CA 1
ATOM 3472 C C . LEU B 1 99 ? 6.305 28.312 10.945 1 97.81 99 LEU B C 1
ATOM 3474 O O . LEU B 1 99 ? 7.336 28.781 11.43 1 97.81 99 LEU B O 1
ATOM 3478 N N . ARG B 1 100 ? 6.289 27.844 9.758 1 97.94 100 ARG B N 1
ATOM 3479 C CA . ARG B 1 100 ? 7.496 27.75 8.938 1 97.94 100 ARG B CA 1
ATOM 3480 C C . ARG B 1 100 ? 7.723 29.031 8.156 1 97.94 100 ARG B C 1
ATOM 3482 O O . ARG B 1 100 ? 8.727 29.172 7.453 1 97.94 100 ARG B O 1
ATOM 3489 N N . GLY B 1 101 ? 6.703 29.906 8.164 1 97.5 101 GLY B N 1
ATOM 3490 C CA . GLY B 1 101 ? 6.984 31.219 7.625 1 97.5 101 GLY B CA 1
ATOM 3491 C C . GLY B 1 101 ? 6.043 31.609 6.504 1 97.5 101 GLY B C 1
ATOM 3492 O O . GLY B 1 101 ? 6.105 32.75 6 1 97.5 101 GLY B O 1
ATOM 3493 N N . VAL B 1 102 ? 5.191 30.719 6.109 1 98.19 102 VAL B N 1
ATOM 3494 C CA . VAL B 1 102 ? 4.176 31.109 5.141 1 98.19 102 VAL B CA 1
ATOM 3495 C C . VAL B 1 102 ? 3.262 32.156 5.754 1 98.19 102 VAL B C 1
ATOM 3497 O O . VAL B 1 102 ? 2.736 31.984 6.855 1 98.19 102 VAL B O 1
ATOM 3500 N N . THR B 1 103 ? 3.07 33.25 5.078 1 98 103 THR B N 1
ATOM 3501 C CA . THR B 1 103 ? 2.229 34.281 5.629 1 98 103 THR B CA 1
ATOM 3502 C C . THR B 1 103 ? 0.751 33.969 5.445 1 98 103 THR B C 1
ATOM 3504 O O . THR B 1 103 ? 0.387 33.219 4.543 1 98 103 THR B O 1
ATOM 3507 N N . MET B 1 104 ? -0.057 34.5 6.328 1 98.5 104 MET B N 1
ATOM 3508 C CA . MET B 1 104 ? -1.499 34.312 6.195 1 98.5 104 MET B CA 1
ATOM 3509 C C . MET B 1 104 ? -2.014 34.906 4.902 1 98.5 104 MET B C 1
ATOM 3511 O O . MET B 1 104 ? -2.953 34.406 4.293 1 98.5 104 MET B O 1
ATOM 3515 N N . THR B 1 105 ? -1.379 36 4.449 1 98.12 105 THR B N 1
ATOM 3516 C CA . THR B 1 105 ? -1.729 36.625 3.176 1 98.12 105 THR B CA 1
ATOM 3517 C C . THR B 1 105 ? -1.485 35.656 2.018 1 98.12 105 THR B C 1
ATOM 3519 O O . THR B 1 105 ? -2.332 35.5 1.133 1 98.12 105 THR B O 1
ATOM 3522 N N . GLU B 1 106 ? -0.392 35 2.01 1 97.81 106 GLU B N 1
ATOM 3523 C CA . GLU B 1 106 ? -0.091 34 0.989 1 97.81 106 GLU B CA 1
ATOM 3524 C C . GLU B 1 106 ? -1.133 32.906 0.983 1 97.81 106 GLU B C 1
ATOM 3526 O O . GLU B 1 106 ? -1.59 32.469 -0.081 1 97.81 106 GLU B O 1
ATOM 3531 N N . SER B 1 107 ? -1.447 32.438 2.168 1 97.88 107 SER B N 1
ATOM 3532 C CA . SER B 1 107 ? -2.467 31.406 2.287 1 97.88 107 SER B CA 1
ATOM 3533 C C . SER B 1 107 ? -3.805 31.875 1.728 1 97.88 107 SER B C 1
ATOM 3535 O O . SER B 1 107 ? -4.48 31.141 1.009 1 97.88 107 SER B O 1
ATOM 3537 N N . LEU B 1 108 ? -4.199 33.094 2.051 1 98 108 LEU B N 1
ATOM 3538 C CA . LEU B 1 108 ? -5.457 33.656 1.571 1 98 108 LEU B CA 1
ATOM 3539 C C . LEU B 1 108 ? -5.434 33.844 0.056 1 98 108 LEU B C 1
ATOM 3541 O O . LEU B 1 108 ? -6.449 33.625 -0.614 1 98 108 LEU B O 1
ATOM 3545 N N . LEU B 1 109 ? -4.328 34.219 -0.481 1 96.44 109 LEU B N 1
ATOM 3546 C CA . LEU B 1 109 ? -4.195 34.312 -1.931 1 96.44 109 LEU B CA 1
ATOM 3547 C C . LEU B 1 109 ? -4.465 32.969 -2.588 1 96.44 109 LEU B C 1
ATOM 3549 O O . LEU B 1 109 ? -5.266 32.875 -3.52 1 96.44 109 LEU B O 1
ATOM 3553 N N . TYR B 1 110 ? -3.865 31.938 -2.088 1 95.5 110 TYR B N 1
ATOM 3554 C CA . TYR B 1 110 ? -4.062 30.609 -2.627 1 95.5 110 TYR B CA 1
ATOM 3555 C C . TYR B 1 110 ? -5.535 30.203 -2.582 1 95.5 110 TYR B C 1
ATOM 3557 O O . TYR B 1 110 ? -6.109 29.812 -3.598 1 95.5 110 TYR B O 1
ATOM 3565 N N . TRP B 1 111 ? -6.121 30.375 -1.455 1 95.81 111 TRP B N 1
ATOM 3566 C CA . TRP B 1 111 ? -7.508 29.969 -1.292 1 95.81 111 TRP B CA 1
ATOM 3567 C C . TRP B 1 111 ? -8.453 30.922 -2.016 1 95.81 111 TRP B C 1
ATOM 3569 O O . TRP B 1 111 ? -9.617 30.594 -2.238 1 95.81 111 TRP B O 1
ATOM 3579 N N . GLY B 1 112 ? -7.945 32.094 -2.342 1 93.62 112 GLY B N 1
ATOM 3580 C CA . GLY B 1 112 ? -8.688 33.031 -3.17 1 93.62 112 GLY B CA 1
ATOM 3581 C C . GLY B 1 112 ? -8.562 32.719 -4.652 1 93.62 112 GLY B C 1
ATOM 3582 O O . GLY B 1 112 ? -9.156 33.438 -5.477 1 93.62 112 GLY B O 1
ATOM 3583 N N . GLY B 1 113 ? -7.797 31.781 -5.016 1 91.19 113 GLY B N 1
ATOM 3584 C CA . GLY B 1 113 ? -7.656 31.375 -6.406 1 91.19 113 GLY B CA 1
ATOM 3585 C C . GLY B 1 113 ? -6.457 32 -7.09 1 91.19 113 GLY B C 1
ATOM 3586 O O . GLY B 1 113 ? -6.371 32 -8.32 1 91.19 113 GLY B O 1
ATOM 3587 N N . ASP B 1 114 ? -5.574 32.562 -6.332 1 91.31 114 ASP B N 1
ATOM 3588 C CA . ASP B 1 114 ? -4.383 33.25 -6.84 1 91.31 114 ASP B CA 1
ATOM 3589 C C . ASP B 1 114 ? -3.125 32.438 -6.539 1 91.31 114 ASP B C 1
ATOM 3591 O O . ASP B 1 114 ? -2.658 32.406 -5.398 1 91.31 114 ASP B O 1
ATOM 3595 N N . GLU B 1 115 ? -2.459 31.844 -7.547 1 88.31 115 GLU B N 1
ATOM 3596 C CA . GLU B 1 115 ? -1.342 30.922 -7.379 1 88.31 115 GLU B CA 1
ATOM 3597 C C . GLU B 1 115 ? -0.09 31.656 -6.898 1 88.31 115 GLU B C 1
ATOM 3599 O O . GLU B 1 115 ? 0.879 31.016 -6.477 1 88.31 115 GLU B O 1
ATOM 3604 N N . ARG B 1 116 ? -0.105 33.031 -7.012 1 89.5 116 ARG B N 1
ATOM 3605 C CA . ARG B 1 116 ? 0.997 33.781 -6.426 1 89.5 116 ARG B CA 1
ATOM 3606 C C . ARG B 1 116 ? 1.137 33.5 -4.938 1 89.5 116 ARG B C 1
ATOM 3608 O O . ARG B 1 116 ? 2.207 33.688 -4.355 1 89.5 116 ARG B O 1
ATOM 3615 N N . GLY B 1 117 ? 0.037 32.875 -4.332 1 92.88 117 GLY B N 1
ATOM 3616 C CA . GLY B 1 117 ? 0.026 32.469 -2.938 1 92.88 117 GLY B CA 1
ATOM 3617 C C . GLY B 1 117 ? 0.901 31.25 -2.668 1 92.88 117 GLY B C 1
ATOM 3618 O O . GLY B 1 117 ? 1.214 30.953 -1.514 1 92.88 117 GLY B O 1
ATOM 3619 N N . SER B 1 118 ? 1.254 30.594 -3.691 1 93.06 118 SER B N 1
ATOM 3620 C CA . SER B 1 118 ? 2.074 29.391 -3.537 1 93.06 118 SER B CA 1
ATOM 3621 C C . SER B 1 118 ? 3.559 29.719 -3.656 1 93.06 118 SER B C 1
ATOM 3623 O O . SER B 1 118 ? 4.406 28.844 -3.482 1 93.06 118 SER B O 1
ATOM 3625 N N . ASP B 1 119 ? 3.861 30.906 -4.039 1 92.81 119 ASP B N 1
ATOM 3626 C CA . ASP B 1 119 ? 5.242 31.375 -4.117 1 92.81 119 ASP B CA 1
ATOM 3627 C C . ASP B 1 119 ? 5.707 31.953 -2.781 1 92.81 119 ASP B C 1
ATOM 3629 O O . ASP B 1 119 ? 5.863 33.156 -2.648 1 92.81 119 ASP B O 1
ATOM 3633 N N . PHE B 1 120 ? 6.035 31.078 -1.864 1 95.38 120 PHE B N 1
ATOM 3634 C CA . PHE B 1 120 ? 6.324 31.469 -0.489 1 95.38 120 PHE B CA 1
ATOM 3635 C C . PHE B 1 120 ? 7.609 32.281 -0.416 1 95.38 120 PHE B C 1
ATOM 3637 O O . PHE B 1 120 ? 8.656 31.859 -0.9 1 95.38 120 PHE B O 1
ATOM 3644 N N . ALA B 1 121 ? 7.551 33.344 0.232 1 94.62 121 ALA B N 1
ATOM 3645 C CA . ALA B 1 121 ? 8.711 34.219 0.335 1 94.62 121 ALA B CA 1
ATOM 3646 C C . ALA B 1 121 ? 9.727 33.688 1.344 1 94.62 121 ALA B C 1
ATOM 3648 O O . ALA B 1 121 ? 10.93 33.688 1.083 1 94.62 121 ALA B O 1
ATOM 3649 N N . ALA B 1 122 ? 9.234 33.25 2.457 1 94.75 122 ALA B N 1
ATOM 3650 C CA . ALA B 1 122 ? 10.117 32.844 3.549 1 94.75 122 ALA B CA 1
ATOM 3651 C C . ALA B 1 122 ? 10.344 31.328 3.531 1 94.75 122 ALA B C 1
ATOM 3653 O O . ALA B 1 122 ? 11.469 30.859 3.76 1 94.75 122 ALA B O 1
ATOM 3654 N N . ALA B 1 123 ? 9.328 30.562 3.244 1 94.75 123 ALA B N 1
ATOM 3655 C CA . ALA B 1 123 ? 9.414 29.109 3.197 1 94.75 123 ALA B CA 1
ATOM 3656 C C . ALA B 1 123 ? 9.742 28.625 1.788 1 94.75 123 ALA B C 1
ATOM 3658 O O . ALA B 1 123 ? 9 27.812 1.214 1 94.75 123 ALA B O 1
ATOM 3659 N N . ARG B 1 124 ? 10.883 28.922 1.285 1 93.38 124 ARG B N 1
ATOM 3660 C CA . ARG B 1 124 ? 11.234 28.781 -0.123 1 93.38 124 ARG B CA 1
ATOM 3661 C C . ARG B 1 124 ? 11.43 27.312 -0.49 1 93.38 124 ARG B C 1
ATOM 3663 O O . ARG B 1 124 ? 11.227 26.922 -1.644 1 93.38 124 ARG B O 1
ATOM 3670 N N . LEU B 1 125 ? 11.766 26.547 0.487 1 95.75 125 LEU B N 1
ATOM 3671 C CA . LEU B 1 125 ? 12.078 25.141 0.204 1 95.75 125 LEU B CA 1
ATOM 3672 C C . LEU B 1 125 ? 10.836 24.281 0.302 1 95.75 125 LEU B C 1
ATOM 3674 O O . LEU B 1 125 ? 10.805 23.156 -0.223 1 95.75 125 LEU B O 1
ATOM 3678 N N . ASP B 1 126 ? 9.828 24.75 1.048 1 97.81 126 ASP B N 1
ATOM 3679 C CA . ASP B 1 126 ? 8.609 23.969 1.274 1 97.81 126 ASP B CA 1
ATOM 3680 C C . ASP B 1 126 ? 7.754 23.922 0.013 1 97.81 126 ASP B C 1
ATOM 3682 O O . ASP B 1 126 ? 7.805 24.828 -0.821 1 97.81 126 ASP B O 1
ATOM 3686 N N . PHE B 1 127 ? 7.039 22.859 -0.146 1 97.19 127 PHE B N 1
ATOM 3687 C CA . PHE B 1 127 ? 6.18 22.688 -1.308 1 97.19 127 PHE B CA 1
ATOM 3688 C C . PHE B 1 127 ? 4.809 23.312 -1.063 1 97.19 127 PHE B C 1
ATOM 3690 O O . PHE B 1 127 ? 4.395 23.484 0.085 1 97.19 127 PHE B O 1
ATOM 3697 N N . PRO B 1 128 ? 4.109 23.672 -2.148 1 94.56 128 PRO B N 1
ATOM 3698 C CA . PRO B 1 128 ? 2.752 24.203 -2.002 1 94.56 128 PRO B CA 1
ATOM 3699 C C . PRO B 1 128 ? 1.749 23.141 -1.556 1 94.56 128 PRO B C 1
ATOM 3701 O O . PRO B 1 128 ? 2.1 21.969 -1.439 1 94.56 128 PRO B O 1
ATOM 3704 N N . ASN B 1 129 ? 0.572 23.578 -1.309 1 94.38 129 ASN B N 1
ATOM 3705 C CA . ASN B 1 129 ? -0.512 22.688 -0.918 1 94.38 129 ASN B CA 1
ATOM 3706 C C . ASN B 1 129 ? -0.736 21.594 -1.956 1 94.38 129 ASN B C 1
ATOM 3708 O O . ASN B 1 129 ? -0.659 21.844 -3.16 1 94.38 129 ASN B O 1
ATOM 3712 N N . CYS B 1 130 ? -0.908 20.453 -1.437 1 92.81 130 CYS B N 1
ATOM 3713 C CA . CYS B 1 130 ? -1.377 19.359 -2.273 1 92.81 130 CYS B CA 1
ATOM 3714 C C . CYS B 1 130 ? -2.844 19.047 -1.997 1 92.81 130 CYS B C 1
ATOM 3716 O O . CYS B 1 130 ? -3.197 18.641 -0.892 1 92.81 130 CYS B O 1
ATOM 3718 N N . VAL B 1 131 ? -3.637 19.172 -3 1 87.31 131 VAL B N 1
ATOM 3719 C CA . VAL B 1 131 ? -5.074 18.984 -2.834 1 87.31 131 VAL B CA 1
ATOM 3720 C C . VAL B 1 131 ? -5.43 17.516 -3.057 1 87.31 131 VAL B C 1
ATOM 3722 O O . VAL B 1 131 ? -6.203 16.922 -2.291 1 87.31 131 VAL B O 1
ATOM 3725 N N . PRO B 1 132 ? -4.848 16.953 -4.172 1 85.62 132 PRO B N 1
ATOM 3726 C CA . PRO B 1 132 ? -5.066 15.5 -4.234 1 85.62 132 PRO B CA 1
ATOM 3727 C C . PRO B 1 132 ? -4.484 14.766 -3.027 1 85.62 132 PRO B C 1
ATOM 3729 O O . PRO B 1 132 ? -3.408 15.117 -2.543 1 85.62 132 PRO B O 1
ATOM 3732 N N . ILE B 1 133 ? -5.246 13.75 -2.654 1 84.75 133 ILE B N 1
ATOM 3733 C CA . ILE B 1 133 ? -4.836 13.117 -1.408 1 84.75 133 ILE B CA 1
ATOM 3734 C C . ILE B 1 133 ? -3.744 12.086 -1.689 1 84.75 133 ILE B C 1
ATOM 3736 O O . ILE B 1 133 ? -3.859 11.289 -2.625 1 84.75 133 ILE B O 1
ATOM 3740 N N . GLY B 1 134 ? -2.541 12.219 -1.135 1 91.38 134 GLY B N 1
ATOM 3741 C CA . GLY B 1 134 ? -1.494 11.211 -1.164 1 91.38 134 GLY B CA 1
ATOM 3742 C C . GLY B 1 134 ? -0.344 11.57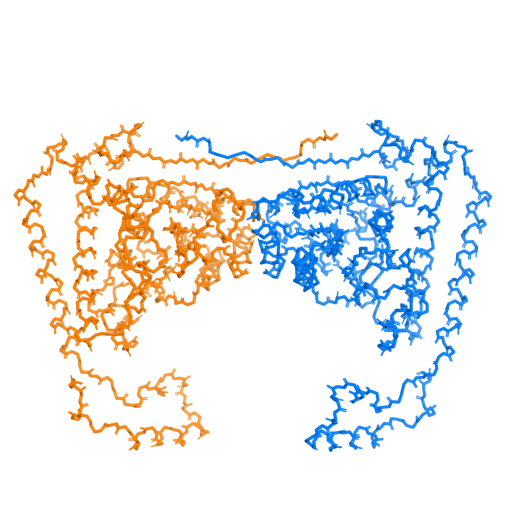 -2.084 1 91.38 134 GLY B C 1
ATOM 3743 O O . GLY B 1 134 ? 0.76 11.039 -1.943 1 91.38 134 GLY B O 1
ATOM 3744 N N . THR B 1 135 ? -0.536 12.492 -3.051 1 93.06 135 THR B N 1
ATOM 3745 C CA . THR B 1 135 ? 0.47 12.805 -4.059 1 93.06 135 THR B CA 1
ATOM 3746 C C . THR B 1 135 ? 1.72 13.398 -3.412 1 93.06 135 THR B C 1
ATOM 3748 O O . THR B 1 135 ? 2.836 13.172 -3.883 1 93.06 135 THR B O 1
ATOM 3751 N N . GLN B 1 136 ? 1.51 14.164 -2.371 1 95.56 136 GLN B N 1
ATOM 3752 C CA . GLN B 1 136 ? 2.637 14.836 -1.733 1 95.56 136 GLN B CA 1
ATOM 3753 C C . GLN B 1 136 ? 3.627 13.828 -1.16 1 95.56 136 GLN B C 1
ATOM 3755 O O . GLN B 1 136 ? 4.812 14.133 -1.003 1 95.56 136 GLN B O 1
ATOM 3760 N N . VAL B 1 137 ? 3.154 12.617 -0.874 1 97.69 137 VAL B N 1
ATOM 3761 C CA . VAL B 1 137 ? 4.066 11.609 -0.343 1 97.69 137 VAL B CA 1
ATOM 3762 C C . VAL B 1 137 ? 5.059 11.188 -1.424 1 97.69 137 VAL B C 1
ATOM 3764 O O . VAL B 1 137 ? 6.234 10.961 -1.14 1 97.69 137 VAL B O 1
ATOM 3767 N N . CYS B 1 138 ? 4.586 11.055 -2.664 1 97.38 138 CYS B N 1
ATOM 3768 C CA . CYS B 1 138 ? 5.477 10.734 -3.777 1 97.38 138 CYS B CA 1
ATOM 3769 C C . CYS B 1 138 ? 6.531 11.82 -3.957 1 97.38 138 CYS B C 1
ATOM 3771 O O . CYS B 1 138 ? 7.715 11.516 -4.125 1 97.38 138 CYS B O 1
ATOM 3773 N N . HIS B 1 139 ? 6.098 13.125 -3.939 1 97.94 139 HIS B N 1
ATOM 3774 C CA . HIS B 1 139 ? 7.031 14.242 -4.051 1 97.94 139 HIS B CA 1
ATOM 3775 C C . HIS B 1 139 ? 8.07 14.195 -2.938 1 97.94 139 HIS B C 1
ATOM 3777 O O . HIS B 1 139 ? 9.266 14.391 -3.189 1 97.94 139 HIS B O 1
ATOM 3783 N N . ALA B 1 140 ? 7.594 13.977 -1.761 1 98.75 140 ALA B N 1
ATOM 3784 C CA . ALA B 1 140 ? 8.477 13.945 -0.597 1 98.75 140 ALA B CA 1
ATOM 3785 C C . ALA B 1 140 ? 9.5 12.82 -0.716 1 98.75 140 ALA B C 1
ATOM 3787 O O . ALA B 1 140 ? 10.672 13.008 -0.381 1 98.75 140 ALA B O 1
ATOM 3788 N N . ALA B 1 141 ? 9.047 11.648 -1.124 1 98.38 141 ALA B N 1
ATOM 3789 C CA . ALA B 1 141 ? 9.953 10.516 -1.308 1 98.38 141 ALA B CA 1
ATOM 3790 C C . ALA B 1 141 ? 11.047 10.852 -2.32 1 98.38 141 ALA B C 1
ATOM 3792 O O . ALA B 1 141 ? 12.219 10.523 -2.115 1 98.38 141 ALA B O 1
ATOM 3793 N N . GLY B 1 142 ? 10.594 11.469 -3.422 1 98.19 142 GLY B N 1
ATOM 3794 C CA . GLY B 1 142 ? 11.578 11.898 -4.406 1 98.19 142 GLY B CA 1
ATOM 3795 C C . GLY B 1 142 ? 12.602 12.867 -3.842 1 98.19 142 GLY B C 1
ATOM 3796 O O . GLY B 1 142 ? 13.797 12.727 -4.09 1 98.19 142 GLY B O 1
ATOM 3797 N N . ALA B 1 143 ? 12.133 13.875 -3.133 1 98.62 143 ALA B N 1
ATOM 3798 C CA . ALA B 1 143 ? 13.023 14.859 -2.52 1 98.62 143 ALA B CA 1
ATOM 3799 C C . ALA B 1 143 ? 13.961 14.195 -1.513 1 98.62 143 ALA B C 1
ATOM 3801 O O . ALA B 1 143 ? 15.164 14.469 -1.498 1 98.62 143 ALA B O 1
ATOM 3802 N N . ALA B 1 144 ? 13.414 13.359 -0.659 1 98.75 144 ALA B N 1
ATOM 3803 C CA . ALA B 1 144 ? 14.219 12.648 0.335 1 98.75 144 ALA B CA 1
ATOM 3804 C C . ALA B 1 144 ? 15.336 11.852 -0.331 1 98.75 144 ALA B C 1
ATOM 3806 O O . ALA B 1 144 ? 16.469 11.852 0.144 1 98.75 144 ALA B O 1
ATOM 3807 N N . TYR B 1 145 ? 14.961 11.203 -1.371 1 97.69 145 TYR B N 1
ATOM 3808 C CA . TYR B 1 145 ? 15.961 10.438 -2.102 1 97.69 145 TYR B CA 1
ATOM 3809 C C . TYR B 1 145 ? 17.047 11.352 -2.66 1 97.69 145 TYR B C 1
ATOM 3811 O O . TYR B 1 145 ? 18.234 11.008 -2.645 1 97.69 145 TYR B O 1
ATOM 3819 N N . ALA B 1 146 ? 16.641 12.5 -3.217 1 98 146 ALA B N 1
ATOM 3820 C CA . ALA B 1 146 ? 17.609 13.477 -3.713 1 98 146 ALA B CA 1
ATOM 3821 C C . ALA B 1 146 ? 18.562 13.906 -2.609 1 98 146 ALA B C 1
ATOM 3823 O O . ALA B 1 146 ? 19.766 14.047 -2.846 1 98 146 ALA B O 1
ATOM 3824 N N . PHE B 1 147 ? 18.031 14.203 -1.362 1 98.44 147 PHE B N 1
ATOM 3825 C CA . PHE B 1 147 ? 18.875 14.57 -0.236 1 98.44 147 PHE B CA 1
ATOM 3826 C C . PHE B 1 147 ? 19.922 13.484 0.029 1 98.44 147 PHE B C 1
ATOM 3828 O O . PHE B 1 147 ? 21.109 13.789 0.215 1 98.44 147 PHE B O 1
ATOM 3835 N N . ALA B 1 148 ? 19.469 12.227 0.048 1 96.94 148 ALA B N 1
ATOM 3836 C CA . ALA B 1 148 ? 20.359 11.102 0.293 1 96.94 148 ALA B CA 1
ATOM 3837 C C . ALA B 1 148 ? 21.453 11.016 -0.774 1 96.94 148 ALA B C 1
ATOM 3839 O O . ALA B 1 148 ? 22.641 10.852 -0.455 1 96.94 148 ALA B O 1
ATOM 3840 N N . LEU B 1 149 ? 21.078 11.148 -1.979 1 96.75 149 LEU B N 1
ATOM 3841 C CA . LEU B 1 149 ? 22.016 11.055 -3.096 1 96.75 149 LEU B CA 1
ATOM 3842 C C . LEU B 1 149 ? 23.062 12.156 -3.018 1 96.75 149 LEU B C 1
ATOM 3844 O O . LEU B 1 149 ? 24.234 11.938 -3.373 1 96.75 149 LEU B O 1
ATOM 3848 N N . ARG B 1 150 ? 22.656 13.281 -2.541 1 97.62 150 ARG B N 1
ATOM 3849 C CA . ARG B 1 150 ? 23.531 14.438 -2.496 1 97.62 150 ARG B CA 1
ATOM 3850 C C . ARG B 1 150 ? 24.281 14.5 -1.17 1 97.62 150 ARG B C 1
ATOM 3852 O O . ARG B 1 150 ? 25.094 15.414 -0.948 1 97.62 150 ARG B O 1
ATOM 3859 N N . GLY B 1 151 ? 23.984 13.633 -0.251 1 97.06 151 GLY B N 1
ATOM 3860 C CA . GLY B 1 151 ? 24.641 13.602 1.049 1 97.06 151 GLY B CA 1
ATOM 3861 C C . GLY B 1 151 ? 24.25 14.766 1.938 1 97.06 151 GLY B C 1
ATOM 3862 O O . GLY B 1 151 ? 25.062 15.266 2.719 1 97.06 151 GLY B O 1
ATOM 3863 N N . GLU B 1 152 ? 23.047 15.312 1.7 1 97.5 152 GLU B N 1
ATOM 3864 C CA . GLU B 1 152 ? 22.562 16.422 2.502 1 97.5 152 GLU B CA 1
ATOM 3865 C C . GLU B 1 152 ? 21.859 15.93 3.766 1 97.5 152 GLU B C 1
ATOM 3867 O O . GLU B 1 152 ? 21.047 15.016 3.707 1 97.5 152 GLU B O 1
ATOM 3872 N N . ALA B 1 153 ? 22.188 16.531 4.859 1 97.31 153 ALA B N 1
ATOM 3873 C CA . ALA B 1 153 ? 21.562 16.172 6.129 1 97.31 153 ALA B CA 1
ATOM 3874 C C . ALA B 1 153 ? 20.219 16.891 6.289 1 97.31 153 ALA B C 1
ATOM 3876 O O . ALA B 1 153 ? 20 17.594 7.27 1 97.31 153 ALA B O 1
ATOM 3877 N N . ARG B 1 154 ? 19.344 16.672 5.301 1 97.94 154 ARG B N 1
ATOM 3878 C CA . ARG B 1 154 ? 18 17.234 5.266 1 97.94 154 ARG B CA 1
ATOM 3879 C C . ARG B 1 154 ? 16.953 16.141 5.312 1 97.94 154 ARG B C 1
ATOM 3881 O O . ARG B 1 154 ? 17.25 14.969 5.035 1 97.94 154 ARG B O 1
ATOM 3888 N N . VAL B 1 155 ? 15.82 16.531 5.719 1 98.88 155 VAL B N 1
ATOM 3889 C CA . VAL B 1 155 ? 14.719 15.578 5.84 1 98.88 155 VAL B CA 1
ATOM 3890 C C . VAL B 1 155 ? 13.484 16.125 5.133 1 98.88 155 VAL B C 1
ATOM 3892 O O . VAL B 1 155 ? 13.188 17.328 5.227 1 98.88 155 VAL B O 1
ATOM 3895 N N . ALA B 1 156 ? 12.828 15.242 4.336 1 98.94 156 ALA B N 1
ATOM 3896 C CA . ALA B 1 156 ? 11.5 15.555 3.805 1 98.94 156 ALA B CA 1
ATOM 3897 C C . ALA B 1 156 ? 10.406 15.156 4.789 1 98.94 156 ALA B C 1
ATOM 3899 O O . ALA B 1 156 ? 10.422 14.039 5.316 1 98.94 156 ALA B O 1
ATOM 3900 N N . VAL B 1 157 ? 9.508 16.047 5.094 1 98.94 157 VAL B N 1
ATOM 3901 C CA . VAL B 1 157 ? 8.375 15.773 5.969 1 98.94 157 VAL B CA 1
ATOM 3902 C C . VAL B 1 157 ? 7.066 15.906 5.188 1 98.94 157 VAL B C 1
ATOM 3904 O O . VAL B 1 157 ? 6.699 17 4.766 1 98.94 157 VAL B O 1
ATOM 3907 N N . ALA B 1 158 ? 6.418 14.789 5.02 1 98.88 158 ALA B N 1
ATOM 3908 C CA . ALA B 1 158 ? 5.141 14.781 4.309 1 98.88 158 ALA B CA 1
ATOM 3909 C C . ALA B 1 158 ? 3.973 14.656 5.281 1 98.88 158 ALA B C 1
ATOM 3911 O O . ALA B 1 158 ? 3.998 13.82 6.188 1 98.88 158 ALA B O 1
ATOM 3912 N N . MET B 1 159 ? 2.979 15.492 5.09 1 98.69 159 MET B N 1
ATOM 3913 C CA . MET B 1 159 ? 1.753 15.414 5.879 1 98.69 159 MET B CA 1
ATOM 3914 C C . MET B 1 159 ? 0.561 15.055 5.004 1 98.69 159 MET B C 1
ATOM 3916 O O . MET B 1 159 ? 0.413 15.578 3.898 1 98.69 159 MET B O 1
ATOM 3920 N N . LEU B 1 160 ? -0.261 14.117 5.461 1 98 160 LEU B N 1
ATOM 3921 C CA . LEU B 1 160 ? -1.47 13.727 4.742 1 98 160 LEU B CA 1
ATOM 3922 C C . LEU B 1 160 ? -2.559 13.281 5.711 1 98 160 LEU B C 1
ATOM 3924 O O . LEU B 1 160 ? -2.283 13.016 6.883 1 98 160 LEU B O 1
ATOM 3928 N N . GLY B 1 161 ? -3.75 13.289 5.211 1 97.31 161 GLY B N 1
ATOM 3929 C CA . GLY B 1 161 ? -4.875 12.828 6.012 1 97.31 161 GLY B CA 1
ATOM 3930 C C . GLY B 1 161 ? -5.031 11.32 6.012 1 97.31 161 GLY B C 1
ATOM 3931 O O . GLY B 1 161 ? -4.395 10.625 5.219 1 97.31 161 GLY B O 1
ATOM 3932 N N . ASP B 1 162 ? -5.91 10.852 6.918 1 97.31 162 ASP B N 1
ATOM 3933 C CA . ASP B 1 162 ? -6.191 9.422 7.016 1 97.31 162 ASP B CA 1
ATOM 3934 C C . ASP B 1 162 ? -6.691 8.867 5.684 1 97.31 162 ASP B C 1
ATOM 3936 O O . ASP B 1 162 ? -6.305 7.77 5.277 1 97.31 162 ASP B O 1
ATOM 3940 N N . GLY B 1 163 ? -7.523 9.602 5.02 1 96 163 GLY B N 1
ATOM 3941 C CA . GLY B 1 163 ? -8.039 9.148 3.738 1 96 163 GLY B CA 1
ATOM 3942 C C . GLY B 1 163 ? -6.945 8.867 2.723 1 96 163 GLY B C 1
ATOM 3943 O O . GLY B 1 163 ? -7.051 7.926 1.933 1 96 163 GLY B O 1
ATOM 3944 N N . GLY B 1 164 ? -5.941 9.664 2.732 1 96.38 164 GLY B N 1
ATOM 3945 C CA . GLY B 1 164 ? -4.844 9.531 1.789 1 96.38 164 GLY B CA 1
ATOM 3946 C C . GLY B 1 164 ? -4.059 8.242 1.972 1 96.38 164 GLY B C 1
ATOM 3947 O O . GLY B 1 164 ? -3.318 7.828 1.076 1 96.38 164 GLY B O 1
ATOM 3948 N N . THR B 1 165 ? -4.207 7.555 3.111 1 97.31 165 THR B N 1
ATOM 3949 C CA . THR B 1 165 ? -3.43 6.355 3.414 1 97.31 165 THR B CA 1
ATOM 3950 C C . THR B 1 165 ? -4.02 5.137 2.709 1 97.31 165 THR B C 1
ATOM 3952 O O . THR B 1 165 ? -3.477 4.035 2.807 1 97.31 165 THR B O 1
ATOM 3955 N N . SER B 1 166 ? -5.102 5.309 2.004 1 95.62 166 SER B N 1
ATOM 3956 C CA . SER B 1 166 ? -5.703 4.223 1.235 1 95.62 166 SER B CA 1
ATOM 3957 C C . SER B 1 166 ? -5.281 4.281 -0.229 1 95.62 166 SER B C 1
ATOM 3959 O O . SER B 1 166 ? -5.605 3.385 -1.011 1 95.62 166 SER B O 1
ATOM 3961 N N . LYS B 1 167 ? -4.586 5.305 -0.579 1 94.06 167 LYS B N 1
ATOM 3962 C CA . LYS B 1 167 ? -4.176 5.496 -1.967 1 94.06 167 LYS B CA 1
ATOM 3963 C C . LYS B 1 167 ? -2.906 4.711 -2.279 1 94.06 167 LYS B C 1
ATOM 3965 O O . LYS B 1 167 ? -2.021 4.59 -1.429 1 94.06 167 LYS B O 1
ATOM 3970 N N . GLY B 1 168 ? -2.766 4.281 -3.521 1 95.19 168 GLY B N 1
ATOM 3971 C CA . GLY B 1 168 ? -1.571 3.59 -3.98 1 95.19 168 GLY B CA 1
ATOM 3972 C C . GLY B 1 168 ? -0.32 4.445 -3.902 1 95.19 168 GLY B C 1
ATOM 3973 O O . GLY B 1 168 ? 0.764 3.941 -3.598 1 95.19 168 GLY B O 1
ATOM 3974 N N . ASP B 1 169 ? -0.453 5.707 -4.133 1 94.81 169 ASP B N 1
ATOM 3975 C CA . ASP B 1 169 ? 0.66 6.648 -4.074 1 94.81 169 ASP B CA 1
ATOM 3976 C C . ASP B 1 169 ? 1.344 6.605 -2.709 1 94.81 169 ASP B C 1
ATOM 3978 O O . ASP B 1 169 ? 2.574 6.617 -2.625 1 94.81 169 ASP B O 1
ATOM 3982 N N . PHE B 1 170 ? 0.501 6.555 -1.79 1 97.69 170 PHE B N 1
ATOM 3983 C CA . PHE B 1 170 ? 0.982 6.516 -0.414 1 97.69 170 PHE B CA 1
ATOM 3984 C C . PHE B 1 170 ? 1.854 5.285 -0.18 1 97.69 170 PHE B C 1
ATOM 3986 O O . PHE B 1 170 ? 2.977 5.398 0.316 1 97.69 170 PHE B O 1
ATOM 3993 N N . TYR B 1 171 ? 1.458 4.16 -0.58 1 97.44 171 TYR B N 1
ATOM 3994 C CA . TYR B 1 171 ? 2.156 2.9 -0.347 1 97.44 171 TYR B CA 1
ATOM 3995 C C . TYR B 1 171 ? 3.42 2.811 -1.196 1 97.44 171 TYR B C 1
ATOM 3997 O O . TYR B 1 171 ? 4.469 2.377 -0.716 1 97.44 171 TYR B O 1
ATOM 4005 N N . GLU B 1 172 ? 3.318 3.15 -2.43 1 97.56 172 GLU B N 1
ATOM 4006 C CA . GLU B 1 172 ? 4.465 3.078 -3.332 1 97.56 172 GLU B CA 1
ATOM 4007 C C . GLU B 1 172 ? 5.594 3.99 -2.859 1 97.56 172 GLU B C 1
ATOM 4009 O O . GLU B 1 172 ? 6.758 3.586 -2.844 1 97.56 172 GLU B O 1
ATOM 4014 N N . ALA B 1 173 ? 5.199 5.23 -2.512 1 98.12 173 ALA B N 1
ATOM 4015 C CA . ALA B 1 173 ? 6.191 6.195 -2.043 1 98.12 173 ALA B CA 1
ATOM 4016 C C . ALA B 1 173 ? 6.852 5.719 -0.752 1 98.12 173 ALA B C 1
ATOM 4018 O O . ALA B 1 173 ? 8.07 5.805 -0.604 1 98.12 173 ALA B O 1
ATOM 4019 N N . MET B 1 174 ? 6.02 5.254 0.151 1 98.31 174 MET B N 1
ATOM 4020 C CA . MET B 1 174 ? 6.531 4.75 1.422 1 98.31 174 MET B CA 1
ATOM 4021 C C . MET B 1 174 ? 7.457 3.557 1.2 1 98.31 174 MET B C 1
ATOM 4023 O O . MET B 1 174 ? 8.523 3.471 1.81 1 98.31 174 MET B O 1
ATOM 4027 N N . ASN B 1 175 ? 7.082 2.639 0.335 1 98.12 175 ASN B N 1
ATOM 4028 C CA . ASN B 1 175 ? 7.898 1.475 0.01 1 98.12 175 ASN B CA 1
ATOM 4029 C C . ASN B 1 175 ? 9.25 1.883 -0.577 1 98.12 175 ASN B C 1
ATOM 4031 O O . ASN B 1 175 ? 10.289 1.342 -0.194 1 98.12 175 ASN B O 1
ATOM 4035 N N . LEU B 1 176 ? 9.227 2.801 -1.489 1 97.44 176 LEU B N 1
ATOM 4036 C CA . LEU B 1 176 ? 10.453 3.301 -2.096 1 97.44 176 LEU B CA 1
ATOM 4037 C C . LEU B 1 176 ? 11.383 3.891 -1.037 1 97.44 176 LEU B C 1
ATOM 4039 O O . LEU B 1 176 ? 12.586 3.615 -1.034 1 97.44 176 LEU B O 1
ATOM 4043 N N . ALA B 1 177 ? 10.766 4.695 -0.184 1 98.38 177 ALA B N 1
ATOM 4044 C CA . ALA B 1 177 ? 11.562 5.34 0.858 1 98.38 177 ALA B CA 1
ATOM 4045 C C . ALA B 1 177 ? 12.219 4.301 1.765 1 98.38 177 ALA B C 1
ATOM 4047 O O . ALA B 1 177 ? 13.375 4.461 2.158 1 98.38 177 ALA B O 1
ATOM 4048 N N . GLY B 1 178 ? 11.5 3.299 2.162 1 98.25 178 GLY B N 1
ATOM 4049 C CA . GLY B 1 178 ? 12.055 2.221 2.963 1 98.25 178 GLY B CA 1
ATOM 4050 C C . GLY B 1 178 ? 13.188 1.49 2.27 1 98.25 178 GLY B C 1
ATOM 4051 O O . GLY B 1 178 ? 14.266 1.317 2.846 1 98.25 178 GLY B O 1
ATOM 4052 N N . ALA B 1 179 ? 12.93 1.082 1.048 1 97.31 179 ALA B N 1
ATOM 4053 C CA . ALA B 1 179 ? 13.898 0.301 0.279 1 97.31 179 ALA B CA 1
ATOM 4054 C C . ALA B 1 179 ? 15.195 1.072 0.09 1 97.31 179 ALA B C 1
ATOM 4056 O O . ALA B 1 179 ? 16.281 0.488 0.126 1 97.31 179 ALA B O 1
ATOM 4057 N N . TRP B 1 180 ? 15.07 2.361 -0.055 1 96.62 180 TRP B N 1
ATOM 4058 C CA . TRP B 1 180 ? 16.234 3.174 -0.371 1 96.62 180 TRP B CA 1
ATOM 4059 C C . TRP B 1 180 ? 16.734 3.914 0.865 1 96.62 180 TRP B C 1
ATOM 4061 O O . TRP B 1 180 ? 17.641 4.754 0.773 1 96.62 180 TRP B O 1
ATOM 4071 N N . ARG B 1 181 ? 16.109 3.686 1.981 1 97.25 181 ARG B N 1
ATOM 4072 C CA . ARG B 1 181 ? 16.469 4.293 3.258 1 97.25 181 ARG B CA 1
ATOM 4073 C C . ARG B 1 181 ? 16.5 5.816 3.148 1 97.25 181 ARG B C 1
ATOM 4075 O O . ARG B 1 181 ? 17.469 6.453 3.58 1 97.25 181 ARG B O 1
ATOM 4082 N N . ALA B 1 182 ? 15.539 6.371 2.408 1 98.38 182 ALA B N 1
ATOM 4083 C CA . ALA B 1 182 ? 15.453 7.816 2.207 1 98.38 182 ALA B CA 1
ATOM 4084 C C . ALA B 1 182 ? 15.031 8.523 3.492 1 98.38 182 ALA B C 1
ATOM 4086 O O . ALA B 1 182 ? 14.234 7.996 4.266 1 98.38 182 ALA B O 1
ATOM 4087 N N . PRO B 1 183 ? 15.562 9.719 3.744 1 98.88 183 PRO B N 1
ATOM 4088 C CA . PRO B 1 183 ? 15.211 10.461 4.953 1 98.88 183 PRO B CA 1
ATOM 4089 C C . PRO B 1 183 ? 13.836 11.125 4.855 1 98.88 183 PRO B C 1
ATOM 4091 O O . PRO B 1 183 ? 13.742 12.344 4.691 1 98.88 183 PRO B O 1
ATOM 4094 N N . LEU B 1 184 ? 12.844 10.359 4.992 1 98.94 184 LEU B N 1
ATOM 4095 C CA . LEU B 1 184 ? 11.453 10.758 4.871 1 98.94 184 LEU B CA 1
ATOM 4096 C C . LEU B 1 184 ? 10.695 10.492 6.168 1 98.94 184 LEU B C 1
ATOM 4098 O O . LEU B 1 184 ? 10.805 9.406 6.742 1 98.94 184 LEU B O 1
ATOM 4102 N N . VAL B 1 185 ? 9.992 11.484 6.633 1 98.94 185 VAL B N 1
ATOM 4103 C CA . VAL B 1 185 ? 9.039 11.305 7.727 1 98.94 185 VAL B CA 1
ATOM 4104 C C . VAL B 1 185 ? 7.621 11.578 7.227 1 98.94 185 VAL B C 1
ATOM 4106 O O . VAL B 1 185 ? 7.336 12.664 6.707 1 98.94 185 VAL B O 1
ATOM 4109 N N . ILE B 1 186 ? 6.816 10.586 7.344 1 98.94 186 ILE B N 1
ATOM 4110 C CA . ILE B 1 186 ? 5.418 10.711 6.953 1 98.94 186 ILE B CA 1
ATOM 4111 C C . ILE B 1 186 ? 4.551 10.906 8.195 1 98.94 186 ILE B C 1
ATOM 4113 O O . ILE B 1 186 ? 4.578 10.094 9.117 1 98.94 186 ILE B O 1
ATOM 4117 N N . VAL B 1 187 ? 3.812 11.969 8.203 1 98.94 187 VAL B N 1
ATOM 4118 C CA . VAL B 1 187 ? 2.902 12.25 9.305 1 98.94 187 VAL B CA 1
ATOM 4119 C C . VAL B 1 187 ? 1.458 12.156 8.82 1 98.94 187 VAL B C 1
ATOM 4121 O O . VAL B 1 187 ? 1.036 12.922 7.953 1 98.94 187 VAL B O 1
ATOM 4124 N N . VAL B 1 188 ? 0.735 11.234 9.406 1 98.81 188 VAL B N 1
ATOM 4125 C CA . VAL B 1 188 ? -0.672 11.055 9.07 1 98.81 188 VAL B CA 1
ATOM 4126 C C . VAL B 1 188 ? -1.547 11.781 10.078 1 98.81 188 VAL B C 1
ATOM 4128 O O . VAL B 1 188 ? -1.55 11.445 11.266 1 98.81 188 VAL B O 1
ATOM 4131 N N . ASN B 1 189 ? -2.17 12.82 9.586 1 98.38 189 ASN B N 1
ATOM 4132 C CA . ASN B 1 189 ? -3.227 13.438 10.383 1 98.38 189 ASN B CA 1
ATOM 4133 C C . ASN B 1 189 ? -4.5 12.602 10.367 1 98.38 189 ASN B C 1
ATOM 4135 O O . ASN B 1 189 ? -5.352 12.766 9.492 1 98.38 189 ASN B O 1
ATOM 4139 N N . ASN B 1 190 ? -4.641 11.766 11.383 1 98.44 190 ASN B N 1
ATOM 4140 C CA . ASN B 1 190 ? -5.836 10.938 11.484 1 98.44 190 ASN B CA 1
ATOM 4141 C C . ASN B 1 190 ? -6.945 11.648 12.25 1 98.44 190 ASN B C 1
ATOM 4143 O O . ASN B 1 190 ? -7.148 11.391 13.438 1 98.44 190 ASN B O 1
ATOM 4147 N N . ASN B 1 191 ? -7.637 12.445 11.492 1 97.12 191 ASN B N 1
ATOM 4148 C CA . ASN B 1 191 ? -8.734 13.18 12.117 1 97.12 191 ASN B CA 1
ATOM 4149 C C . ASN B 1 191 ? -10.047 12.414 12.016 1 97.12 191 ASN B C 1
ATOM 4151 O O . ASN B 1 191 ? -11.125 13 12.148 1 97.12 191 ASN B O 1
ATOM 4155 N N . GLN B 1 192 ? -10.008 11.141 11.625 1 96.19 192 GLN B N 1
ATOM 4156 C CA . GLN B 1 192 ? -11.047 10.117 11.719 1 96.19 192 GLN B CA 1
ATOM 4157 C C . GLN B 1 192 ? -11.992 10.18 10.531 1 96.19 192 GLN B C 1
ATOM 4159 O O . GLN B 1 192 ? -12.859 9.32 10.367 1 96.19 192 GLN B O 1
ATOM 4164 N N . TRP B 1 193 ? -11.797 11.203 9.672 1 93.69 193 TRP B N 1
ATOM 4165 C CA . TRP B 1 193 ? -12.758 11.367 8.586 1 93.69 193 TRP B CA 1
ATOM 4166 C C . TRP B 1 193 ? -12.055 11.758 7.293 1 93.69 193 TRP B C 1
ATOM 4168 O O . TRP B 1 193 ? -11.305 12.734 7.258 1 93.69 193 TRP B O 1
ATOM 4178 N N . ALA B 1 194 ? -12.359 10.961 6.242 1 91.88 194 ALA B N 1
ATOM 4179 C CA . ALA B 1 194 ? -12.102 11.523 4.918 1 91.88 194 ALA B CA 1
ATOM 4180 C C . ALA B 1 194 ? -13.133 12.594 4.566 1 91.88 194 ALA B C 1
ATOM 4182 O O . ALA B 1 194 ? -13.5 13.414 5.414 1 91.88 194 ALA B O 1
ATOM 4183 N N . ILE B 1 195 ? -13.586 12.68 3.318 1 86.94 195 ILE B N 1
ATOM 4184 C CA . ILE B 1 195 ? -14.617 13.68 3.051 1 86.94 195 ILE B CA 1
ATOM 4185 C C . ILE B 1 195 ? -15.852 13.383 3.889 1 86.94 195 ILE B C 1
ATOM 4187 O O . ILE B 1 195 ? -16.188 14.141 4.801 1 86.94 195 ILE B O 1
ATOM 4191 N N . SER B 1 196 ? -16.438 12.25 3.729 1 88.44 196 SER B N 1
ATOM 4192 C CA . SER B 1 196 ? -17.641 11.852 4.445 1 88.44 196 SER B CA 1
ATOM 4193 C C . SER B 1 196 ? -17.547 10.406 4.922 1 88.44 196 SER B C 1
ATOM 4195 O O . SER B 1 196 ? -18.516 9.859 5.453 1 88.44 196 SER B O 1
ATOM 4197 N N . LEU B 1 197 ? -16.453 9.812 4.773 1 90.94 197 LEU B N 1
ATOM 4198 C CA . LEU B 1 197 ? -16.25 8.414 5.129 1 90.94 197 LEU B CA 1
ATOM 4199 C C . LEU B 1 197 ? -15.461 8.289 6.422 1 90.94 197 LEU B C 1
ATOM 4201 O O . LEU B 1 197 ? -14.32 8.758 6.508 1 90.94 197 LEU B O 1
ATOM 4205 N N . PRO B 1 198 ? -16.078 7.641 7.43 1 94.12 198 PRO B N 1
ATOM 4206 C CA . PRO B 1 198 ? -15.32 7.453 8.672 1 94.12 198 PRO B CA 1
ATOM 4207 C C . PRO B 1 198 ? -14.125 6.516 8.5 1 94.12 198 PRO B C 1
ATOM 4209 O O . PRO B 1 198 ? -14.188 5.574 7.707 1 94.12 198 PRO B O 1
ATOM 4212 N N . ARG B 1 199 ? -13.109 6.734 9.234 1 93.69 199 ARG B N 1
ATOM 4213 C CA . ARG B 1 199 ? -11.867 5.961 9.195 1 93.69 199 ARG B CA 1
ATOM 4214 C C . ARG B 1 199 ? -12.148 4.469 9.312 1 93.69 199 ARG B C 1
ATOM 4216 O O . ARG B 1 199 ? -11.531 3.658 8.617 1 93.69 199 ARG B O 1
ATOM 4223 N N . ALA B 1 200 ? -13.125 4.09 10.094 1 92.81 200 ALA B N 1
ATOM 4224 C CA . ALA B 1 200 ? -13.406 2.689 10.383 1 92.81 200 ALA B CA 1
ATOM 4225 C C . ALA B 1 200 ? -13.945 1.973 9.148 1 92.81 200 ALA B C 1
ATOM 4227 O O . ALA B 1 200 ? -13.867 0.747 9.047 1 92.81 200 ALA B O 1
ATOM 4228 N N . ARG B 1 201 ? -14.422 2.73 8.203 1 94.25 201 ARG B N 1
ATOM 4229 C CA . ARG B 1 201 ? -14.977 2.135 6.992 1 94.25 201 ARG B CA 1
ATOM 4230 C C . ARG B 1 201 ? -13.969 2.184 5.848 1 94.25 201 ARG B C 1
ATOM 4232 O O . ARG B 1 201 ? -14.156 1.535 4.816 1 94.25 201 ARG B O 1
ATOM 4239 N N . GLN B 1 202 ? -12.992 2.893 6.078 1 94.25 202 GLN B N 1
ATOM 4240 C CA . GLN B 1 202 ? -11.984 3.119 5.047 1 94.25 202 GLN B CA 1
ATOM 4241 C C . GLN B 1 202 ? -10.992 1.96 4.984 1 94.25 202 GLN B C 1
ATOM 4243 O O . GLN B 1 202 ? -10.469 1.643 3.914 1 94.25 202 GLN B O 1
ATOM 4248 N N . THR B 1 203 ? -10.68 1.38 6.031 1 97 203 THR B N 1
ATOM 4249 C CA . THR B 1 203 ? -9.672 0.333 6.152 1 97 203 THR B CA 1
ATOM 4250 C C . THR B 1 203 ? -9.945 -0.551 7.363 1 97 203 THR B C 1
ATOM 4252 O O . THR B 1 203 ? -10.5 -0.087 8.359 1 97 203 THR B O 1
ATOM 4255 N N . ALA B 1 204 ? -9.539 -1.798 7.277 1 97.69 204 ALA B N 1
ATOM 4256 C CA . ALA B 1 204 ? -9.703 -2.73 8.391 1 97.69 204 ALA B CA 1
ATOM 4257 C C . ALA B 1 204 ? -8.484 -2.695 9.312 1 97.69 204 ALA B C 1
ATOM 4259 O O . ALA B 1 204 ? -8.477 -3.352 10.359 1 97.69 204 ALA B O 1
ATOM 4260 N N . ALA B 1 205 ? -7.48 -1.922 8.969 1 97.88 205 ALA B N 1
ATOM 4261 C CA . ALA B 1 205 ? -6.309 -1.792 9.836 1 97.88 205 ALA B CA 1
ATOM 4262 C C . ALA B 1 205 ? -6.688 -1.206 11.188 1 97.88 205 ALA B C 1
ATOM 4264 O O . ALA B 1 205 ? -7.434 -0.225 11.266 1 97.88 205 ALA B O 1
ATOM 4265 N N . ARG B 1 206 ? -6.141 -1.773 12.203 1 97.5 206 ARG B N 1
ATOM 4266 C CA . ARG B 1 206 ? -6.41 -1.297 13.555 1 97.5 206 ARG B CA 1
ATOM 4267 C C . ARG B 1 206 ? -5.859 0.109 13.766 1 97.5 206 ARG B C 1
ATOM 4269 O O . ARG B 1 206 ? -6.5 0.946 14.398 1 97.5 206 ARG B O 1
ATOM 4276 N N . THR B 1 207 ? -4.684 0.36 13.32 1 98.44 207 THR B N 1
ATOM 4277 C CA . THR B 1 207 ? -4.043 1.67 13.305 1 98.44 207 THR B CA 1
ATOM 4278 C C . THR B 1 207 ? -3.533 2 11.906 1 98.44 207 THR B C 1
ATOM 4280 O O . THR B 1 207 ? -3.262 1.1 11.109 1 98.44 207 THR B O 1
ATOM 4283 N N . LEU B 1 208 ? -3.473 3.264 11.625 1 98.75 208 LEU B N 1
ATOM 4284 C CA . LEU B 1 208 ? -2.854 3.643 10.359 1 98.75 208 LEU B CA 1
ATOM 4285 C C . LEU B 1 208 ? -1.333 3.547 10.453 1 98.75 208 LEU B C 1
ATOM 4287 O O . LEU B 1 208 ? -0.659 3.34 9.438 1 98.75 208 LEU B O 1
ATOM 4291 N N . ALA B 1 209 ? -0.759 3.611 11.664 1 98.88 209 ALA B N 1
ATOM 4292 C CA . ALA B 1 209 ? 0.675 3.453 11.898 1 98.88 209 ALA B CA 1
ATOM 4293 C C . ALA B 1 209 ? 1.155 2.078 11.438 1 98.88 209 ALA B C 1
ATOM 4295 O O . ALA B 1 209 ? 2.281 1.935 10.961 1 98.88 209 ALA B O 1
ATOM 4296 N N . GLN B 1 210 ? 0.34 1.062 11.578 1 98.81 210 GLN B N 1
ATOM 4297 C CA . GLN B 1 210 ? 0.74 -0.298 11.234 1 98.81 210 GLN B CA 1
ATOM 4298 C C . GLN B 1 210 ? 0.996 -0.434 9.734 1 98.81 210 GLN B C 1
ATOM 4300 O O . GLN B 1 210 ? 1.595 -1.415 9.289 1 98.81 210 GLN B O 1
ATOM 4305 N N . LYS B 1 211 ? 0.48 0.494 8.922 1 98.81 211 LYS B N 1
ATOM 4306 C CA . LYS B 1 211 ? 0.729 0.462 7.484 1 98.81 211 LYS B CA 1
ATOM 4307 C C . LYS B 1 211 ? 2.219 0.595 7.18 1 98.81 211 LYS B C 1
ATOM 4309 O O . LYS B 1 211 ? 2.689 0.13 6.141 1 98.81 211 LYS B O 1
ATOM 4314 N N . ALA B 1 212 ? 3.008 1.162 8.109 1 98.88 212 ALA B N 1
ATOM 4315 C CA . ALA B 1 212 ? 4.457 1.282 7.98 1 98.88 212 ALA B CA 1
ATOM 4316 C C . ALA B 1 212 ? 5.117 -0.092 7.902 1 98.88 212 ALA B C 1
ATOM 4318 O O . ALA B 1 212 ? 6.156 -0.254 7.258 1 98.88 212 ALA B O 1
ATOM 4319 N N . ILE B 1 213 ? 4.523 -1.086 8.539 1 98.75 213 ILE B N 1
ATOM 4320 C CA . ILE B 1 213 ? 5.062 -2.439 8.586 1 98.75 213 ILE B CA 1
ATOM 4321 C C . ILE B 1 213 ? 5.188 -2.992 7.168 1 98.75 213 ILE B C 1
ATOM 4323 O O . ILE B 1 213 ? 6.137 -3.715 6.855 1 98.75 213 ILE B O 1
ATOM 4327 N N . ALA B 1 214 ? 4.27 -2.602 6.277 1 98.5 214 ALA B N 1
ATOM 4328 C CA . ALA B 1 214 ? 4.25 -3.086 4.902 1 98.5 214 ALA B CA 1
ATOM 4329 C C . ALA B 1 214 ? 5.484 -2.621 4.137 1 98.5 214 ALA B C 1
ATOM 4331 O O . ALA B 1 214 ? 5.898 -3.256 3.162 1 98.5 214 ALA B O 1
ATOM 4332 N N . ALA B 1 215 ? 6.078 -1.512 4.594 1 98.25 215 ALA B N 1
ATOM 4333 C CA . ALA B 1 215 ? 7.25 -0.955 3.922 1 98.25 215 ALA B CA 1
ATOM 4334 C C . ALA B 1 215 ? 8.523 -1.285 4.688 1 98.25 215 ALA B C 1
ATOM 4336 O O . ALA B 1 215 ? 9.617 -0.867 4.293 1 98.25 215 ALA B O 1
ATOM 4337 N N . GLY B 1 216 ? 8.383 -1.97 5.812 1 98.31 216 GLY B N 1
ATOM 4338 C CA . GLY B 1 216 ? 9.539 -2.311 6.625 1 98.31 216 GLY B CA 1
ATOM 4339 C C . GLY B 1 216 ? 10.133 -1.118 7.352 1 98.31 216 GLY B C 1
ATOM 4340 O O . GLY B 1 216 ? 11.344 -1.043 7.543 1 98.31 216 GLY B O 1
ATOM 4341 N N . ILE B 1 217 ? 9.328 -0.158 7.684 1 98.56 217 ILE B N 1
ATOM 4342 C CA . ILE B 1 217 ? 9.828 1.022 8.375 1 98.56 217 ILE B CA 1
ATOM 4343 C C . ILE B 1 217 ? 9.117 1.176 9.719 1 98.56 217 ILE B C 1
ATOM 4345 O O . ILE B 1 217 ? 8.133 0.477 9.992 1 98.56 217 ILE B O 1
ATOM 4349 N N . GLU B 1 218 ? 9.594 2.08 10.508 1 98.12 218 GLU B N 1
ATOM 4350 C CA . GLU B 1 218 ? 9.008 2.305 11.82 1 98.12 218 GLU B CA 1
ATOM 4351 C C . GLU B 1 218 ? 7.684 3.055 11.719 1 98.12 218 GLU B C 1
ATOM 4353 O O . GLU B 1 218 ? 7.547 3.98 10.914 1 98.12 218 GLU B O 1
ATOM 4358 N N . GLY B 1 219 ? 6.703 2.564 12.438 1 98.62 219 GLY B N 1
ATOM 4359 C CA . GLY B 1 219 ? 5.43 3.244 12.609 1 98.62 219 GLY B CA 1
ATOM 4360 C C . GLY B 1 219 ? 5.039 3.412 14.07 1 98.62 219 GLY B C 1
ATOM 4361 O O . GLY B 1 219 ? 5.23 2.5 14.875 1 98.62 219 GLY B O 1
ATOM 4362 N N . ARG B 1 220 ? 4.539 4.574 14.398 1 98.62 220 ARG B N 1
ATOM 4363 C CA . ARG B 1 220 ? 4.062 4.781 15.758 1 98.62 220 ARG B CA 1
ATOM 4364 C C . ARG B 1 220 ? 2.809 5.648 15.773 1 98.62 220 ARG B C 1
ATOM 4366 O O . ARG B 1 220 ? 2.58 6.434 14.852 1 98.62 220 ARG B O 1
ATOM 4373 N N . GLN B 1 221 ? 2.043 5.418 16.734 1 98.88 221 GLN B N 1
ATOM 4374 C CA . GLN B 1 221 ? 0.833 6.203 16.953 1 98.88 221 GLN B CA 1
ATOM 4375 C C . GLN B 1 221 ? 1.009 7.164 18.125 1 98.88 221 GLN B C 1
ATOM 4377 O O . GLN B 1 221 ? 1.624 6.812 19.141 1 98.88 221 GLN B O 1
ATOM 4382 N N . ILE B 1 222 ? 0.492 8.352 18 1 98.88 222 ILE B N 1
ATOM 4383 C CA . ILE B 1 222 ? 0.595 9.336 19.078 1 98.88 222 ILE B CA 1
ATOM 4384 C C . ILE B 1 222 ? -0.74 10.062 19.25 1 98.88 222 ILE B C 1
ATOM 4386 O O . ILE B 1 222 ? -1.607 9.984 18.375 1 98.88 222 ILE B O 1
ATOM 4390 N N . ASP B 1 223 ? -0.868 10.688 20.375 1 98.81 223 ASP B N 1
ATOM 4391 C CA . ASP B 1 223 ? -1.967 11.633 20.547 1 98.81 223 ASP B CA 1
ATOM 4392 C C . ASP B 1 223 ? -1.691 12.93 19.797 1 98.81 223 ASP B C 1
ATOM 4394 O O . ASP B 1 223 ? -0.894 13.758 20.234 1 98.81 223 ASP B O 1
ATOM 4398 N N . GLY B 1 224 ? -2.432 13.117 18.719 1 98.81 224 GLY B N 1
ATOM 4399 C CA . GLY B 1 224 ? -2.199 14.258 17.844 1 98.81 224 GLY B CA 1
ATOM 4400 C C . GLY B 1 224 ? -2.686 15.562 18.438 1 98.81 224 GLY B C 1
ATOM 4401 O O . GLY B 1 224 ? -2.336 16.641 17.953 1 98.81 224 GLY B O 1
ATOM 4402 N N . ASN B 1 225 ? -3.469 15.492 19.516 1 98.69 225 ASN B N 1
ATOM 4403 C CA . ASN B 1 225 ? -3.939 16.703 20.172 1 98.69 225 ASN B CA 1
ATOM 4404 C C . ASN B 1 225 ? -3.02 17.109 21.328 1 98.69 225 ASN B C 1
ATOM 4406 O O . ASN B 1 225 ? -3.234 18.141 21.969 1 98.69 225 ASN B O 1
ATOM 4410 N N . ASP B 1 226 ? -2.066 16.297 21.609 1 98.81 226 ASP B N 1
ATOM 4411 C CA . ASP B 1 226 ? -0.96 16.594 22.5 1 98.81 226 ASP B CA 1
ATOM 4412 C C . ASP B 1 226 ? 0.255 17.109 21.734 1 98.81 226 ASP B C 1
ATOM 4414 O O . ASP B 1 226 ? 1.072 16.328 21.266 1 98.81 226 ASP B O 1
ATOM 4418 N N . VAL B 1 227 ? 0.378 18.422 21.75 1 98.88 227 VAL B N 1
ATOM 4419 C CA . VAL B 1 227 ? 1.412 19.031 20.922 1 98.88 227 VAL B CA 1
ATOM 4420 C C . VAL B 1 227 ? 2.791 18.594 21.406 1 98.88 227 VAL B C 1
ATOM 4422 O O . VAL B 1 227 ? 3.734 18.5 20.609 1 98.88 227 VAL B O 1
ATOM 4425 N N . VAL B 1 228 ? 2.936 18.234 22.672 1 98.88 228 VAL B N 1
ATOM 4426 C CA . VAL B 1 228 ? 4.195 17.719 23.203 1 98.88 228 VAL B CA 1
ATOM 4427 C C . VAL B 1 228 ? 4.516 16.359 22.578 1 98.88 228 VAL B C 1
ATOM 4429 O O . VAL B 1 228 ? 5.648 16.109 22.172 1 98.88 228 VAL B O 1
ATOM 4432 N N . ALA B 1 229 ? 3.549 15.523 22.484 1 98.88 229 ALA B N 1
ATOM 4433 C CA . ALA B 1 229 ? 3.73 14.203 21.875 1 98.88 229 ALA B CA 1
ATOM 4434 C C . ALA B 1 229 ? 4.086 14.328 20.391 1 98.88 229 ALA B C 1
ATOM 4436 O O . ALA B 1 229 ? 4.965 13.617 19.906 1 98.88 229 ALA B O 1
ATOM 4437 N N . VAL B 1 230 ? 3.371 15.234 19.719 1 98.94 230 VAL B N 1
ATOM 4438 C CA . VAL B 1 230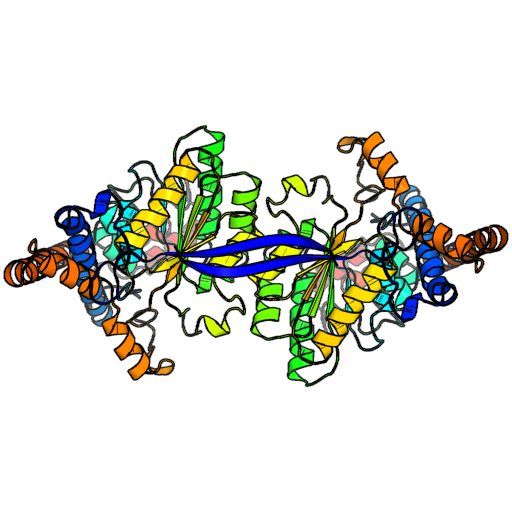 ? 3.621 15.422 18.281 1 98.94 230 VAL B CA 1
ATOM 4439 C C . VAL B 1 230 ? 5.059 15.891 18.062 1 98.94 230 VAL B C 1
ATOM 4441 O O . VAL B 1 230 ? 5.809 15.273 17.297 1 98.94 230 VAL B O 1
ATOM 4444 N N . ARG B 1 231 ? 5.414 16.922 18.703 1 98.88 231 ARG B N 1
ATOM 4445 C CA . ARG B 1 231 ? 6.746 17.484 18.516 1 98.88 231 ARG B CA 1
ATOM 4446 C C . ARG B 1 231 ? 7.828 16.469 18.859 1 98.88 231 ARG B C 1
ATOM 4448 O O . ARG B 1 231 ? 8.82 16.344 18.141 1 98.88 231 ARG B O 1
ATOM 4455 N N . GLN B 1 232 ? 7.637 15.773 19.938 1 98.81 232 GLN B N 1
ATOM 4456 C CA . GLN B 1 232 ? 8.633 14.805 20.391 1 98.81 232 GLN B CA 1
ATOM 4457 C C . GLN B 1 232 ? 8.781 13.672 19.391 1 98.81 232 GLN B C 1
ATOM 4459 O O . GLN B 1 232 ? 9.891 13.352 18.953 1 98.81 232 GLN B O 1
ATOM 4464 N N . ALA B 1 233 ? 7.707 13.047 19.047 1 98.81 233 ALA B N 1
ATOM 4465 C CA . ALA B 1 233 ? 7.738 11.875 18.172 1 98.81 233 ALA B CA 1
ATOM 4466 C C . ALA B 1 233 ? 8.25 12.234 16.781 1 98.81 233 ALA B C 1
ATOM 4468 O O . ALA B 1 233 ? 9.078 11.516 16.219 1 98.81 233 ALA B O 1
ATOM 4469 N N . VAL B 1 234 ? 7.738 13.312 16.234 1 98.94 234 VAL B N 1
ATOM 4470 C CA . VAL B 1 234 ? 8.172 13.75 14.914 1 98.94 234 VAL B CA 1
ATOM 4471 C C . VAL B 1 234 ? 9.641 14.164 14.961 1 98.94 234 VAL B C 1
ATOM 4473 O O . VAL B 1 234 ? 10.406 13.859 14.047 1 98.94 234 VAL B O 1
ATOM 4476 N N . GLY B 1 235 ? 9.992 14.898 16.016 1 98.88 235 GLY B N 1
ATOM 4477 C CA . GLY B 1 235 ? 11.391 15.281 16.172 1 98.88 235 GLY B CA 1
ATOM 4478 C C . GLY B 1 235 ? 12.328 14.086 16.203 1 98.88 235 GLY B C 1
ATOM 4479 O O . GLY B 1 235 ? 13.383 14.102 15.562 1 98.88 235 GLY B O 1
ATOM 4480 N N . GLU B 1 236 ? 11.984 13.07 16.969 1 98.75 236 GLU B N 1
ATOM 4481 C CA . GLU B 1 236 ? 12.781 11.852 17.031 1 98.75 236 GLU B CA 1
ATOM 4482 C C . GLU B 1 236 ? 12.891 11.188 15.656 1 98.75 236 GLU B C 1
ATOM 4484 O O . GLU B 1 236 ? 13.977 10.742 15.266 1 98.75 236 GLU B O 1
ATOM 4489 N N . ALA B 1 237 ? 11.805 11.109 14.953 1 98.81 237 ALA B N 1
ATOM 4490 C CA . ALA B 1 237 ? 11.797 10.508 13.625 1 98.81 237 ALA B CA 1
ATOM 4491 C C . ALA B 1 237 ? 12.68 11.297 12.664 1 98.81 237 ALA B C 1
ATOM 4493 O O . ALA B 1 237 ? 13.414 10.711 11.867 1 98.81 237 ALA B O 1
ATOM 4494 N N . ILE B 1 238 ? 12.578 12.633 12.758 1 98.88 238 ILE B N 1
ATOM 4495 C CA . ILE B 1 238 ? 13.352 13.516 11.883 1 98.88 238 ILE B CA 1
ATOM 4496 C C . ILE B 1 238 ? 14.844 13.32 12.141 1 98.88 238 ILE B C 1
ATOM 4498 O O . ILE B 1 238 ? 15.625 13.141 11.203 1 98.88 238 ILE B O 1
ATOM 4502 N N . GLU B 1 239 ? 15.227 13.352 13.344 1 98.75 239 GLU B N 1
ATOM 4503 C CA . GLU B 1 239 ? 16.641 13.203 13.664 1 98.75 239 GLU B CA 1
ATOM 4504 C C . GLU B 1 239 ? 17.172 11.828 13.258 1 98.75 239 GLU B C 1
ATOM 4506 O O . GLU B 1 239 ? 18.297 11.703 12.766 1 98.75 239 GLU B O 1
ATOM 4511 N N . ARG B 1 240 ? 16.391 10.82 13.5 1 98.38 240 ARG B N 1
ATOM 4512 C CA . ARG B 1 240 ? 16.781 9.484 13.062 1 98.38 240 ARG B CA 1
ATOM 4513 C C . ARG B 1 240 ? 16.969 9.438 11.547 1 98.38 240 ARG B C 1
ATOM 4515 O O . ARG B 1 240 ? 17.953 8.898 11.055 1 98.38 240 ARG B O 1
ATOM 4522 N N . ALA B 1 241 ? 16.016 9.961 10.852 1 98.69 241 ALA B N 1
ATOM 4523 C CA . ALA B 1 241 ? 16.078 9.984 9.391 1 98.69 241 ALA B CA 1
ATOM 4524 C C . ALA B 1 241 ? 17.297 10.766 8.906 1 98.69 241 ALA B C 1
ATOM 4526 O O . ALA B 1 241 ? 18 10.32 8 1 98.69 241 ALA B O 1
ATOM 4527 N N . ARG B 1 242 ? 17.5 11.898 9.516 1 98.38 242 ARG B N 1
ATOM 4528 C CA . ARG B 1 242 ? 18.609 12.766 9.164 1 98.38 242 ARG B CA 1
ATOM 4529 C C . ARG B 1 242 ? 19.938 12.031 9.328 1 98.38 242 ARG B C 1
ATOM 4531 O O . ARG B 1 242 ? 20.875 12.242 8.547 1 98.38 242 ARG B O 1
ATOM 4538 N N . GLY B 1 243 ? 20.031 11.203 10.367 1 97.12 243 GLY B N 1
ATOM 4539 C CA . GLY B 1 243 ? 21.25 10.492 10.695 1 97.12 243 GLY B CA 1
ATOM 4540 C C . GLY B 1 243 ? 21.422 9.203 9.914 1 97.12 243 GLY B C 1
ATOM 4541 O O . GLY B 1 243 ? 22.328 8.422 10.195 1 97.12 243 GLY B O 1
ATOM 4542 N N . GLY B 1 244 ? 20.516 8.906 9.07 1 96.56 244 GLY B N 1
ATOM 4543 C CA . GLY B 1 244 ? 20.656 7.719 8.242 1 96.56 244 GLY B CA 1
ATOM 4544 C C . GLY B 1 244 ? 19.797 6.559 8.719 1 96.56 244 GLY B C 1
ATOM 4545 O O . GLY B 1 244 ? 19.906 5.445 8.203 1 96.56 244 GLY B O 1
ATOM 4546 N N . GLY B 1 245 ? 18.938 6.793 9.641 1 96.69 245 GLY B N 1
ATOM 4547 C CA . GLY B 1 245 ? 18.109 5.742 10.203 1 96.69 245 GLY B CA 1
ATOM 4548 C C . GLY B 1 245 ? 16.922 5.379 9.328 1 96.69 245 GLY B C 1
ATOM 4549 O O . GLY B 1 245 ? 16.203 4.422 9.609 1 96.69 245 GLY B O 1
ATOM 4550 N N . GLY B 1 246 ? 16.719 6.109 8.258 1 97.25 246 GLY B N 1
ATOM 4551 C CA . GLY B 1 246 ? 15.664 5.781 7.301 1 97.25 246 GLY B CA 1
ATOM 4552 C C . GLY B 1 246 ? 14.336 6.434 7.625 1 97.25 246 GLY B C 1
ATOM 4553 O O . GLY B 1 246 ? 14.242 7.254 8.539 1 97.25 246 GLY B O 1
ATOM 4554 N N . PRO B 1 247 ? 13.375 6.129 6.809 1 98.81 247 PRO B N 1
ATOM 4555 C CA . PRO B 1 247 ? 12.062 6.766 6.941 1 98.81 247 PRO B CA 1
ATOM 4556 C C . PRO B 1 247 ? 11.258 6.219 8.117 1 98.81 247 PRO B C 1
ATOM 4558 O O . PRO B 1 247 ? 11.594 5.16 8.656 1 98.81 247 PRO B O 1
ATOM 4561 N N . ALA B 1 248 ? 10.195 6.977 8.469 1 98.88 248 ALA B N 1
ATOM 4562 C CA . ALA B 1 248 ? 9.258 6.574 9.516 1 98.88 248 ALA B CA 1
ATOM 4563 C C . ALA B 1 248 ? 7.867 7.148 9.258 1 98.88 248 ALA B C 1
ATOM 4565 O O . ALA B 1 248 ? 7.715 8.094 8.477 1 98.88 248 ALA B O 1
ATOM 4566 N N . LEU B 1 249 ? 6.906 6.48 9.828 1 98.94 249 LEU B N 1
ATOM 4567 C CA . LEU B 1 249 ? 5.523 6.945 9.773 1 98.94 249 LEU B CA 1
ATOM 4568 C C . LEU B 1 249 ? 4.996 7.238 11.172 1 98.94 249 LEU B C 1
ATOM 4570 O O . LEU B 1 249 ? 5.16 6.426 12.086 1 98.94 249 LEU B O 1
ATOM 4574 N N . VAL B 1 250 ? 4.457 8.43 11.352 1 98.94 250 VAL B N 1
ATOM 4575 C CA . VAL B 1 250 ? 3.814 8.812 12.602 1 98.94 250 VAL B CA 1
ATOM 4576 C C . VAL B 1 250 ? 2.326 9.062 12.367 1 98.94 250 VAL B C 1
ATOM 4578 O O . VAL B 1 250 ? 1.953 9.914 11.562 1 98.94 250 VAL B O 1
ATOM 4581 N N . GLU B 1 251 ? 1.525 8.266 13 1 98.94 251 GLU B N 1
ATOM 4582 C CA . GLU B 1 251 ? 0.086 8.5 13 1 98.94 251 GLU B CA 1
ATOM 4583 C C . GLU B 1 251 ? -0.323 9.375 14.188 1 98.94 251 GLU B C 1
ATOM 4585 O O . GLU B 1 251 ? -0.173 8.977 15.344 1 98.94 251 GLU B O 1
ATOM 4590 N N . ALA B 1 252 ? -0.805 10.508 13.898 1 98.94 252 ALA B N 1
ATOM 4591 C CA . ALA B 1 252 ? -1.285 11.43 14.922 1 98.94 252 ALA B CA 1
ATOM 4592 C C . ALA B 1 252 ? -2.809 11.422 15 1 98.94 252 ALA B C 1
ATOM 4594 O O . ALA B 1 252 ? -3.488 11.844 14.062 1 98.94 252 ALA B O 1
ATOM 4595 N N . LEU B 1 253 ? -3.346 11.008 16.156 1 98.69 253 LEU B N 1
ATOM 4596 C CA . LEU B 1 253 ? -4.789 10.906 16.328 1 98.69 253 LEU B CA 1
ATOM 4597 C C . LEU B 1 253 ? -5.387 12.258 16.703 1 98.69 253 LEU B C 1
ATOM 4599 O O . LEU B 1 253 ? -4.875 12.953 17.594 1 98.69 253 LEU B O 1
ATOM 4603 N N . SER B 1 254 ? -6.348 12.617 16.016 1 97.94 254 SER B N 1
ATOM 4604 C CA . SER B 1 254 ? -7.137 13.805 16.297 1 97.94 254 SER B CA 1
ATOM 4605 C C . SER B 1 254 ? -8.586 13.633 15.844 1 97.94 254 SER B C 1
ATOM 4607 O O . SER B 1 254 ? -9.078 12.5 15.75 1 97.94 254 SER B O 1
ATOM 4609 N N . TYR B 1 255 ? -9.336 14.727 15.789 1 97.12 255 TYR B N 1
ATOM 4610 C CA . TYR B 1 255 ? -10.719 14.719 15.312 1 97.12 255 TYR B CA 1
ATOM 4611 C C . TYR B 1 255 ? -11.039 16.016 14.57 1 97.12 255 TYR B C 1
ATOM 4613 O O . TYR B 1 255 ? -10.758 17.109 15.055 1 97.12 255 TYR B O 1
ATOM 4621 N N . ARG B 1 256 ? -11.547 15.852 13.383 1 95.5 256 ARG B N 1
ATOM 4622 C CA . ARG B 1 256 ? -11.969 17.031 12.633 1 95.5 256 ARG B CA 1
ATOM 4623 C C . ARG B 1 256 ? -13.211 17.656 13.258 1 95.5 256 ARG B C 1
ATOM 4625 O O . ARG B 1 256 ? -14.297 17.078 13.219 1 95.5 256 ARG B O 1
ATOM 4632 N N . LEU B 1 257 ? -13.102 18.844 13.758 1 96 257 LEU B N 1
ATOM 4633 C CA . LEU B 1 257 ? -14.195 19.453 14.508 1 96 257 LEU B CA 1
ATOM 4634 C C . LEU B 1 257 ? -15.094 20.266 13.586 1 96 257 LEU B C 1
ATOM 4636 O O . LEU B 1 257 ? -16.219 20.594 13.961 1 96 257 LEU B O 1
ATOM 4640 N N . GLY B 1 258 ? -14.641 20.578 12.43 1 93.25 258 GLY B N 1
ATOM 4641 C CA . GLY B 1 258 ? -15.43 21.281 11.445 1 93.25 258 GLY B CA 1
ATOM 4642 C C . GLY B 1 258 ? -15.812 20.422 10.25 1 93.25 258 GLY B C 1
ATOM 4643 O O . GLY B 1 258 ? -15.68 19.203 10.297 1 93.25 258 GLY B O 1
ATOM 4644 N N . ASP B 1 259 ? -16.344 21.062 9.227 1 92.44 259 ASP B N 1
ATOM 4645 C CA . ASP B 1 259 ? -16.656 20.391 7.973 1 92.44 259 ASP B CA 1
ATOM 4646 C C . ASP B 1 259 ? -15.383 19.969 7.238 1 92.44 259 ASP B C 1
ATOM 4648 O O . ASP B 1 259 ? -14.289 20.438 7.574 1 92.44 259 ASP B O 1
ATOM 4652 N N . HIS B 1 260 ? -15.578 19.062 6.312 1 92.56 260 HIS B N 1
ATOM 4653 C CA . HIS B 1 260 ? -14.438 18.734 5.461 1 92.56 260 HIS B CA 1
ATOM 4654 C C . HIS B 1 260 ? -13.867 20 4.805 1 92.56 260 HIS B C 1
ATOM 4656 O O . HIS B 1 260 ? -12.664 20.25 4.883 1 92.56 260 HIS B O 1
ATOM 4662 N N . THR B 1 261 ? -14.695 20.672 4.078 1 91.31 261 THR B N 1
ATOM 4663 C CA . THR B 1 261 ? -14.461 22.016 3.559 1 91.31 261 THR B CA 1
ATOM 4664 C C . THR B 1 261 ? -15.703 22.891 3.732 1 91.31 261 THR B C 1
ATOM 4666 O O . THR B 1 261 ? -16.75 22.406 4.188 1 91.31 261 THR B O 1
ATOM 4669 N N . THR B 1 262 ? -15.562 24.109 3.389 1 88.25 262 THR B N 1
ATOM 4670 C CA . THR B 1 262 ? -16.688 25.031 3.453 1 88.25 262 THR B CA 1
ATOM 4671 C C . THR B 1 262 ? -17.766 24.641 2.443 1 88.25 262 THR B C 1
ATOM 4673 O O . THR B 1 262 ? -18.891 25.156 2.486 1 88.25 262 THR B O 1
ATOM 4676 N N . ALA B 1 263 ? -17.484 23.688 1.597 1 84.69 263 ALA B N 1
ATOM 4677 C CA . ALA B 1 263 ? -18.469 23.188 0.625 1 84.69 263 ALA B CA 1
ATOM 4678 C C . ALA B 1 263 ? -19.203 21.984 1.165 1 84.69 263 ALA B C 1
ATOM 4680 O O . ALA B 1 263 ? -20.094 21.438 0.497 1 84.69 263 ALA B O 1
ATOM 4681 N N . ASP B 1 264 ? -18.875 21.609 2.297 1 85.81 264 ASP B N 1
ATOM 4682 C CA . ASP B 1 264 ? -19.406 20.406 2.936 1 85.81 264 ASP B CA 1
ATOM 4683 C C . ASP B 1 264 ? -20.344 20.766 4.09 1 85.81 264 ASP B C 1
ATOM 4685 O O . ASP B 1 264 ? -20.281 21.875 4.625 1 85.81 264 ASP B O 1
ATOM 4689 N N . ASP B 1 265 ? -21.281 19.844 4.309 1 88.69 265 ASP B N 1
ATOM 4690 C CA . ASP B 1 265 ? -22.125 19.891 5.496 1 88.69 265 ASP B CA 1
ATOM 4691 C C . ASP B 1 265 ? -22.047 18.594 6.293 1 88.69 265 ASP B C 1
ATOM 4693 O O . ASP B 1 265 ? -22.859 17.688 6.09 1 88.69 265 ASP B O 1
ATOM 4697 N N . ALA B 1 266 ? -21.156 18.594 7.266 1 88.06 266 ALA B N 1
ATOM 4698 C CA . ALA B 1 266 ? -20.828 17.375 8.016 1 88.06 266 ALA B CA 1
ATOM 4699 C C . ALA B 1 266 ? -22 16.938 8.883 1 88.06 266 ALA B C 1
ATOM 4701 O O . ALA B 1 266 ? -22.047 15.797 9.344 1 88.06 266 ALA B O 1
ATOM 4702 N N . THR B 1 267 ? -22.953 17.781 9.203 1 86.12 267 THR B N 1
ATOM 4703 C CA . THR B 1 267 ? -24.094 17.422 10.031 1 86.12 267 THR B CA 1
ATOM 4704 C C . THR B 1 267 ? -24.938 16.344 9.367 1 86.12 267 THR B C 1
ATOM 4706 O O . THR B 1 267 ? -25.75 15.688 10.023 1 86.12 267 THR B O 1
ATOM 4709 N N . ARG B 1 268 ? -24.703 16.156 8.133 1 87 268 ARG B N 1
ATOM 4710 C CA . ARG B 1 268 ? -25.484 15.188 7.371 1 87 268 ARG B CA 1
ATOM 4711 C C . ARG B 1 268 ? -25 13.766 7.656 1 87 268 ARG B C 1
ATOM 4713 O O . ARG B 1 268 ? -25.719 12.797 7.395 1 87 268 ARG B O 1
ATOM 4720 N N . TYR B 1 269 ? -23.781 13.664 8.227 1 89.69 269 TYR B N 1
ATOM 4721 C CA . TYR B 1 269 ? -23.297 12.289 8.344 1 89.69 269 TYR B CA 1
ATOM 4722 C C . TYR B 1 269 ? -22.578 12.086 9.68 1 89.69 269 TYR B C 1
ATOM 4724 O O . TYR B 1 269 ? -22.125 10.977 9.977 1 89.69 269 TYR B O 1
ATOM 4732 N N . ARG B 1 270 ? -22.484 13.086 10.469 1 91.69 270 ARG B N 1
ATOM 4733 C CA . ARG B 1 270 ? -21.844 12.93 11.766 1 91.69 270 ARG B CA 1
ATOM 4734 C C . ARG B 1 270 ? -22.828 13.219 12.898 1 91.69 270 ARG B C 1
ATOM 4736 O O . ARG B 1 270 ? -23.672 14.109 12.789 1 91.69 270 ARG B O 1
ATOM 4743 N N . ASP B 1 271 ? -22.656 12.516 13.984 1 91.5 271 ASP B N 1
ATOM 4744 C CA . ASP B 1 271 ? -23.453 12.695 15.188 1 91.5 271 ASP B CA 1
ATOM 4745 C C . ASP B 1 271 ? -23 13.914 15.984 1 91.5 271 ASP B C 1
ATOM 4747 O O . ASP B 1 271 ? -21.859 13.984 16.422 1 91.5 271 ASP B O 1
ATOM 4751 N N . ALA B 1 272 ? -23.906 14.781 16.219 1 92.25 272 ALA B N 1
ATOM 4752 C CA . ALA B 1 272 ? -23.594 16.047 16.891 1 92.25 272 ALA B CA 1
ATOM 4753 C C . ALA B 1 272 ? -23.062 15.797 18.297 1 92.25 272 ALA B C 1
ATOM 4755 O O . ALA B 1 272 ? -22.172 16.516 18.766 1 92.25 272 ALA B O 1
ATOM 4756 N N . ASP B 1 273 ? -23.625 14.852 18.953 1 94.19 273 ASP B N 1
ATOM 4757 C CA . ASP B 1 273 ? -23.188 14.539 20.312 1 94.19 273 ASP B CA 1
ATOM 4758 C C . ASP B 1 273 ? -21.75 14.008 20.297 1 94.19 273 ASP B C 1
ATOM 4760 O O . ASP B 1 273 ? -20.953 14.328 21.188 1 94.19 273 ASP B O 1
ATOM 4764 N N . ALA B 1 274 ? -21.5 13.203 19.328 1 92.69 274 ALA B N 1
ATOM 4765 C CA . ALA B 1 274 ? -20.156 12.672 19.188 1 92.69 274 ALA B CA 1
ATOM 4766 C C . ALA B 1 274 ? -19.141 13.789 18.953 1 92.69 274 ALA B C 1
ATOM 4768 O O . ALA B 1 274 ? -18.062 13.805 19.531 1 92.69 274 ALA B O 1
ATOM 4769 N N . VAL B 1 275 ? -19.5 14.719 18.109 1 94.44 275 VAL B N 1
ATOM 4770 C CA . VAL B 1 275 ? -18.641 15.852 17.812 1 94.44 275 VAL B CA 1
ATOM 4771 C C . VAL B 1 275 ? -18.453 16.703 19.062 1 94.44 275 VAL B C 1
ATOM 4773 O O . VAL B 1 275 ? -1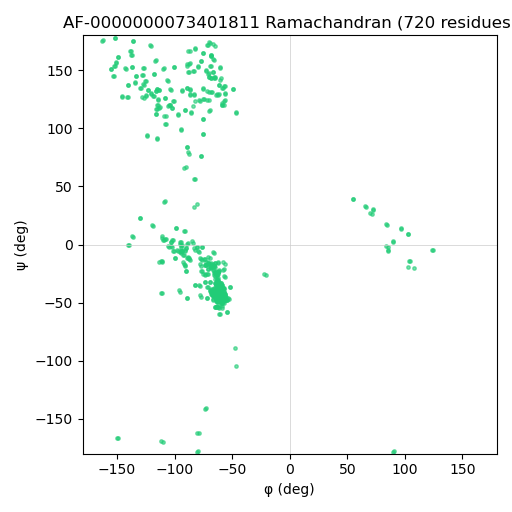7.359 17.188 19.344 1 94.44 275 VAL B O 1
ATOM 4776 N N . GLY B 1 276 ? -19.562 16.906 19.812 1 95.75 276 GLY B N 1
ATOM 4777 C CA . GLY B 1 276 ? -19.5 17.672 21.047 1 95.75 276 GLY B CA 1
ATOM 4778 C C . GLY B 1 276 ? -18.5 17.109 22.031 1 95.75 276 GLY B C 1
ATOM 4779 O O . GLY B 1 276 ? -17.75 17.859 22.656 1 95.75 276 GLY B O 1
ATOM 4780 N N . LYS B 1 277 ? -18.484 15.859 22.172 1 96.12 277 LYS B N 1
ATOM 4781 C CA . LYS B 1 277 ? -17.547 15.195 23.078 1 96.12 277 LYS B CA 1
ATOM 4782 C C . LYS B 1 277 ? -16.109 15.398 22.625 1 96.12 277 LYS B C 1
ATOM 4784 O O . LYS B 1 277 ? -15.195 15.484 23.438 1 96.12 277 LYS B O 1
ATOM 4789 N N . GLN B 1 278 ? -15.953 15.453 21.328 1 96.25 278 GLN B N 1
ATOM 4790 C CA . GLN B 1 278 ? -14.609 15.617 20.797 1 96.25 278 GLN B CA 1
ATOM 4791 C C . GLN B 1 278 ? -14.086 17.031 21.062 1 96.25 278 GLN B C 1
ATOM 4793 O O . GLN B 1 278 ? -12.875 17.234 21.156 1 96.25 278 GLN B O 1
ATOM 4798 N N . TRP B 1 279 ? -14.969 18.031 21.219 1 96.19 279 TRP B N 1
ATOM 4799 C CA . TRP B 1 279 ? -14.578 19.406 21.547 1 96.19 279 TRP B CA 1
ATOM 4800 C C . TRP B 1 279 ? -13.883 19.469 22.906 1 96.19 279 TRP B C 1
ATOM 4802 O O . TRP B 1 279 ? -13.031 20.328 23.125 1 96.19 279 TRP B O 1
ATOM 4812 N N . GLU B 1 280 ? -14.156 18.531 23.703 1 96 280 GLU B N 1
ATOM 4813 C CA . GLU B 1 280 ? -13.555 18.484 25.031 1 96 280 GLU B CA 1
ATOM 4814 C C . GLU B 1 280 ? -12.109 18.016 24.984 1 96 280 GLU B C 1
ATOM 4816 O O . GLU B 1 280 ? -11.352 18.172 25.938 1 96 280 GLU B O 1
ATOM 4821 N N . LEU B 1 281 ? -11.734 17.484 23.859 1 97.06 281 LEU B N 1
ATOM 4822 C CA . LEU B 1 281 ? -10.422 16.875 23.719 1 97.06 281 LEU B CA 1
ATOM 4823 C C . LEU B 1 281 ? -9.516 17.719 22.828 1 97.06 281 LEU B C 1
ATOM 4825 O O . LEU B 1 281 ? -8.383 17.328 22.531 1 97.06 281 LEU B O 1
ATOM 4829 N N . GLU B 1 282 ? -9.992 18.875 22.391 1 96.94 282 GLU B N 1
ATOM 4830 C CA . GLU B 1 282 ? -9.281 19.656 21.391 1 96.94 282 GLU B CA 1
ATOM 4831 C C . GLU B 1 282 ? -7.984 20.234 21.953 1 96.94 282 GLU B C 1
ATOM 4833 O O . GLU B 1 282 ? -7.824 20.344 23.156 1 96.94 282 GLU B O 1
ATOM 4838 N N . PRO B 1 283 ? -6.992 20.5 21.141 1 98.31 283 PRO B N 1
ATOM 4839 C CA . PRO B 1 283 ? -5.605 20.672 21.562 1 98.31 283 PRO B CA 1
ATOM 4840 C C . PRO B 1 283 ? -5.379 22 22.281 1 98.31 283 PRO B C 1
ATOM 4842 O O . PRO B 1 283 ? -4.496 22.109 23.141 1 98.31 283 PRO B O 1
ATOM 4845 N N . LEU B 1 284 ? -6.074 23.109 21.969 1 98.44 284 LEU B N 1
ATOM 4846 C CA . LEU B 1 284 ? -5.84 24.406 22.609 1 98.44 284 LEU B CA 1
ATOM 4847 C C . LEU B 1 284 ? -6.234 24.359 24.078 1 98.44 284 LEU B C 1
ATOM 4849 O O . LEU B 1 284 ? -5.477 24.797 24.953 1 98.44 284 LEU B O 1
ATOM 4853 N N . LEU B 1 285 ? -7.43 23.797 24.297 1 97.75 285 LEU B N 1
ATOM 4854 C CA . LEU B 1 285 ? -7.914 23.672 25.672 1 97.75 285 LEU B CA 1
ATOM 4855 C C . LEU B 1 285 ? -6.926 22.891 26.531 1 97.75 285 LEU B C 1
ATOM 4857 O O . LEU B 1 285 ? -6.629 23.281 27.656 1 97.75 285 LEU B O 1
ATOM 4861 N N . ARG B 1 286 ? -6.461 21.828 25.984 1 98.25 286 ARG B N 1
ATOM 4862 C CA . ARG B 1 286 ? -5.543 20.922 26.688 1 98.25 286 ARG B CA 1
ATOM 4863 C C . ARG B 1 286 ? -4.273 21.656 27.109 1 98.25 286 ARG B C 1
ATOM 4865 O O . ARG B 1 286 ? -3.867 21.594 28.266 1 98.25 286 ARG B O 1
ATOM 4872 N N . LEU B 1 287 ? -3.609 22.312 26.172 1 98.81 287 LEU B N 1
ATOM 4873 C CA . LEU B 1 287 ? -2.35 22.969 26.484 1 98.81 287 LEU B CA 1
ATOM 4874 C C . LEU B 1 287 ? -2.578 24.172 27.391 1 98.81 287 LEU B C 1
ATOM 4876 O O . LEU B 1 287 ? -1.767 24.453 28.266 1 98.81 287 LEU B O 1
ATOM 4880 N N . ARG B 1 288 ? -3.654 24.922 27.156 1 98.62 288 ARG B N 1
ATOM 4881 C CA . ARG B 1 288 ? -3.984 26.062 28 1 98.62 288 ARG B CA 1
ATOM 4882 C C . ARG B 1 288 ? -4.09 25.656 29.469 1 98.62 288 ARG B C 1
ATOM 4884 O O . ARG B 1 288 ? -3.529 26.312 30.344 1 98.62 288 ARG B O 1
ATOM 4891 N N . LYS B 1 289 ? -4.809 24.578 29.688 1 98.38 289 LYS B N 1
ATOM 4892 C CA . LYS B 1 289 ? -4.957 24.062 31.047 1 98.38 289 LYS B CA 1
ATOM 4893 C C . LYS B 1 289 ? -3.602 23.734 31.672 1 98.38 289 LYS B C 1
ATOM 4895 O O . LYS B 1 289 ? -3.355 24.047 32.844 1 98.38 289 LYS B O 1
ATOM 4900 N N . HIS B 1 290 ? -2.748 23.125 30.891 1 98.75 290 HIS B N 1
ATOM 4901 C CA . HIS B 1 290 ? -1.415 22.781 31.375 1 98.75 290 HIS B CA 1
ATOM 4902 C C . HIS B 1 290 ? -0.625 24.031 31.734 1 98.75 290 HIS B C 1
ATOM 4904 O O . HIS B 1 290 ? -0.025 24.094 32.812 1 98.75 290 HIS B O 1
ATOM 4910 N N . LEU B 1 291 ? -0.646 25.031 30.875 1 98.81 291 LEU B N 1
ATOM 4911 C CA . LEU B 1 291 ? 0.107 26.266 31.078 1 98.81 291 LEU B CA 1
ATOM 4912 C C . LEU B 1 291 ? -0.412 27.016 32.312 1 98.81 291 LEU B C 1
ATOM 4914 O O . LEU B 1 291 ? 0.374 27.547 33.094 1 98.81 291 LEU B O 1
ATOM 4918 N N . MET B 1 292 ? -1.688 27.047 32.438 1 98.38 292 MET B N 1
ATOM 4919 C CA . MET B 1 292 ? -2.307 27.734 33.562 1 98.38 292 MET B CA 1
ATOM 4920 C C . MET B 1 292 ? -1.979 27.031 34.875 1 98.38 292 MET B C 1
ATOM 4922 O O . MET B 1 292 ? -1.655 27.672 35.875 1 98.38 292 MET B O 1
ATOM 4926 N N . ARG B 1 293 ? -2.021 25.75 34.875 1 97.62 293 ARG B N 1
ATOM 4927 C CA . ARG B 1 293 ? -1.715 24.953 36.062 1 97.62 293 ARG B CA 1
ATOM 4928 C C . ARG B 1 293 ? -0.261 25.141 36.5 1 97.62 293 ARG B C 1
ATOM 4930 O O . ARG B 1 293 ? 0.054 25.094 37.688 1 97.62 293 ARG B O 1
ATOM 4937 N N . ARG B 1 294 ? 0.567 25.359 35.531 1 97.94 294 ARG B N 1
ATOM 4938 C CA . ARG B 1 294 ? 1.99 25.531 35.812 1 97.94 294 ARG B CA 1
ATOM 4939 C C . ARG B 1 294 ? 2.322 27 36.094 1 97.94 294 ARG B C 1
ATOM 4941 O O . ARG B 1 294 ? 3.49 27.359 36.25 1 97.94 294 ARG B O 1
ATOM 4948 N N . ASN B 1 295 ? 1.33 27.812 36.062 1 97.62 295 ASN B N 1
ATOM 4949 C CA . ASN B 1 295 ? 1.387 29.219 36.469 1 97.62 295 ASN B CA 1
ATOM 4950 C C . ASN B 1 295 ? 2.275 30.031 35.531 1 97.62 295 ASN B C 1
ATOM 4952 O O . ASN B 1 295 ? 3.004 30.922 35.969 1 97.62 295 ASN B O 1
ATOM 4956 N N . VAL B 1 296 ? 2.291 29.641 34.281 1 98.25 296 VAL B N 1
ATOM 4957 C CA . VAL B 1 296 ? 3.041 30.438 33.312 1 98.25 296 VAL B CA 1
ATOM 4958 C C . VAL B 1 296 ? 2.076 31.125 32.344 1 98.25 296 VAL B C 1
ATOM 4960 O O . VAL B 1 296 ? 2.502 31.734 31.375 1 98.25 296 VAL B O 1
ATOM 4963 N N . TRP B 1 297 ? 0.796 31.016 32.625 1 98.06 297 TRP B N 1
ATOM 4964 C CA . TRP B 1 297 ? -0.27 31.578 31.797 1 98.06 297 TRP B CA 1
ATOM 4965 C C . TRP B 1 297 ? -1.504 31.891 32.625 1 98.06 297 TRP B C 1
ATOM 4967 O O . TRP B 1 297 ? -1.678 31.328 33.719 1 98.06 297 TRP B O 1
ATOM 4977 N N . ASP B 1 298 ? -2.299 32.812 32.219 1 98.19 298 ASP B N 1
ATOM 4978 C CA . ASP B 1 298 ? -3.521 33.156 32.938 1 98.19 298 ASP B CA 1
ATOM 4979 C C . ASP B 1 298 ? -4.578 33.719 31.984 1 98.19 298 ASP B C 1
ATOM 4981 O O . ASP B 1 298 ? -4.332 33.875 30.781 1 98.19 298 ASP B O 1
ATOM 4985 N N . ASP B 1 299 ? -5.676 34 32.5 1 98 299 ASP B N 1
ATOM 4986 C CA . ASP B 1 299 ? -6.828 34.406 31.703 1 98 299 ASP B CA 1
ATOM 4987 C C . ASP B 1 299 ? -6.582 35.719 31 1 98 299 ASP B C 1
ATOM 4989 O O . ASP B 1 299 ? -6.984 35.938 29.844 1 98 299 ASP B O 1
ATOM 4993 N N . ALA B 1 300 ? -5.992 36.625 31.656 1 98.31 300 ALA B N 1
ATOM 4994 C CA . ALA B 1 300 ? -5.738 37.938 31.078 1 98.31 300 ALA B CA 1
ATOM 4995 C C . ALA B 1 300 ? -4.805 37.844 29.875 1 98.31 300 ALA B C 1
ATOM 4997 O O . ALA B 1 300 ? -5.059 38.469 28.844 1 98.31 300 ALA B O 1
ATOM 4998 N N . ARG B 1 301 ? -3.705 37.125 30.047 1 98.38 301 ARG B N 1
ATOM 4999 C CA . ARG B 1 301 ? -2.766 36.906 28.953 1 98.38 301 ARG B CA 1
ATOM 5000 C C . ARG B 1 301 ? -3.43 36.156 27.797 1 98.38 301 ARG B C 1
ATOM 5002 O O . ARG B 1 301 ? -3.137 36.438 26.641 1 98.38 301 ARG B O 1
ATOM 5009 N N . ASP B 1 302 ? -4.285 35.219 28.156 1 98.38 302 ASP B N 1
ATOM 5010 C CA . ASP B 1 302 ? -4.992 34.469 27.141 1 98.38 302 ASP B CA 1
ATOM 5011 C C . ASP B 1 302 ? -5.914 35.344 26.312 1 98.38 302 ASP B C 1
ATOM 5013 O O . ASP B 1 302 ? -5.961 35.25 25.078 1 98.38 302 ASP B O 1
ATOM 5017 N N . GLU B 1 303 ? -6.656 36.156 26.953 1 98.12 303 GLU B N 1
ATOM 5018 C CA . GLU B 1 303 ? -7.535 37.125 26.266 1 98.12 303 GLU B CA 1
ATOM 5019 C C . GLU B 1 303 ? -6.742 38.062 25.391 1 98.12 303 GLU B C 1
ATOM 5021 O O . GLU B 1 303 ? -7.141 38.344 24.25 1 98.12 303 GLU B O 1
ATOM 5026 N N . ALA B 1 304 ? -5.672 38.562 25.891 1 98.56 304 ALA B N 1
ATOM 5027 C CA . ALA B 1 304 ? -4.805 39.469 25.125 1 98.56 304 ALA B CA 1
ATOM 5028 C C . ALA B 1 304 ? -4.25 38.75 23.891 1 98.56 304 ALA B C 1
ATOM 5030 O O . ALA B 1 304 ? -4.156 39.375 22.828 1 98.56 304 ALA B O 1
ATOM 5031 N N . LEU B 1 305 ? -3.863 37.562 24.047 1 98.56 305 LEU B N 1
ATOM 5032 C CA . LEU B 1 305 ? -3.363 36.781 22.922 1 98.56 305 LEU B CA 1
ATOM 5033 C C . LEU B 1 305 ? -4.441 36.625 21.859 1 98.56 305 LEU B C 1
ATOM 5035 O O . LEU B 1 305 ? -4.172 36.75 20.656 1 98.56 305 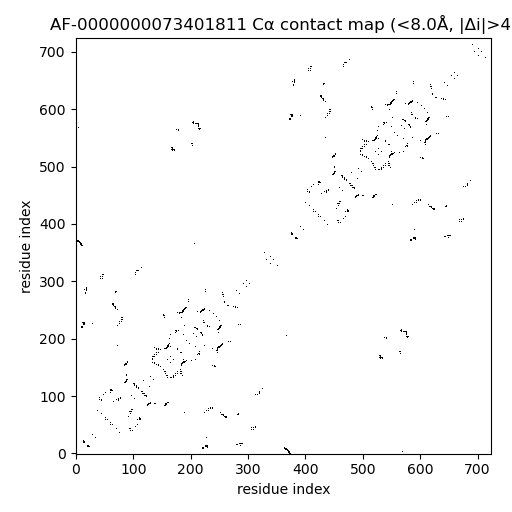LEU B O 1
ATOM 5039 N N . GLY B 1 306 ? -5.621 36.25 22.281 1 98.38 306 GLY B N 1
ATOM 5040 C CA . GLY B 1 306 ? -6.727 36.125 21.344 1 98.38 306 GLY B CA 1
ATOM 5041 C C . GLY B 1 306 ? -6.949 37.375 20.531 1 98.38 306 GLY B C 1
ATOM 5042 O O . GLY B 1 306 ? -7.094 37.312 19.297 1 98.38 306 GLY B O 1
ATOM 5043 N N . LYS B 1 307 ? -6.949 38.531 21.219 1 98.31 307 LYS B N 1
ATOM 5044 C CA . LYS B 1 307 ? -7.137 39.812 20.547 1 98.31 307 LYS B CA 1
ATOM 5045 C C . LYS B 1 307 ? -5.996 40.094 19.578 1 98.31 307 LYS B C 1
ATOM 5047 O O . LYS B 1 307 ? -6.227 40.562 18.453 1 98.31 307 LYS B O 1
ATOM 5052 N N . ALA B 1 308 ? -4.867 39.812 20.047 1 98.56 308 ALA B N 1
ATOM 5053 C CA . ALA B 1 308 ? -3.695 40.062 19.203 1 98.56 308 ALA B CA 1
ATOM 5054 C C . ALA B 1 308 ? -3.736 39.188 17.953 1 98.56 308 ALA B C 1
ATOM 5056 O O . ALA B 1 308 ? -3.373 39.625 16.859 1 98.56 308 ALA B O 1
ATOM 5057 N N . CYS B 1 309 ? -4.109 37.906 18.109 1 98.56 309 CYS B N 1
ATOM 5058 C CA . CYS B 1 309 ? -4.195 37 16.984 1 98.56 309 CYS B CA 1
ATOM 5059 C C . CYS B 1 309 ? -5.254 37.438 15.984 1 98.56 309 CYS B C 1
ATOM 5061 O O . CYS B 1 309 ? -5.023 37.438 14.773 1 98.56 309 CYS B O 1
ATOM 5063 N N . HIS B 1 310 ? -6.391 37.875 16.469 1 98.31 310 HIS B N 1
ATOM 5064 C CA . HIS B 1 310 ? -7.441 38.375 15.586 1 98.31 310 HIS B CA 1
ATOM 5065 C C . HIS B 1 310 ? -6.977 39.594 14.82 1 98.31 310 HIS B C 1
ATOM 5067 O O . HIS B 1 310 ? -7.277 39.75 13.633 1 98.31 310 HIS B O 1
ATOM 5073 N N . ALA B 1 311 ? -6.297 40.469 15.484 1 98.62 311 ALA B N 1
ATOM 5074 C CA . ALA B 1 311 ? -5.77 41.656 14.844 1 98.62 311 ALA B CA 1
ATOM 5075 C C . ALA B 1 311 ? -4.777 41.281 13.742 1 98.62 311 ALA B C 1
ATOM 5077 O O . ALA B 1 311 ? -4.77 41.906 12.672 1 98.62 311 ALA B O 1
ATOM 5078 N N . GLN B 1 312 ? -3.951 40.375 14.062 1 98.5 312 GLN B N 1
ATOM 5079 C CA . GLN B 1 312 ? -2.982 39.906 13.078 1 98.5 312 GLN B CA 1
ATOM 5080 C C . GLN B 1 312 ? -3.682 39.344 11.852 1 98.5 312 GLN B C 1
ATOM 5082 O O . GLN B 1 312 ? -3.264 39.562 10.719 1 98.5 312 GLN B O 1
ATOM 5087 N N . VAL B 1 313 ? -4.688 38.531 12.023 1 98.75 313 VAL B N 1
ATOM 5088 C CA . VAL B 1 313 ? -5.453 37.938 10.938 1 98.75 313 VAL B CA 1
ATOM 5089 C C . VAL B 1 313 ? -6.125 39.031 10.117 1 98.75 313 VAL B C 1
ATOM 5091 O O . VAL B 1 313 ? -6.113 39 8.883 1 98.75 313 VAL B O 1
ATOM 5094 N N . ASP B 1 314 ? -6.695 40 10.812 1 98.56 314 ASP B N 1
ATOM 5095 C CA . ASP B 1 314 ? -7.355 41.125 10.125 1 98.56 314 ASP B CA 1
ATOM 5096 C C . ASP B 1 314 ? -6.371 41.875 9.242 1 98.56 314 ASP B C 1
ATOM 5098 O O . ASP B 1 314 ? -6.719 42.312 8.141 1 98.56 314 ASP B O 1
ATOM 5102 N N . GLU B 1 315 ? -5.242 42.062 9.797 1 98.62 315 GLU B N 1
ATOM 5103 C CA . GLU B 1 315 ? -4.207 42.75 9.008 1 98.62 315 GLU B CA 1
ATOM 5104 C C . GLU B 1 315 ? -3.865 41.938 7.758 1 98.62 315 GLU B C 1
ATOM 5106 O O . GLU B 1 315 ? -3.666 42.5 6.684 1 98.62 315 GLU B O 1
ATOM 5111 N N . ALA B 1 316 ? -3.729 40.656 7.875 1 98.5 316 ALA B N 1
ATOM 5112 C CA . ALA B 1 316 ? -3.447 39.781 6.738 1 98.5 316 ALA B CA 1
ATOM 5113 C C . ALA B 1 316 ? -4.578 39.844 5.715 1 98.5 316 ALA B C 1
ATOM 5115 O O . ALA B 1 316 ? -4.332 39.781 4.508 1 98.5 316 ALA B O 1
ATOM 5116 N N . VAL B 1 317 ? -5.805 39.875 6.188 1 98.38 317 VAL B N 1
ATOM 5117 C CA . VAL B 1 317 ? -6.969 39.969 5.316 1 98.38 317 VAL B CA 1
ATOM 5118 C C . VAL B 1 317 ? -6.938 41.281 4.523 1 98.38 317 VAL B C 1
ATOM 5120 O O . VAL B 1 317 ? -7.199 41.281 3.32 1 98.38 317 VAL B O 1
ATOM 5123 N N . ARG B 1 318 ? -6.633 42.375 5.199 1 98.25 318 ARG B N 1
ATOM 5124 C CA . ARG B 1 318 ? -6.523 43.656 4.512 1 98.25 318 ARG B CA 1
ATOM 5125 C C . ARG B 1 318 ? -5.445 43.594 3.432 1 98.25 318 ARG B C 1
ATOM 5127 O O . ARG B 1 318 ? -5.652 44.094 2.316 1 98.25 318 ARG B O 1
ATOM 5134 N N . ALA B 1 319 ? -4.371 43.031 3.797 1 98.06 319 ALA B N 1
ATOM 5135 C CA . ALA B 1 319 ? -3.279 42.875 2.836 1 98.06 319 ALA B CA 1
ATOM 5136 C C . ALA B 1 319 ? -3.703 42.031 1.65 1 98.06 319 ALA B C 1
ATOM 5138 O O . ALA B 1 319 ? -3.371 42.344 0.502 1 98.06 319 ALA B O 1
ATOM 5139 N N . TYR B 1 320 ? -4.34 40.969 1.896 1 97.5 320 TYR B N 1
ATOM 5140 C CA . TYR B 1 320 ? -4.848 40.094 0.868 1 97.5 320 TYR B CA 1
ATOM 5141 C C . TYR B 1 320 ? -5.801 40.812 -0.075 1 97.5 320 TYR B C 1
ATOM 5143 O O . TYR B 1 320 ? -5.648 40.719 -1.297 1 97.5 320 TYR B O 1
ATOM 5151 N N . LEU B 1 321 ? -6.785 41.531 0.503 1 96.38 321 LEU B N 1
ATOM 5152 C CA . LEU B 1 321 ? -7.816 42.188 -0.282 1 96.38 321 LEU B CA 1
ATOM 5153 C C . LEU B 1 321 ? -7.223 43.344 -1.1 1 96.38 321 LEU B C 1
ATOM 5155 O O . LEU B 1 321 ? -7.82 43.781 -2.084 1 96.38 321 LEU B O 1
ATOM 5159 N N . ALA B 1 322 ? -6.047 43.719 -0.72 1 96.56 322 ALA B N 1
ATOM 5160 C CA . ALA B 1 322 ? -5.391 44.844 -1.402 1 96.56 322 ALA B CA 1
ATOM 5161 C C . ALA B 1 322 ? -4.578 44.344 -2.598 1 96.56 322 ALA B C 1
ATOM 5163 O O . ALA B 1 322 ? -4.164 45.156 -3.443 1 96.56 322 ALA B O 1
ATOM 5164 N N . VAL B 1 323 ? -4.375 43.125 -2.729 1 94.12 323 VAL B N 1
ATOM 5165 C CA . VAL B 1 323 ? -3.598 42.594 -3.838 1 94.12 323 VAL B CA 1
ATOM 5166 C C . VAL B 1 323 ? -4.434 42.625 -5.113 1 94.12 323 VAL B C 1
ATOM 5168 O O . VAL B 1 323 ? -5.539 42.062 -5.152 1 94.12 323 VAL B O 1
ATOM 5171 N N . PRO B 1 324 ? -3.979 43.219 -6.16 1 90.94 324 PRO B N 1
ATOM 5172 C CA . PRO B 1 324 ? -4.723 43.25 -7.422 1 90.94 324 PRO B CA 1
ATOM 5173 C C . PRO B 1 324 ? -4.852 41.844 -8.039 1 90.94 324 PRO B C 1
ATOM 5175 O O . PRO B 1 324 ? -3.91 41.062 -7.98 1 90.94 324 PRO B O 1
ATOM 5178 N N . GLN B 1 325 ? -6.008 41.594 -8.656 1 86.19 325 GLN B N 1
ATOM 5179 C CA . GLN B 1 325 ? -6.219 40.312 -9.328 1 86.19 325 GLN B CA 1
ATOM 5180 C C . GLN B 1 325 ? -5.285 40.156 -10.531 1 86.19 325 GLN B C 1
ATOM 5182 O O . GLN B 1 325 ? -4.977 41.156 -11.211 1 86.19 325 GLN B O 1
ATOM 5187 N N . PRO B 1 326 ? -4.895 38.906 -10.672 1 85.19 326 PRO B N 1
ATOM 5188 C CA . PRO B 1 326 ? -4.059 38.719 -11.852 1 85.19 326 PRO B CA 1
ATOM 5189 C C . PRO B 1 326 ? -4.824 38.938 -13.156 1 85.19 326 PRO B C 1
ATOM 5191 O O . PRO B 1 326 ? -6.047 38.781 -13.195 1 85.19 326 PRO B O 1
ATOM 5194 N N . ASP B 1 327 ? -4.035 39.188 -14.156 1 81.19 327 ASP B N 1
ATOM 5195 C CA . ASP B 1 327 ? -4.613 39.312 -15.492 1 81.19 327 ASP B CA 1
ATOM 5196 C C . ASP B 1 327 ? -4.953 37.969 -16.094 1 81.19 327 ASP B C 1
ATOM 5198 O O . ASP B 1 327 ? -4.395 36.938 -15.68 1 81.19 327 ASP B O 1
ATOM 5202 N N . THR B 1 328 ? -5.863 37.969 -17.062 1 82.44 328 THR B N 1
ATOM 5203 C CA . THR B 1 328 ? -6.277 36.75 -17.766 1 82.44 328 THR B CA 1
ATOM 5204 C C . THR B 1 328 ? -5.078 36.062 -18.406 1 82.44 328 THR B C 1
ATOM 5206 O O . THR B 1 328 ? -5.051 34.844 -18.516 1 82.44 328 THR B O 1
ATOM 5209 N N . SER B 1 329 ? -4.102 36.844 -18.703 1 82 329 SER B N 1
ATOM 5210 C CA . SER B 1 329 ? -2.922 36.281 -19.344 1 82 329 SER B CA 1
ATOM 5211 C C . SER B 1 329 ? -2.137 35.375 -18.391 1 82 329 SER B C 1
ATOM 5213 O O . SER B 1 329 ? -1.32 34.562 -18.828 1 82 329 SER B O 1
ATOM 5215 N N . ALA B 1 330 ? -2.402 35.5 -17.172 1 80.75 330 ALA B N 1
ATOM 5216 C CA . ALA B 1 330 ? -1.662 34.75 -16.156 1 80.75 330 ALA B CA 1
ATOM 5217 C C . ALA B 1 330 ? -1.857 33.25 -16.328 1 80.75 330 ALA B C 1
ATOM 5219 O O . ALA B 1 330 ? -0.974 32.469 -15.977 1 80.75 330 ALA B O 1
ATOM 5220 N N . MET B 1 331 ? -2.926 32.875 -16.938 1 82.69 331 MET B N 1
ATOM 5221 C CA . MET B 1 331 ? -3.223 31.469 -17.172 1 82.69 331 MET B CA 1
ATOM 5222 C C . MET B 1 331 ? -2.229 30.859 -18.156 1 82.69 331 MET B C 1
ATOM 5224 O O . MET B 1 331 ? -2.051 29.641 -18.188 1 82.69 331 MET B O 1
ATOM 5228 N N . PHE B 1 332 ? -1.603 31.719 -18.844 1 83.88 332 PHE B N 1
ATOM 5229 C CA . PHE B 1 332 ? -0.721 31.25 -19.906 1 83.88 332 PHE B CA 1
ATOM 5230 C C . PHE B 1 332 ? 0.737 31.531 -19.562 1 83.88 332 PHE B C 1
ATOM 5232 O O . PHE B 1 332 ? 1.642 30.891 -20.094 1 83.88 332 PHE B O 1
ATOM 5239 N N . ASP B 1 333 ? 0.76 32.375 -18.578 1 80.88 333 ASP B N 1
ATOM 5240 C CA . ASP B 1 333 ? 2.117 32.781 -18.219 1 80.88 333 ASP B CA 1
ATOM 5241 C C . ASP B 1 333 ? 2.857 31.625 -17.531 1 80.88 333 ASP B C 1
ATOM 5243 O O . ASP B 1 333 ? 2.26 30.844 -16.781 1 80.88 333 ASP B O 1
ATOM 5247 N N . HIS B 1 334 ? 3.994 31.312 -17.891 1 80.31 334 HIS B N 1
ATOM 5248 C CA . HIS B 1 334 ? 4.938 30.422 -17.234 1 80.31 334 HIS B CA 1
ATOM 5249 C C . HIS B 1 334 ? 4.668 28.953 -17.594 1 80.31 334 HIS B C 1
ATOM 5251 O O . HIS B 1 334 ? 5.297 28.047 -17.047 1 80.31 334 HIS B O 1
ATOM 5257 N N . LEU B 1 335 ? 3.576 28.766 -18.438 1 81.81 335 LEU B N 1
ATOM 5258 C CA . LEU B 1 335 ? 3.312 27.406 -18.906 1 81.81 335 LEU B CA 1
ATOM 5259 C C . LEU B 1 335 ? 4.469 26.891 -19.75 1 81.81 335 LEU B C 1
ATOM 5261 O O . LEU B 1 335 ? 4.801 25.703 -19.688 1 81.81 335 LEU B O 1
ATOM 5265 N N . TYR B 1 336 ? 4.949 27.812 -20.5 1 85.94 336 TYR B N 1
ATOM 5266 C CA . TYR B 1 336 ? 6.051 27.5 -21.406 1 85.94 336 TYR B CA 1
ATOM 5267 C C . TYR B 1 336 ? 7.102 28.609 -21.391 1 85.94 336 TYR B C 1
ATOM 5269 O O . TYR B 1 336 ? 6.801 29.75 -21.047 1 85.94 336 TYR B O 1
ATOM 5277 N N . ALA B 1 337 ? 8.289 28.125 -21.703 1 90 337 ALA B N 1
ATOM 5278 C CA . ALA B 1 337 ? 9.305 29.156 -21.875 1 90 337 ALA B CA 1
ATOM 5279 C C . ALA B 1 337 ? 8.875 30.172 -22.922 1 90 337 ALA B C 1
ATOM 5281 O O . ALA B 1 337 ? 9.055 31.375 -22.734 1 90 337 ALA B O 1
ATOM 5282 N N . SER B 1 338 ? 8.445 29.562 -24 1 88.19 338 SER B N 1
ATOM 5283 C CA . SER B 1 338 ? 7.797 30.344 -25.047 1 88.19 338 SER B CA 1
ATOM 5284 C C . SER B 1 338 ? 6.445 29.75 -25.438 1 88.19 338 SER B C 1
ATOM 5286 O O . SER B 1 338 ? 6.332 28.531 -25.641 1 88.19 338 SER B O 1
ATOM 5288 N N . LEU B 1 339 ? 5.48 30.547 -25.406 1 88.31 339 LEU B N 1
ATOM 5289 C CA . LEU B 1 339 ? 4.137 30.062 -25.703 1 88.31 339 LEU B CA 1
ATOM 5290 C C . LEU B 1 339 ? 4.074 29.453 -27.094 1 88.31 339 LEU B C 1
ATOM 5292 O O . LEU B 1 339 ? 4.352 30.141 -28.078 1 88.31 339 LEU B O 1
ATOM 5296 N N . PRO B 1 340 ? 3.717 28.234 -27.031 1 90.06 340 PRO B N 1
ATOM 5297 C CA . PRO B 1 340 ? 3.594 27.594 -28.359 1 90.06 340 PRO B CA 1
ATOM 5298 C C . PRO B 1 340 ? 2.551 28.281 -29.234 1 90.06 340 PRO B C 1
ATOM 5300 O O . PRO B 1 340 ? 1.56 28.812 -28.734 1 90.06 340 PRO B O 1
ATOM 5303 N N . HIS B 1 341 ? 2.848 28.109 -30.531 1 87.5 341 HIS B N 1
ATOM 5304 C CA . HIS B 1 341 ? 1.978 28.719 -31.531 1 87.5 341 HIS B CA 1
ATOM 5305 C C . HIS B 1 341 ? 0.536 28.25 -31.359 1 87.5 341 HIS B C 1
ATOM 5307 O O . HIS B 1 341 ? -0.398 29.047 -31.5 1 87.5 341 HIS B O 1
ATOM 5313 N N . ALA B 1 342 ? 0.414 27 -31.031 1 84.25 342 ALA B N 1
ATOM 5314 C CA . ALA B 1 342 ? -0.91 26.391 -30.938 1 84.25 342 ALA B CA 1
ATOM 5315 C C . ALA B 1 342 ? -1.72 27.016 -29.797 1 84.25 342 ALA B C 1
ATOM 5317 O O . ALA B 1 342 ? -2.953 26.984 -29.828 1 84.25 342 ALA B O 1
ATOM 5318 N N . MET B 1 343 ? -1.062 27.672 -28.891 1 86.38 343 MET B N 1
ATOM 5319 C CA . MET B 1 343 ? -1.762 28.172 -27.703 1 86.38 343 MET B CA 1
ATOM 5320 C C . MET B 1 343 ? -2.055 29.672 -27.828 1 86.38 343 MET B C 1
ATOM 5322 O O . MET B 1 343 ? -2.768 30.234 -27.016 1 86.38 343 MET B O 1
ATOM 5326 N N . ARG B 1 344 ? -1.556 30.219 -28.844 1 86.38 344 ARG B N 1
ATOM 5327 C CA . ARG B 1 344 ? -1.728 31.656 -29.031 1 86.38 344 ARG B CA 1
ATOM 5328 C C . ARG B 1 344 ? -3.193 32 -29.266 1 86.38 344 ARG B C 1
ATOM 5330 O O . ARG B 1 344 ? -3.672 33.031 -28.781 1 86.38 344 ARG B O 1
ATOM 5337 N N . GLU B 1 345 ? -3.742 31.125 -29.969 1 85.56 345 GLU B N 1
ATOM 5338 C CA . GLU B 1 345 ? -5.164 31.359 -30.203 1 85.56 345 GLU B CA 1
ATOM 5339 C C . GLU B 1 345 ? -5.961 31.281 -28.906 1 85.56 345 GLU B C 1
ATOM 5341 O O . GLU B 1 345 ? -6.895 32.062 -28.703 1 85.56 345 GLU B O 1
ATOM 5346 N N . GLN B 1 346 ? -5.648 30.359 -28.172 1 86.31 346 GLN B N 1
ATOM 5347 C CA . GLN B 1 346 ? -6.34 30.219 -26.891 1 86.31 346 GLN B CA 1
ATOM 5348 C C . GLN B 1 346 ? -6.121 31.438 -26 1 86.31 346 GLN B C 1
ATOM 5350 O O . GLN B 1 346 ? -7.047 31.906 -25.344 1 86.31 346 GLN B O 1
ATOM 5355 N N . LEU B 1 347 ? -4.957 31.938 -26.031 1 87.38 347 LEU B N 1
ATOM 5356 C CA . LEU B 1 347 ? -4.652 33.125 -25.266 1 87.38 347 LEU B CA 1
ATOM 5357 C C . LEU B 1 347 ? -5.465 34.312 -25.766 1 87.38 347 LEU B C 1
ATOM 5359 O O . LEU B 1 347 ? -6.051 35.062 -24.969 1 87.38 347 LEU B O 1
ATOM 5363 N N . ALA B 1 348 ? -5.445 34.469 -26.969 1 86.62 348 ALA B N 1
ATOM 5364 C CA . ALA B 1 348 ? -6.191 35.562 -27.578 1 86.62 348 ALA B CA 1
ATOM 5365 C C . ALA B 1 348 ? -7.676 35.5 -27.219 1 86.62 348 ALA B C 1
ATOM 5367 O O . ALA B 1 348 ? -8.312 36.5 -26.938 1 86.62 348 ALA B O 1
ATOM 5368 N N . THR B 1 349 ? -8.133 34.312 -27.328 1 87.06 349 THR B N 1
ATOM 5369 C CA . THR B 1 349 ? -9.531 34.094 -27 1 87.06 349 THR B CA 1
ATOM 5370 C C . THR B 1 349 ? -9.797 34.406 -25.531 1 87.06 349 THR B C 1
ATOM 5372 O O . THR B 1 349 ? -10.797 35.062 -25.203 1 87.06 349 THR B O 1
ATOM 5375 N N . ALA B 1 350 ? -8.961 33.938 -24.688 1 84.75 350 ALA B N 1
ATOM 5376 C CA . ALA B 1 350 ? -9.117 34.188 -23.266 1 84.75 350 ALA B CA 1
ATOM 5377 C C . ALA B 1 350 ? -9.094 35.688 -22.938 1 84.75 350 ALA B C 1
ATOM 5379 O O . ALA B 1 350 ? -9.859 36.156 -22.109 1 84.75 350 ALA B O 1
ATOM 5380 N N . LEU B 1 351 ? -8.242 36.375 -23.594 1 83.19 351 LEU B N 1
ATOM 5381 C CA . LEU B 1 351 ? -8.109 37.812 -23.359 1 83.19 351 LEU B CA 1
ATOM 5382 C C . LEU B 1 351 ? -9.344 38.562 -23.875 1 83.19 351 LEU B C 1
ATOM 5384 O O . LEU B 1 351 ? -9.758 39.562 -23.266 1 83.19 351 LEU B O 1
ATOM 5388 N N . ALA B 1 352 ? -9.812 38 -24.844 1 83 352 ALA B N 1
ATOM 5389 C CA . ALA B 1 352 ? -10.984 38.656 -25.438 1 83 352 ALA B CA 1
ATOM 5390 C C . ALA B 1 352 ? -12.203 38.5 -24.531 1 83 352 ALA B C 1
ATOM 5392 O O . ALA B 1 352 ? -13.07 39.375 -24.5 1 83 352 ALA B O 1
ATOM 5393 N N . PHE B 1 353 ? -12.258 37.406 -23.953 1 78.12 353 PHE B N 1
ATOM 5394 C CA . PHE B 1 353 ? -13.438 37.156 -23.141 1 78.12 353 PHE B CA 1
ATOM 5395 C C . PHE B 1 353 ? -13.188 37.531 -21.688 1 78.12 353 PHE B C 1
ATOM 5397 O O . PHE B 1 353 ? -14.031 37.312 -20.812 1 78.12 353 PHE B O 1
ATOM 5404 N N . ALA B 1 354 ? -11.992 37.969 -21.469 1 74.56 354 ALA B N 1
ATOM 5405 C CA . ALA B 1 354 ? -11.664 38.375 -20.109 1 74.56 354 ALA B CA 1
ATOM 5406 C C . ALA B 1 354 ? -12.594 39.5 -19.625 1 74.56 354 ALA B C 1
ATOM 5408 O O . ALA B 1 354 ? -12.891 40.438 -20.375 1 74.56 354 ALA B O 1
ATOM 5409 N N . PRO B 1 355 ? -13.305 39.156 -18.531 1 63.66 355 PRO B N 1
ATOM 5410 C CA . PRO B 1 355 ? -14.164 40.219 -18.031 1 63.66 355 PRO B CA 1
ATOM 5411 C C . PRO B 1 355 ? -13.422 41.562 -17.875 1 63.66 355 PRO B C 1
ATOM 5413 O O . PRO B 1 355 ? -12.211 41.562 -17.656 1 63.66 355 PRO B O 1
ATOM 5416 N N . ALA B 1 356 ? -13.953 42.625 -18.297 1 52.81 356 ALA B N 1
ATOM 5417 C CA . ALA B 1 356 ? -13.383 43.969 -18.109 1 52.81 356 ALA B CA 1
ATOM 5418 C C . ALA B 1 356 ? -12.93 44.188 -16.672 1 52.81 356 ALA B C 1
ATOM 5420 O O . ALA B 1 356 ? -13.57 43.688 -15.742 1 52.81 356 ALA B O 1
ATOM 5421 N N . ALA B 1 357 ? -11.547 44.344 -16.328 1 51.56 357 ALA B N 1
ATOM 5422 C CA . ALA B 1 357 ? -10.945 44.625 -15.031 1 51.56 357 ALA B CA 1
ATOM 5423 C C . ALA B 1 357 ? -11.953 45.25 -14.078 1 51.56 357 ALA B C 1
ATOM 5425 O O . ALA B 1 357 ? -11.719 45.344 -12.867 1 51.56 357 ALA B O 1
ATOM 5426 N N . GLU B 1 358 ? -12.945 45.906 -14.469 1 43.72 358 GLU B N 1
ATOM 5427 C CA . GLU B 1 358 ? -13.805 46.625 -13.539 1 43.72 358 GLU B CA 1
ATOM 5428 C C . GLU B 1 358 ? -14.766 45.688 -12.828 1 43.72 358 GLU B C 1
ATOM 5430 O O . GLU B 1 358 ? -15.391 46.062 -11.836 1 43.72 358 GLU B O 1
ATOM 5435 N N . LEU B 1 359 ? -15.266 44.656 -13.469 1 40.91 359 LEU B N 1
ATOM 5436 C CA . LEU B 1 359 ? -16.375 43.969 -12.828 1 40.91 359 LEU B CA 1
ATOM 5437 C C . LEU B 1 359 ? -15.891 43 -11.75 1 40.91 359 LEU B C 1
ATOM 5439 O O . LEU B 1 359 ? -15.844 41.781 -11.969 1 40.91 359 LEU B O 1
ATOM 5443 N N . HIS B 1 360 ? -14.812 43.281 -10.992 1 36 360 HIS B N 1
ATOM 5444 C CA . HIS B 1 360 ? -14.164 42.5 -9.945 1 36 360 HIS B CA 1
ATOM 5445 C C . HIS B 1 360 ? -15.188 41.938 -8.961 1 36 360 HIS B C 1
ATOM 5447 O O . HIS B 1 360 ? -15.195 40.75 -8.68 1 36 360 HIS B O 1
ATOM 5453 N N . HIS B 1 361 ? -15.328 42.562 -7.594 1 32.41 361 HIS B N 1
ATOM 5454 C CA . HIS B 1 361 ? -15.68 42.062 -6.273 1 32.41 361 HIS B CA 1
ATOM 5455 C C . HIS B 1 361 ? -17.188 41.844 -6.152 1 32.41 361 HIS B C 1
ATOM 5457 O O . HIS B 1 361 ? -17.672 41.469 -5.082 1 32.41 361 HIS B O 1
ATOM 5463 N N . GLY B 1 362 ? -18.219 42.281 -7.016 1 22.8 362 GLY B N 1
ATOM 5464 C CA . GLY B 1 362 ? -19.438 41.969 -6.289 1 22.8 362 GLY B CA 1
ATOM 5465 C C . GLY B 1 362 ? -19.766 40.5 -6.219 1 22.8 362 GLY B C 1
ATOM 5466 O O . GLY B 1 362 ? -19.297 39.719 -7.043 1 22.8 362 GLY B O 1
#

Sequence (724 aa):
MTTIASFDIDYTQYLGPDGEPVQSLPAFAQDAAALLPLYRAMVLTRAFDTKAVALQRTGKIGTFASSIGQEAIGVGVASAMRADDVLFPSYRDHAAQFLRGVTMTESLLYWGGDERGSDFAAARLDFPNCVPIGTQVCHAAGAAYAFALRGEARVAVAMLGDGGTSKGDFYEAMNLAGAWRAPLVIVVNNNQWAISLPRARQTAARTLAQKAIAAGIEGRQIDGNDVVAVRQAVGEAIERARGGGGPALVEALSYRLGDHTTADDATRYRDADAVGKQWELEPLLRLRKHLMRRNVWDDARDEALGKACHAQVDEAVRAYLAVPQPDTSAMFDHLYASLPHAMREQLATALAFAPAAELHHGMTTIASFDIDYTQYLGPDGEPVQSLPAFAQDAAALLPLYRAMVLTRAFDTKAVALQRTGKIGTFASSIGQEAIGVGVASAMRADDVLFPSYRDHAAQFLRGVTMTESLLYWGGDERGSDFAAARLDFPNCVPIGTQVCHAAGAAYAFALRGEARVAVAMLGDGGTSKGDFYEAMNLAGAWRAPLVIVVNNNQWAISLPRARQTAARTLAQKAIAAGIEGRQIDGNDVVAVRQAVGEAIERARGGGGPALVEALSYRLGDHTTADDATRYRDADAVGKQWELEPLLRLRKHLMRRNVWDDARDEALGKACHAQVDEAVRAYLAVPQPDTSAMFDHLYASLPHAMREQLATALAFAPAAELHHG

InterPro domains:
  IPR001017 Dehydrogenase, E1 component [PF00676] (39-322)
  IPR017596 Pyruvate dehydrogenase E1 component subunit alpha/BCKADH E1-alpha [TIGR03181] (11-349)
  IPR029061 Thiamin diphosphate-binding fold [SSF52518] (4-354)
  IPR050771 Alpha-ketoacid dehydrogenase complex E1 component [PTHR43380] (29-349)

Nearest PDB structures (foldseek):
  3dva-assembly2_E  TM=9.464E-01  e=3.298E-31  Geobacillus stearothermophilus
  3dv0-assembly1_C  TM=9.448E-01  e=4.406E-30  unclassified
  1w88-assembly1_A  TM=9.499E-01  e=1.180E-29  Geobacillus stearothermophilus
  3dv0-assembly1_A  TM=9.350E-01  e=6.671E-30  unclassified
  3dv0-assembly2_G  TM=9.426E-01  e=1.786E-29  unclassified

pLDDT: mean 94.58, std 9.12, range [22.8, 98.94]